Protein AF-A0A7L4PL23-F1 (afdb_monomer)

Secondary structure (DSSP, 8-state):
-----HHHHHHHTHHHHHHHHHHHHHH---S--EEEEET-TTSHHHHHHHHH-TTSEEEEEES-HHHHHHHHHHS-TTT-TTEEEEE--TT-----S-EEEEEEES-GGG-S-HHHHHHHHHHHEEEEEEEEEEEEPTTTTHHHHHHHHHHHHSHHHHTTSTT---------HHHHHHHHHHHT-EEEEEEEEEEEEEEEHHHHHHHHHHHH-HHHHTTS-HHHHHHHHHHHHHHHHTTS---TTSEEEEEEEEEEEEEE-----S-------------------------------------------PPPP--------EEEEEEEEEEE-SEETTEEHHHHHHHHHHHHHTTTTT-TT-SEEEEEEP-S--TT--SEEEEEEESSHHHHHHHHH-HHHHHHHHHHHHHEEEEEEEEEEEES---

Foldseek 3Di:
DFDDQLVLCVVVCVVLLVVLVVCPVVQPAPQAWEEEEEACFLVPSQQVVLVSNVNHAYEYEHQDPNRQVNNCVVPPCVNRVRYYYDYDDLLDQPAAQAGLEYEYTAPCQLPDPVLSNLLSVLRRHHAQRKYKYKHFAPPFLVLLVVLLVVLCPDPVRVVLCVVPDDSTDHHAQVVVCVSNVVSQWAWPDKHKDKDKDKAQALVRQLVVCVSPVSSSLVSDDVVCSSVSSNSSSVSSCVVQPADPRRIRIGITIMTITMITNHDPDPPDDDDDDDDDDDDDDDDDDDDDDDDDDDDDDDDDDDDDDDDDDDDDDDDPDDDQAWKKKKKKFFAWDCDWPNDGPVVLLVVLQVLQVVVCVPQPQWPDWDKAADPDDDPPDTGIMIITIGRDPVSVVVSCPDPSVVVSVVSSVTTTPDMDMDMDTDRPDDD

Mean predicted aligned error: 16.99 Å

pLDDT: mean 84.49, std 22.24, range [22.69, 98.88]

Nearest PDB structures (foldseek):
  7ebx-assembly1_A  TM=8.262E-01  e=3.984E-17  Bombyx mori
  7veo-assembly1_B  TM=7.988E-01  e=3.984E-17  Bombyx mori
  7ec0-assembly1_A  TM=7.811E-01  e=7.081E-17  Bombyx mori
  5f8e-assembly2_C  TM=7.295E-01  e=2.336E-10  Mycobacterium tuberculosis H37Rv
  6p3n-assembly1_A-2  TM=6.363E-01  e=9.331E-12  Glaucium flavum

Structure (mmCIF, N/CA/C/O backbone):
data_AF-A0A7L4PL23-F1
#
_entry.id   AF-A0A7L4PL23-F1
#
loop_
_atom_site.group_PDB
_atom_site.id
_atom_site.type_symbol
_atom_site.label_atom_id
_atom_site.label_alt_id
_atom_site.label_comp_id
_atom_site.label_asym_id
_atom_site.label_entity_id
_atom_site.label_seq_id
_atom_site.pdbx_PDB_ins_code
_atom_site.Cartn_x
_atom_site.Cartn_y
_atom_site.Cartn_z
_atom_site.occupancy
_atom_site.B_iso_or_equiv
_atom_site.auth_seq_id
_atom_site.auth_comp_id
_atom_site.auth_asym_id
_atom_site.auth_atom_id
_atom_site.pdbx_PDB_model_num
ATOM 1 N N . MET A 1 1 ? 9.999 -3.417 2.981 1.00 52.31 1 MET A N 1
ATOM 2 C CA . MET A 1 1 ? 8.837 -2.728 2.379 1.00 52.31 1 MET A CA 1
ATOM 3 C C . MET A 1 1 ? 9.370 -1.731 1.365 1.00 52.31 1 MET A C 1
ATOM 5 O O . MET A 1 1 ? 10.499 -1.296 1.550 1.00 52.31 1 MET A O 1
ATOM 9 N N . TYR A 1 2 ? 8.623 -1.437 0.303 1.00 60.25 2 TYR A N 1
ATOM 10 C CA . TYR A 1 2 ? 9.090 -0.591 -0.803 1.00 60.25 2 TYR A CA 1
ATOM 11 C C . TYR A 1 2 ? 9.031 0.895 -0.438 1.00 60.25 2 TYR A C 1
ATOM 13 O O . TYR A 1 2 ? 8.078 1.332 0.212 1.00 60.25 2 TYR A O 1
ATOM 21 N N . ASP A 1 3 ? 10.062 1.651 -0.815 1.00 64.06 3 ASP A N 1
ATOM 22 C CA . ASP A 1 3 ? 10.282 3.021 -0.337 1.00 64.06 3 ASP A CA 1
ATOM 23 C C . ASP A 1 3 ? 9.644 4.061 -1.271 1.00 64.06 3 ASP A C 1
ATOM 25 O O . ASP A 1 3 ? 10.308 4.723 -2.068 1.00 64.06 3 ASP A O 1
ATOM 29 N N . TRP A 1 4 ? 8.318 4.171 -1.196 1.00 65.12 4 TRP A N 1
ATOM 30 C CA . TRP A 1 4 ? 7.533 5.101 -2.007 1.00 65.12 4 TRP A CA 1
ATOM 31 C C . TRP A 1 4 ? 7.737 6.564 -1.579 1.00 65.12 4 TRP A C 1
ATOM 33 O O . TRP A 1 4 ? 7.436 6.921 -0.440 1.00 65.12 4 TRP A O 1
ATOM 43 N N . ASP A 1 5 ? 8.148 7.435 -2.509 1.00 72.44 5 ASP A N 1
ATOM 44 C CA . ASP A 1 5 ? 8.121 8.894 -2.313 1.00 72.44 5 ASP A CA 1
ATOM 45 C C . ASP A 1 5 ? 6.657 9.392 -2.264 1.00 72.44 5 ASP A C 1
ATOM 47 O O . ASP A 1 5 ? 5.957 9.327 -3.287 1.00 72.44 5 ASP A O 1
ATOM 51 N N . PRO A 1 6 ? 6.179 9.945 -1.128 1.00 67.38 6 PRO A N 1
ATOM 52 C CA . PRO A 1 6 ? 4.812 10.449 -1.005 1.00 67.38 6 PRO A CA 1
ATOM 53 C C . PRO A 1 6 ? 4.477 11.565 -2.004 1.00 67.38 6 PRO A C 1
ATOM 55 O O . PRO A 1 6 ? 3.330 11.693 -2.421 1.00 67.38 6 PRO A O 1
ATOM 58 N N . ARG A 1 7 ? 5.462 12.358 -2.445 1.00 69.00 7 ARG A N 1
ATOM 59 C CA . ARG A 1 7 ? 5.284 13.480 -3.386 1.00 69.00 7 ARG A CA 1
ATOM 60 C C . ARG A 1 7 ? 5.134 13.013 -4.833 1.00 69.00 7 ARG A C 1
ATOM 62 O O . ARG A 1 7 ? 4.537 13.727 -5.641 1.00 69.00 7 ARG A O 1
ATOM 69 N N . VAL A 1 8 ? 5.674 11.837 -5.159 1.00 65.88 8 VAL A N 1
ATOM 70 C CA . VAL A 1 8 ? 5.461 11.161 -6.447 1.00 65.88 8 VAL A CA 1
ATOM 71 C C . VAL A 1 8 ? 4.134 10.410 -6.411 1.00 65.88 8 VAL A C 1
ATOM 73 O O . VAL A 1 8 ? 3.299 10.636 -7.283 1.00 65.88 8 VAL A O 1
ATOM 76 N N . TYR A 1 9 ? 3.894 9.614 -5.362 1.00 69.06 9 TYR A N 1
ATOM 77 C CA . TYR A 1 9 ? 2.629 8.902 -5.152 1.00 69.06 9 TYR A CA 1
ATOM 78 C C . TYR A 1 9 ? 1.427 9.857 -5.172 1.00 69.06 9 TYR A C 1
ATOM 80 O O . TYR A 1 9 ? 0.450 9.617 -5.872 1.00 69.06 9 TYR A O 1
ATOM 88 N N . SER A 1 10 ? 1.538 11.012 -4.512 1.00 63.38 10 SER A N 1
ATOM 89 C CA . SER A 1 10 ? 0.495 12.040 -4.482 1.00 63.38 10 SER A CA 1
ATOM 90 C C . SER A 1 10 ? 0.155 12.636 -5.861 1.00 63.38 10 SER A C 1
ATOM 92 O O . SER A 1 10 ? -0.919 13.214 -6.031 1.00 63.38 10 SER A O 1
ATOM 94 N N . LYS A 1 11 ? 1.013 12.471 -6.875 1.00 62.66 11 LYS A N 1
ATOM 95 C CA . LYS A 1 11 ? 0.723 12.879 -8.260 1.00 62.66 11 LYS A CA 1
ATOM 96 C C . LYS A 1 11 ? 0.127 11.758 -9.116 1.00 62.66 11 LYS A C 1
ATOM 98 O O . LYS A 1 11 ? -0.444 12.063 -10.156 1.00 62.66 11 LYS A O 1
ATOM 103 N N . SER A 1 12 ? 0.243 10.497 -8.697 1.00 65.06 12 SER A N 1
ATOM 104 C CA . SER A 1 12 ? -0.267 9.321 -9.418 1.00 65.06 12 SER A CA 1
ATOM 105 C C . SER A 1 12 ? -1.427 8.596 -8.718 1.00 65.06 12 SER A C 1
ATOM 107 O O . SER A 1 12 ? -2.015 7.701 -9.317 1.00 65.06 12 SER A O 1
ATOM 109 N N . SER A 1 13 ? -1.803 8.983 -7.493 1.00 69.88 13 SER A N 1
ATOM 110 C CA . SER A 1 13 ? -2.835 8.318 -6.677 1.00 69.88 13 SER A CA 1
ATOM 111 C C . SER A 1 13 ? -4.297 8.573 -7.103 1.00 69.88 13 SER A C 1
ATOM 113 O O . SER A 1 13 ? -5.226 8.150 -6.410 1.00 69.88 13 SER A O 1
ATOM 115 N N . SER A 1 14 ? -4.538 9.238 -8.240 1.00 71.88 14 SER A N 1
ATOM 116 C CA . SER A 1 14 ? -5.872 9.699 -8.661 1.00 71.88 14 SER A CA 1
ATOM 117 C C . SER A 1 14 ? -6.859 8.573 -8.990 1.00 71.88 14 SER A C 1
ATOM 119 O O . SER A 1 14 ? -8.033 8.676 -8.634 1.00 71.88 14 SER A O 1
ATOM 121 N N . GLU A 1 15 ? -6.415 7.480 -9.619 1.00 74.69 15 GLU A N 1
ATOM 122 C CA . GLU A 1 15 ? -7.308 6.351 -9.930 1.00 74.69 15 GLU A CA 1
ATOM 123 C C . GLU A 1 15 ? -7.608 5.502 -8.684 1.00 74.69 15 GLU A C 1
ATOM 125 O O . GLU A 1 15 ? -8.730 5.033 -8.509 1.00 74.69 15 GLU A O 1
ATOM 130 N N . GLN A 1 16 ? -6.657 5.382 -7.754 1.00 77.69 16 GLN A N 1
ATOM 131 C CA . GLN A 1 16 ? -6.862 4.766 -6.442 1.00 77.69 16 GLN A CA 1
ATOM 132 C C . GLN A 1 16 ? -7.907 5.558 -5.635 1.00 77.69 16 GLN A C 1
ATOM 134 O O . GLN A 1 16 ? -8.839 4.969 -5.085 1.00 77.69 16 GLN A O 1
ATOM 139 N N . GLN A 1 17 ? -7.787 6.891 -5.626 1.00 80.00 17 GLN A N 1
ATOM 140 C CA . GLN A 1 17 ? -8.733 7.822 -5.003 1.00 80.00 17 GLN A CA 1
ATOM 141 C C . GLN A 1 17 ? -10.128 7.725 -5.645 1.00 80.00 17 GLN A C 1
ATOM 143 O O . GLN A 1 17 ? -11.135 7.638 -4.942 1.00 80.00 17 GLN A O 1
ATOM 148 N N . ARG A 1 18 ? -10.206 7.653 -6.980 1.00 83.19 18 ARG A N 1
ATOM 149 C CA . ARG A 1 18 ? -11.451 7.417 -7.726 1.00 83.19 18 ARG A CA 1
ATOM 150 C C . ARG A 1 18 ? -12.111 6.087 -7.348 1.00 83.19 18 ARG A C 1
ATOM 152 O O . ARG A 1 18 ? -13.296 6.081 -7.022 1.00 83.19 18 ARG A O 1
ATOM 159 N N . TRP A 1 19 ? -11.373 4.975 -7.351 1.00 81.81 19 TRP A N 1
ATOM 160 C CA . TRP A 1 19 ? -11.918 3.659 -6.986 1.00 81.81 19 TRP A CA 1
ATOM 161 C C . TRP A 1 19 ? -12.354 3.586 -5.515 1.00 81.81 19 TRP A C 1
ATOM 163 O O . TRP A 1 19 ? -13.298 2.865 -5.201 1.00 81.81 19 TRP A O 1
ATOM 173 N N . ALA A 1 20 ? -11.725 4.347 -4.613 1.00 82.81 20 ALA A N 1
ATOM 174 C CA . ALA A 1 20 ? -12.211 4.500 -3.241 1.00 82.81 20 ALA A CA 1
ATOM 175 C C . ALA A 1 20 ? -13.558 5.249 -3.198 1.00 82.81 20 ALA A C 1
ATOM 177 O O . ALA A 1 20 ? -14.526 4.740 -2.628 1.00 82.81 20 ALA A O 1
ATOM 178 N N . ARG A 1 21 ? -13.658 6.401 -3.881 1.00 86.56 21 ARG A N 1
ATOM 179 C CA . ARG A 1 21 ? -14.892 7.209 -3.977 1.00 86.56 21 ARG A CA 1
ATOM 180 C C . ARG A 1 21 ? -16.078 6.437 -4.556 1.00 86.56 21 ARG A C 1
ATOM 182 O O . ARG A 1 21 ? -17.185 6.557 -4.037 1.00 86.56 21 ARG A O 1
ATOM 189 N N . GLU A 1 22 ? -15.855 5.611 -5.583 1.00 86.62 22 GLU A N 1
ATOM 190 C CA . GLU A 1 22 ? -16.883 4.726 -6.164 1.00 86.62 22 GLU A CA 1
ATOM 191 C C . GLU A 1 22 ? -17.536 3.811 -5.102 1.00 86.62 22 GLU A C 1
ATOM 193 O O . GLU A 1 22 ? -18.717 3.471 -5.208 1.00 86.62 22 GLU A O 1
ATOM 198 N N . LEU A 1 23 ? -16.800 3.460 -4.040 1.00 88.94 23 LEU A N 1
ATOM 199 C CA . LEU A 1 23 ? -17.239 2.558 -2.976 1.00 88.94 23 LEU A CA 1
ATOM 200 C C . LEU A 1 23 ? -17.676 3.269 -1.681 1.00 88.94 23 LEU A C 1
ATOM 202 O O . LEU A 1 23 ? -18.312 2.628 -0.844 1.00 88.94 23 LEU A O 1
ATOM 206 N N . PHE A 1 24 ? -17.430 4.575 -1.511 1.00 88.94 24 PHE A N 1
ATOM 207 C CA . PHE A 1 24 ? -17.872 5.336 -0.325 1.00 88.94 24 PHE A CA 1
ATOM 208 C C . PHE A 1 24 ? -19.387 5.222 -0.078 1.00 88.94 24 PHE A C 1
ATOM 210 O O . PHE A 1 24 ? -19.828 5.098 1.064 1.00 88.94 24 PHE A O 1
ATOM 217 N N . SER A 1 25 ? -20.189 5.167 -1.146 1.00 86.69 25 SER A N 1
ATOM 218 C CA . SER A 1 25 ? -21.645 4.956 -1.079 1.00 86.69 25 SER A CA 1
ATOM 219 C C . SER A 1 25 ? -22.052 3.669 -0.333 1.00 86.69 25 SER A C 1
ATOM 221 O O . SER A 1 25 ? -23.098 3.628 0.319 1.00 86.69 25 SER A O 1
ATOM 223 N N . ARG A 1 26 ? -21.209 2.625 -0.365 1.00 87.88 26 ARG A N 1
ATOM 224 C CA . ARG A 1 26 ? -21.441 1.334 0.308 1.00 87.88 26 ARG A CA 1
ATOM 225 C C . ARG A 1 26 ? -21.200 1.399 1.817 1.00 87.88 26 ARG A C 1
ATOM 227 O O . ARG A 1 26 ? -21.791 0.608 2.552 1.00 87.88 26 ARG A O 1
ATOM 234 N N . LEU A 1 27 ? -20.401 2.359 2.297 1.00 87.81 27 LEU A N 1
ATOM 235 C CA . LEU A 1 27 ? -20.119 2.535 3.727 1.00 87.81 27 LEU A CA 1
ATOM 236 C C . LEU A 1 27 ? -21.359 2.934 4.533 1.00 87.81 27 LEU A C 1
ATOM 238 O O . LEU A 1 27 ? -21.408 2.636 5.728 1.00 87.81 27 LEU A O 1
ATOM 242 N N . LYS A 1 28 ? -22.354 3.575 3.897 1.00 88.12 28 LYS A N 1
ATOM 243 C CA . LYS A 1 28 ? -23.605 4.031 4.534 1.00 88.12 28 LYS A CA 1
ATOM 244 C C . LYS A 1 28 ? -23.317 4.778 5.841 1.00 88.12 28 LYS A C 1
ATOM 246 O O . LYS A 1 28 ? -23.731 4.344 6.915 1.00 88.12 28 LYS A O 1
ATOM 251 N N . LEU A 1 29 ? -22.501 5.823 5.732 1.00 94.69 29 LEU A N 1
ATOM 252 C CA . LEU A 1 29 ? -22.122 6.692 6.845 1.00 94.69 29 LEU A CA 1
ATOM 253 C C . LEU A 1 29 ? -23.313 7.569 7.253 1.00 94.69 29 LEU A C 1
ATOM 255 O O . LEU A 1 29 ? -24.136 7.931 6.410 1.00 94.69 29 LEU A O 1
ATOM 259 N N . ARG A 1 30 ? -23.403 7.888 8.544 1.00 95.12 30 ARG A N 1
ATOM 260 C CA . ARG A 1 30 ? -24.408 8.789 9.133 1.00 95.12 30 ARG A CA 1
ATOM 261 C C . ARG A 1 30 ? -23.822 10.152 9.499 1.00 95.12 30 ARG A C 1
ATOM 263 O O . ARG A 1 30 ? -24.580 11.106 9.629 1.00 95.12 30 ARG A O 1
ATOM 270 N N . GLY A 1 31 ? -22.501 10.225 9.674 1.00 96.62 31 GLY A N 1
ATOM 271 C CA . GLY A 1 31 ? -21.771 11.436 10.064 1.00 96.62 31 GLY A CA 1
ATOM 272 C C . GLY A 1 31 ? -21.044 11.333 11.411 1.00 96.62 31 GLY A C 1
ATOM 273 O O . GLY A 1 31 ? -20.244 12.207 11.725 1.00 96.62 31 GLY A O 1
ATOM 274 N N . ASP A 1 32 ? -21.295 10.269 12.179 1.00 98.00 32 ASP A N 1
ATOM 275 C CA . ASP A 1 32 ? -20.846 10.051 13.565 1.00 98.00 32 ASP A CA 1
ATOM 276 C C . ASP A 1 32 ? -19.908 8.834 13.729 1.00 98.00 32 ASP A C 1
ATOM 278 O O . ASP A 1 32 ? -19.489 8.502 14.840 1.00 98.00 32 ASP A O 1
ATOM 282 N N . GLU A 1 33 ? -19.585 8.118 12.646 1.00 98.31 33 GLU A N 1
ATOM 283 C CA . GLU A 1 33 ? -18.796 6.890 12.735 1.00 98.31 33 GLU A CA 1
ATOM 284 C C . GLU A 1 33 ? -17.324 7.108 13.120 1.00 98.31 33 GLU A C 1
ATOM 286 O O . GLU A 1 33 ? -16.633 8.005 12.643 1.00 98.31 33 GLU A O 1
ATOM 291 N N . SER A 1 34 ? -16.806 6.181 13.928 1.00 98.56 34 SER A N 1
ATOM 292 C CA . SER A 1 34 ? -15.376 5.922 14.078 1.00 98.56 34 SER A CA 1
ATOM 293 C C . SER A 1 34 ? -14.885 5.027 12.933 1.00 98.56 34 SER A C 1
ATOM 295 O O . SER A 1 34 ? -15.318 3.876 12.827 1.00 98.56 34 SER A O 1
ATOM 297 N N . ILE A 1 35 ? -13.960 5.516 12.111 1.00 98.75 35 ILE A N 1
ATOM 298 C CA . ILE A 1 35 ? -13.396 4.811 10.951 1.00 98.75 35 ILE A CA 1
ATOM 299 C C . ILE A 1 35 ? -11.900 4.527 11.165 1.00 98.75 35 ILE A C 1
ATOM 301 O O . ILE A 1 35 ? -11.167 5.390 11.643 1.00 98.75 35 ILE A O 1
ATOM 305 N N . LEU A 1 36 ? -11.446 3.331 10.785 1.00 98.88 36 LEU A N 1
ATOM 306 C CA . LEU A 1 36 ? -10.030 2.989 10.594 1.00 98.88 36 LEU A CA 1
ATOM 307 C C . LEU A 1 36 ? -9.762 2.786 9.098 1.00 98.88 36 LEU A C 1
ATOM 309 O O . LEU A 1 36 ? -10.475 2.007 8.468 1.00 98.88 36 LEU A O 1
ATOM 313 N N . ASP A 1 37 ? -8.739 3.433 8.549 1.00 98.69 37 ASP A N 1
ATOM 314 C CA . ASP A 1 37 ? -8.299 3.290 7.155 1.00 98.69 37 ASP A CA 1
ATOM 315 C C . ASP A 1 37 ? -6.922 2.610 7.108 1.00 98.69 37 ASP A C 1
ATOM 317 O O . ASP A 1 37 ? -5.936 3.149 7.612 1.00 98.69 37 ASP A O 1
ATOM 321 N N . ILE A 1 38 ? -6.869 1.386 6.574 1.00 98.62 38 ILE A N 1
ATOM 322 C CA . ILE A 1 38 ? -5.680 0.525 6.590 1.00 98.62 38 ILE A CA 1
ATOM 323 C C . ILE A 1 38 ? -4.906 0.671 5.277 1.00 98.62 38 ILE A C 1
ATOM 325 O O . ILE A 1 38 ? -5.357 0.208 4.223 1.00 98.62 38 ILE A O 1
ATOM 329 N N . GLY A 1 39 ? -3.705 1.238 5.381 1.00 97.38 39 GLY A N 1
ATOM 330 C CA . GLY A 1 39 ? -2.844 1.622 4.266 1.00 97.38 39 GLY A CA 1
ATOM 331 C C . GLY A 1 39 ? -3.256 2.963 3.673 1.00 97.38 39 GLY A C 1
ATOM 332 O O . GLY A 1 39 ? -3.537 3.048 2.479 1.00 97.38 39 GLY A O 1
ATOM 333 N N . CYS A 1 40 ? -3.347 3.988 4.525 1.00 96.94 40 CYS A N 1
ATOM 334 C CA . CYS A 1 40 ? -3.844 5.312 4.157 1.00 96.94 40 CYS A CA 1
ATOM 335 C C . CYS A 1 40 ? -2.940 6.081 3.174 1.00 96.94 40 CYS A C 1
ATOM 337 O O . CYS A 1 40 ? -3.398 7.052 2.569 1.00 96.94 40 CYS A O 1
ATOM 339 N N . GLY A 1 41 ? -1.672 5.681 3.002 1.00 94.62 41 GLY A N 1
ATOM 340 C CA . GLY A 1 41 ? -0.731 6.330 2.087 1.00 94.62 41 GLY A CA 1
ATOM 341 C C . GLY A 1 41 ? -0.609 7.841 2.324 1.00 94.62 41 GLY A C 1
ATOM 342 O O . GLY A 1 41 ? -0.348 8.285 3.439 1.00 94.62 41 GLY A O 1
ATOM 343 N N . ASP A 1 42 ? -0.832 8.636 1.272 1.00 92.88 42 ASP A N 1
ATOM 344 C CA . ASP A 1 42 ? -0.793 10.107 1.325 1.00 92.88 42 ASP A CA 1
ATOM 345 C C . ASP A 1 42 ? -1.934 10.759 2.137 1.00 92.88 42 ASP A C 1
ATOM 347 O O . ASP A 1 42 ? -1.936 11.977 2.313 1.00 92.88 42 ASP A O 1
ATOM 351 N N . GLY A 1 43 ? -2.885 9.971 2.649 1.00 95.44 43 GLY A N 1
ATOM 352 C CA . GLY A 1 43 ? -3.949 10.413 3.548 1.00 95.44 43 GLY A CA 1
ATOM 353 C C . GLY A 1 43 ? -5.155 11.068 2.872 1.00 95.44 43 GLY A C 1
ATOM 354 O O . GLY A 1 43 ? -6.121 11.394 3.560 1.00 95.44 43 GLY A O 1
ATOM 355 N N . LYS A 1 44 ? -5.167 11.229 1.541 1.00 94.44 44 LYS A N 1
ATOM 356 C CA . LYS A 1 44 ? -6.257 11.929 0.829 1.00 94.44 44 LYS A CA 1
ATOM 357 C C . LYS A 1 44 ? -7.612 11.248 0.974 1.00 94.44 44 LYS A C 1
ATOM 359 O O . LYS A 1 44 ? -8.612 11.900 1.260 1.00 94.44 44 LYS A O 1
ATOM 364 N N . VAL A 1 45 ? -7.643 9.930 0.769 1.00 95.19 45 VAL A N 1
ATOM 365 C CA . VAL A 1 45 ? -8.862 9.114 0.900 1.00 95.19 45 VAL A CA 1
ATOM 366 C C . VAL A 1 45 ? -9.369 9.172 2.343 1.00 95.19 45 VAL A C 1
ATOM 368 O O . VAL A 1 45 ? -10.564 9.330 2.578 1.00 95.19 45 VAL A O 1
ATOM 371 N N . THR A 1 46 ? -8.452 9.152 3.307 1.00 97.69 46 THR A N 1
ATOM 372 C CA . THR A 1 46 ? -8.718 9.276 4.742 1.00 97.69 46 THR A CA 1
ATOM 373 C C . THR A 1 46 ? -9.293 10.647 5.114 1.00 97.69 46 THR A C 1
ATOM 375 O O . THR A 1 46 ? -10.242 10.727 5.892 1.00 97.69 46 THR A O 1
ATOM 378 N N . ALA A 1 47 ? -8.782 11.728 4.517 1.00 97.12 47 ALA A N 1
ATOM 379 C CA . ALA A 1 47 ? -9.289 13.085 4.709 1.00 97.12 47 ALA A CA 1
ATOM 380 C C . ALA A 1 47 ? -10.674 13.301 4.073 1.00 97.12 47 ALA A C 1
ATOM 382 O O . ALA A 1 47 ? -11.506 14.013 4.637 1.00 97.12 47 ALA A O 1
ATOM 383 N N . GLU A 1 48 ? -10.966 12.647 2.945 1.00 96.12 48 GLU A N 1
ATOM 384 C CA . GLU A 1 48 ? -12.321 12.610 2.380 1.00 96.12 48 GLU A CA 1
ATOM 385 C C . GLU A 1 48 ? -13.292 11.827 3.267 1.00 96.12 48 GLU A C 1
ATOM 387 O O . GLU A 1 48 ? -14.407 12.288 3.503 1.00 96.12 48 GLU A O 1
ATOM 392 N N . LEU A 1 49 ? -12.868 10.686 3.819 1.00 97.19 49 LEU A N 1
ATOM 393 C CA . LEU A 1 49 ? -13.659 9.946 4.804 1.00 97.19 49 LEU A CA 1
ATOM 394 C C . LEU A 1 49 ? -13.938 10.804 6.045 1.00 97.19 49 LEU A C 1
ATOM 396 O O . LEU A 1 49 ? -15.070 10.813 6.519 1.00 97.19 49 LEU A O 1
ATOM 400 N N . ALA A 1 50 ? -12.961 11.581 6.524 1.00 98.00 50 ALA A N 1
ATOM 401 C CA . ALA A 1 50 ? -13.143 12.499 7.650 1.00 98.00 50 ALA A CA 1
ATOM 402 C C . ALA A 1 50 ? -14.149 13.621 7.343 1.00 98.00 50 ALA A C 1
ATOM 404 O O . ALA A 1 50 ? -14.968 13.956 8.198 1.00 98.00 50 ALA A O 1
ATOM 405 N N . ALA A 1 51 ? -14.174 14.138 6.112 1.00 96.69 51 ALA A N 1
ATOM 406 C CA . ALA A 1 51 ? -15.199 15.088 5.671 1.00 96.69 51 ALA A CA 1
ATOM 407 C C . ALA A 1 51 ? -16.617 14.474 5.595 1.00 96.69 51 ALA A C 1
ATOM 409 O O . ALA A 1 51 ? -17.602 15.210 5.631 1.00 96.69 51 ALA A O 1
ATOM 410 N N . LEU A 1 52 ? -16.736 13.141 5.520 1.00 96.94 52 LEU A N 1
ATOM 411 C CA . LEU A 1 52 ? -18.010 12.411 5.569 1.00 96.94 52 LEU A CA 1
ATOM 412 C C . LEU A 1 52 ? -18.453 12.025 6.997 1.00 96.94 52 LEU A C 1
ATOM 414 O O . LEU A 1 52 ? -19.594 11.591 7.163 1.00 96.94 52 LEU A O 1
ATOM 418 N N . VAL A 1 53 ? -17.597 12.183 8.018 1.00 97.88 53 VAL A N 1
ATOM 419 C CA . VAL A 1 53 ? -17.936 11.951 9.441 1.00 97.88 53 VAL A CA 1
ATOM 420 C C . VAL A 1 53 ? -17.567 13.133 10.355 1.00 97.88 53 VAL A C 1
ATOM 422 O O . VAL A 1 53 ? -16.741 12.976 11.256 1.00 97.88 53 VAL A O 1
ATOM 425 N N . PRO A 1 54 ? -18.162 14.329 10.161 1.00 97.25 54 PRO A N 1
ATOM 426 C CA . PRO A 1 54 ? -17.809 15.536 10.919 1.00 97.25 54 PRO A CA 1
ATOM 427 C C . PRO A 1 54 ? -17.990 15.405 12.443 1.00 97.25 54 PRO A C 1
ATOM 429 O O . PRO A 1 54 ? -17.200 15.977 13.186 1.00 97.25 54 PRO A O 1
ATOM 432 N N . GLU A 1 55 ? -18.962 14.610 12.902 1.00 97.75 55 GLU A N 1
ATOM 433 C CA . GLU A 1 55 ? -19.216 14.324 14.327 1.00 97.75 55 GLU A CA 1
ATOM 434 C C . GLU A 1 55 ? -18.547 13.011 14.794 1.00 97.75 55 GLU A C 1
ATOM 436 O O . GLU A 1 55 ? -18.687 12.596 15.946 1.00 97.75 55 GLU A O 1
ATOM 441 N N . GLY A 1 56 ? -17.869 12.311 13.880 1.00 98.06 56 GLY A N 1
ATOM 442 C CA . GLY A 1 56 ? -17.174 11.049 14.111 1.00 98.06 56 GLY A CA 1
ATOM 443 C C . GLY A 1 56 ? -15.663 11.229 14.252 1.00 98.06 56 GLY A C 1
ATOM 444 O O . GLY A 1 56 ? -15.175 12.239 14.756 1.00 98.06 56 GLY A O 1
ATOM 445 N N . ARG A 1 57 ? -14.897 10.223 13.817 1.00 98.44 57 ARG A N 1
ATOM 446 C CA . ARG A 1 57 ? -13.425 10.285 13.766 1.00 98.44 57 ARG A CA 1
ATOM 447 C C . ARG A 1 57 ? -12.858 9.320 12.736 1.00 98.44 57 ARG A C 1
ATOM 449 O O . ARG A 1 57 ? -13.418 8.241 12.543 1.00 98.44 57 ARG A O 1
ATOM 456 N N . VAL A 1 58 ? -11.710 9.645 12.155 1.00 98.75 58 VAL A N 1
ATOM 457 C CA . VAL A 1 58 ? -10.987 8.757 11.236 1.00 98.75 58 VAL A CA 1
ATOM 458 C C . VAL A 1 58 ? -9.534 8.624 11.668 1.00 98.75 58 VAL A C 1
ATOM 460 O O . VAL A 1 58 ? -8.847 9.625 11.839 1.00 98.75 58 VAL A O 1
ATOM 463 N N . LEU A 1 59 ? -9.065 7.385 11.814 1.00 98.81 59 LEU A N 1
ATOM 464 C CA . LEU A 1 59 ? -7.651 7.064 11.985 1.00 98.81 59 LEU A CA 1
ATOM 465 C C . LEU A 1 59 ? -7.124 6.413 10.703 1.00 98.81 59 LEU A C 1
ATOM 467 O O . LEU A 1 59 ? -7.541 5.308 10.358 1.00 98.81 59 LEU A O 1
ATOM 471 N N . GLY A 1 60 ? -6.195 7.073 10.019 1.00 98.69 60 GLY A N 1
ATOM 472 C CA . GLY A 1 60 ? -5.375 6.444 8.988 1.00 98.69 60 GLY A CA 1
ATOM 473 C C . GLY A 1 60 ? -4.193 5.707 9.610 1.00 98.69 60 GLY A C 1
ATOM 474 O O . GLY A 1 60 ? -3.498 6.264 10.463 1.00 98.69 60 GLY A O 1
ATOM 475 N N . ILE A 1 61 ? -3.942 4.472 9.176 1.00 98.56 61 ILE A N 1
ATOM 476 C CA . ILE A 1 61 ? -2.686 3.777 9.464 1.00 98.56 61 ILE A CA 1
ATOM 477 C C . ILE A 1 61 ? -1.959 3.387 8.186 1.00 98.56 61 ILE A C 1
ATOM 479 O O . ILE A 1 61 ? -2.573 2.972 7.206 1.00 98.56 61 ILE A O 1
ATOM 483 N N . ASP A 1 62 ? -0.638 3.474 8.216 1.00 98.12 62 ASP A N 1
ATOM 484 C CA . ASP A 1 62 ? 0.243 3.007 7.154 1.00 98.12 62 ASP A CA 1
ATOM 485 C C . ASP A 1 62 ? 1.562 2.542 7.773 1.00 98.12 62 ASP A C 1
ATOM 487 O O . ASP A 1 62 ? 2.004 3.050 8.804 1.00 98.12 62 ASP A O 1
ATOM 491 N N . SER A 1 63 ? 2.194 1.557 7.152 1.00 95.19 63 SER A N 1
ATOM 492 C CA . SER A 1 63 ? 3.473 0.990 7.580 1.00 95.19 63 SER A CA 1
ATOM 493 C C . SER A 1 63 ? 4.691 1.750 7.032 1.00 95.19 63 SER A C 1
ATOM 495 O O . SER A 1 63 ? 5.825 1.366 7.305 1.00 95.19 63 SER A O 1
ATOM 497 N N . SER A 1 64 ? 4.478 2.822 6.261 1.00 93.31 64 SER A N 1
ATOM 498 C CA . SER A 1 64 ? 5.504 3.792 5.879 1.00 93.31 64 SER A CA 1
ATOM 499 C C . SER A 1 64 ? 5.402 5.064 6.725 1.00 93.31 64 SER A C 1
ATOM 501 O O . SER A 1 64 ? 4.548 5.924 6.499 1.00 93.31 64 SER A O 1
ATOM 503 N N . LEU A 1 65 ? 6.349 5.253 7.650 1.00 92.06 65 LEU A N 1
ATOM 504 C CA . LEU A 1 65 ? 6.473 6.493 8.425 1.00 92.06 65 LEU A CA 1
ATOM 505 C C . LEU A 1 65 ? 6.616 7.747 7.534 1.00 92.06 65 LEU A C 1
ATOM 507 O O . LEU A 1 65 ? 6.169 8.827 7.918 1.00 92.06 65 LEU A O 1
ATOM 511 N N . LYS A 1 66 ? 7.175 7.618 6.319 1.00 90.00 66 LYS A N 1
ATOM 512 C CA . LYS A 1 66 ? 7.242 8.718 5.336 1.00 90.00 66 LYS A CA 1
ATOM 513 C C . LYS A 1 66 ? 5.856 9.127 4.836 1.00 90.00 66 LYS A C 1
ATOM 515 O O . LYS A 1 66 ? 5.582 10.322 4.740 1.00 90.00 66 LYS A O 1
ATOM 520 N N . MET A 1 67 ? 4.990 8.152 4.548 1.00 92.00 67 MET A N 1
ATOM 521 C CA . MET A 1 67 ? 3.595 8.400 4.166 1.00 92.00 67 MET A CA 1
ATOM 522 C C . MET A 1 67 ? 2.832 9.063 5.315 1.00 92.00 67 MET A C 1
ATOM 524 O O . MET A 1 67 ? 2.218 10.103 5.110 1.00 92.00 67 MET A O 1
ATOM 528 N N . ILE A 1 68 ? 2.970 8.547 6.541 1.00 96.38 68 ILE A N 1
ATOM 529 C CA . ILE A 1 68 ? 2.323 9.112 7.737 1.00 96.38 68 ILE A CA 1
ATOM 530 C C . ILE A 1 68 ? 2.765 10.551 8.029 1.00 96.38 68 ILE A C 1
ATOM 532 O O . ILE A 1 68 ? 1.921 11.392 8.338 1.00 96.38 68 ILE A O 1
ATOM 536 N N . SER A 1 69 ? 4.056 10.872 7.910 1.00 94.69 69 SER A N 1
ATOM 537 C CA . SER A 1 69 ? 4.531 12.254 8.062 1.00 94.69 69 SER A CA 1
ATOM 538 C C . SER A 1 69 ? 3.955 13.172 6.981 1.00 94.69 69 SER A C 1
ATOM 540 O O . SER A 1 69 ? 3.405 14.220 7.311 1.00 94.69 69 SER A O 1
ATOM 542 N N . TYR A 1 70 ? 3.972 12.753 5.711 1.00 93.94 70 TYR A N 1
ATOM 543 C CA . TYR A 1 70 ? 3.389 13.533 4.616 1.00 93.94 70 TYR A CA 1
ATOM 544 C C . TYR A 1 70 ? 1.867 13.720 4.767 1.00 93.94 70 TYR A C 1
ATOM 546 O O . TYR A 1 70 ? 1.361 14.821 4.553 1.00 93.94 70 TYR A O 1
ATOM 554 N N . ALA A 1 71 ? 1.134 12.693 5.200 1.00 96.19 71 ALA A N 1
ATOM 555 C CA . ALA A 1 71 ? -0.298 12.785 5.474 1.00 96.19 71 ALA A CA 1
ATOM 556 C C . ALA A 1 71 ? -0.594 13.814 6.582 1.00 96.19 71 ALA A C 1
ATOM 558 O O . ALA A 1 71 ? -1.439 14.688 6.400 1.00 96.19 71 ALA A O 1
ATOM 559 N N . ARG A 1 72 ? 0.167 13.792 7.688 1.00 96.81 72 ARG A N 1
ATOM 560 C CA . ARG A 1 72 ? 0.068 14.781 8.783 1.00 96.81 72 ARG A CA 1
ATOM 561 C C . ARG A 1 72 ? 0.427 16.208 8.345 1.00 96.81 72 ARG A C 1
ATOM 563 O O . ARG A 1 72 ? -0.188 17.153 8.829 1.00 96.81 72 ARG A O 1
ATOM 570 N N . GLU A 1 73 ? 1.402 16.368 7.448 1.00 96.00 73 GLU A N 1
ATOM 571 C CA . GLU A 1 73 ? 1.797 17.669 6.880 1.00 96.00 73 GLU A CA 1
ATOM 572 C C . GLU A 1 73 ? 0.699 18.281 5.993 1.00 96.00 73 GLU A C 1
ATOM 574 O O . GLU A 1 73 ? 0.454 19.484 6.064 1.00 96.00 73 GLU A O 1
ATOM 579 N N . ASN A 1 74 ? 0.040 17.469 5.157 1.00 95.88 74 ASN A N 1
ATOM 580 C CA . ASN A 1 74 ? -0.959 17.945 4.189 1.00 95.88 74 ASN A CA 1
ATOM 581 C C . ASN A 1 74 ? -2.382 18.000 4.769 1.00 95.88 74 ASN A C 1
ATOM 583 O O . ASN A 1 74 ? -3.208 18.774 4.284 1.00 95.88 74 ASN A O 1
ATOM 587 N N . HIS A 1 75 ? -2.662 17.218 5.814 1.00 96.25 75 HIS A N 1
ATOM 588 C CA . HIS A 1 75 ? -3.963 17.133 6.474 1.00 96.25 75 HIS A CA 1
ATOM 589 C C . HIS A 1 75 ? -3.853 17.383 7.995 1.00 96.25 75 HIS A C 1
ATOM 591 O O . HIS A 1 75 ? -4.124 16.485 8.795 1.00 96.25 75 HIS A O 1
ATOM 597 N N . PRO A 1 76 ? -3.448 18.596 8.424 1.00 95.25 76 PRO A N 1
ATOM 598 C CA . PRO A 1 76 ? -3.240 18.908 9.835 1.00 95.25 76 PRO A CA 1
ATOM 599 C C . PRO A 1 76 ? -4.564 19.007 10.626 1.00 95.25 76 PRO A C 1
ATOM 601 O O . PRO A 1 76 ? -5.592 19.405 10.067 1.00 95.25 76 PRO A O 1
ATOM 604 N N . PRO A 1 77 ? -4.549 18.783 11.959 1.00 92.81 77 PRO A N 1
ATOM 605 C CA . PRO A 1 77 ? -5.741 18.898 12.812 1.00 92.81 77 PRO A CA 1
ATOM 606 C C . PRO A 1 77 ? -6.419 20.279 12.812 1.00 92.81 77 PRO A C 1
ATOM 608 O O . PRO A 1 77 ? -7.570 20.407 13.217 1.00 92.81 77 PRO A O 1
ATOM 611 N N . THR A 1 78 ? -5.729 21.327 12.350 1.00 93.25 78 THR A N 1
ATOM 612 C CA . THR A 1 78 ? -6.287 22.678 12.177 1.00 93.25 78 THR A CA 1
ATOM 613 C C . THR A 1 78 ? -7.282 22.791 11.020 1.00 93.25 78 THR A C 1
ATOM 615 O O . THR A 1 78 ? -8.099 23.708 11.036 1.00 93.25 78 THR A O 1
ATOM 618 N N . SER A 1 79 ? -7.237 21.885 10.035 1.00 94.44 79 SER A N 1
ATOM 619 C CA . SER A 1 79 ? -8.232 21.780 8.955 1.00 94.44 79 SER A CA 1
ATOM 620 C C . SER A 1 79 ? -9.023 20.467 8.976 1.00 94.44 79 SER A C 1
ATOM 622 O O . SER A 1 79 ? -10.098 20.409 8.386 1.00 94.44 79 SER A O 1
ATOM 624 N N . HIS A 1 80 ? -8.533 19.438 9.677 1.00 96.62 80 HIS A N 1
ATOM 625 C CA . HIS A 1 80 ? -9.202 18.144 9.846 1.00 96.62 80 HIS A CA 1
ATOM 626 C C . HIS A 1 80 ? -9.204 17.719 11.333 1.00 96.62 80 HIS A C 1
ATOM 628 O O . HIS A 1 80 ? -8.451 16.829 11.724 1.00 96.62 80 HIS A O 1
ATOM 634 N N . PRO A 1 81 ? -10.015 18.354 12.202 1.00 96.88 81 PRO A N 1
ATOM 635 C CA . PRO A 1 81 ? -9.957 18.147 13.658 1.00 96.88 81 PRO A CA 1
ATOM 636 C C . PRO A 1 81 ? -10.423 16.756 14.125 1.00 96.88 81 PRO A C 1
ATOM 638 O O . PRO A 1 81 ? -10.197 16.391 15.274 1.00 96.88 81 PRO A O 1
ATOM 641 N N . ASN A 1 82 ? -11.069 15.988 13.247 1.00 98.25 82 ASN A N 1
ATOM 642 C CA . ASN A 1 82 ? -11.558 14.626 13.466 1.00 98.25 82 ASN A CA 1
ATOM 643 C C . ASN A 1 82 ? -10.679 13.549 12.788 1.00 98.25 82 ASN A C 1
ATOM 645 O O . ASN A 1 82 ? -11.104 12.397 12.671 1.00 98.25 82 ASN A O 1
ATOM 649 N N . LEU A 1 83 ? -9.485 13.916 12.309 1.00 98.62 83 LEU A N 1
ATOM 650 C CA . LEU A 1 83 ? -8.585 13.061 11.535 1.00 98.62 83 LEU A CA 1
ATOM 651 C C . LEU A 1 83 ? -7.242 12.871 12.249 1.00 98.62 83 LEU A C 1
ATOM 653 O O . LEU A 1 83 ? -6.554 13.831 12.591 1.00 98.62 83 LEU A O 1
ATOM 657 N N . GLU A 1 84 ? -6.840 11.614 12.401 1.00 98.38 84 GLU A N 1
ATOM 658 C CA . GLU A 1 84 ? -5.548 11.210 12.947 1.00 98.38 84 GLU A CA 1
ATOM 659 C C . GLU A 1 84 ? -4.813 10.279 11.971 1.00 98.38 84 GLU A C 1
ATOM 661 O O . GLU A 1 84 ? -5.426 9.566 11.176 1.00 98.38 84 GLU A O 1
ATOM 666 N N . PHE A 1 85 ? -3.483 10.250 12.066 1.00 98.56 85 PHE A N 1
ATOM 667 C CA . PHE A 1 85 ? -2.618 9.350 11.298 1.00 98.56 85 PHE A CA 1
ATOM 668 C C . PHE A 1 85 ? -1.572 8.715 12.213 1.00 98.56 85 PHE A C 1
ATOM 670 O O . PHE A 1 85 ? -0.927 9.430 12.989 1.00 98.56 85 PHE A O 1
ATOM 677 N N . GLN A 1 86 ? -1.348 7.406 12.099 1.00 97.31 86 GLN A N 1
ATOM 678 C CA . GLN A 1 86 ? -0.391 6.652 12.916 1.00 97.31 86 GLN A CA 1
ATOM 679 C C . GLN A 1 86 ? 0.378 5.619 12.078 1.00 97.31 86 GLN A C 1
ATOM 681 O O . GLN A 1 86 ? -0.169 5.017 11.163 1.00 97.31 86 GLN A O 1
ATOM 686 N N . GLU A 1 87 ? 1.642 5.365 12.417 1.00 97.38 87 GLU A N 1
ATOM 687 C CA . GLU A 1 87 ? 2.361 4.209 11.876 1.00 97.38 87 GLU A CA 1
ATOM 688 C C . GLU A 1 87 ? 1.727 2.895 12.377 1.00 97.38 87 GLU A C 1
ATOM 690 O O . GLU A 1 87 ? 1.381 2.778 13.560 1.00 97.38 87 GLU A O 1
ATOM 695 N N . GLY A 1 88 ? 1.550 1.912 11.488 1.00 95.94 88 GLY A N 1
ATOM 696 C CA . GLY A 1 88 ? 0.940 0.629 11.844 1.00 95.94 88 GLY A CA 1
ATOM 697 C C . GLY A 1 88 ? 1.062 -0.465 10.779 1.00 95.94 88 GLY A C 1
ATOM 698 O O . GLY A 1 88 ? 0.803 -0.245 9.600 1.00 95.94 88 GLY A O 1
ATOM 699 N N . ASP A 1 89 ? 1.409 -1.676 11.220 1.00 95.88 89 ASP A N 1
ATOM 700 C CA . ASP A 1 89 ? 1.394 -2.902 10.411 1.00 95.88 89 ASP A CA 1
ATOM 701 C C . ASP A 1 89 ? -0.034 -3.476 10.356 1.00 95.88 89 ASP A C 1
ATOM 703 O O . ASP A 1 89 ? -0.621 -3.825 11.386 1.00 95.88 89 ASP A O 1
ATOM 707 N N . ALA A 1 90 ? -0.584 -3.613 9.146 1.00 97.19 90 ALA A N 1
ATOM 708 C CA . ALA A 1 90 ? -1.921 -4.159 8.899 1.00 97.19 90 ALA A CA 1
ATOM 709 C C . ALA A 1 90 ? -2.134 -5.574 9.475 1.00 97.19 90 ALA A C 1
ATOM 711 O O . ALA A 1 90 ? -3.267 -5.953 9.769 1.00 97.19 90 ALA A O 1
ATOM 712 N N . THR A 1 91 ? -1.067 -6.360 9.657 1.00 97.38 91 THR A N 1
ATOM 713 C CA . THR A 1 91 ? -1.118 -7.709 10.248 1.00 97.38 91 THR A CA 1
ATOM 714 C C . THR A 1 91 ? -1.105 -7.706 11.784 1.00 97.38 91 THR A C 1
ATOM 716 O O . THR A 1 91 ? -1.330 -8.750 12.396 1.00 97.38 91 THR A O 1
ATOM 719 N N . ARG A 1 92 ? -0.878 -6.547 12.427 1.00 96.50 92 ARG A N 1
ATOM 720 C CA . ARG A 1 92 ? -0.657 -6.400 13.883 1.00 96.50 92 ARG A CA 1
ATOM 721 C C . ARG A 1 92 ? -1.551 -5.329 14.525 1.00 96.50 92 ARG A C 1
ATOM 723 O O . ARG A 1 92 ? -1.106 -4.567 15.381 1.00 96.50 92 ARG A O 1
ATOM 730 N N . LEU A 1 93 ? -2.819 -5.260 14.120 1.00 96.00 93 LEU A N 1
ATOM 731 C CA . LEU A 1 93 ? -3.777 -4.266 14.624 1.00 96.00 93 LEU A CA 1
ATOM 732 C C . LEU A 1 93 ? -4.037 -4.430 16.135 1.00 96.00 93 LEU A C 1
ATOM 734 O O . LEU A 1 93 ? -4.734 -5.351 16.557 1.00 96.00 93 LEU A O 1
ATOM 738 N N . GLY A 1 94 ? -3.513 -3.506 16.944 1.00 93.81 94 GLY A N 1
ATOM 739 C CA . GLY A 1 94 ? -3.638 -3.492 18.411 1.00 93.81 94 GLY A CA 1
ATOM 740 C C . GLY A 1 94 ? -4.955 -2.923 18.958 1.00 93.81 94 GLY A C 1
ATOM 741 O O . GLY A 1 94 ? -4.996 -2.463 20.097 1.00 93.81 94 GLY A O 1
ATOM 742 N N . PHE A 1 95 ? -6.018 -2.893 18.152 1.00 96.44 95 PHE A N 1
ATOM 743 C CA . PHE A 1 95 ? -7.278 -2.219 18.475 1.00 96.44 95 PHE A CA 1
ATOM 744 C C . PHE A 1 95 ? -8.359 -3.185 18.987 1.00 96.44 95 PHE A C 1
ATOM 746 O O . PHE A 1 95 ? -8.395 -4.359 18.617 1.00 96.44 95 PHE A O 1
ATOM 753 N N . SER A 1 96 ? -9.276 -2.673 19.816 1.00 96.69 96 SER A N 1
ATOM 754 C CA . SER A 1 96 ? -10.369 -3.449 20.415 1.00 96.69 96 SER A CA 1
ATOM 755 C C . SER A 1 96 ? -11.678 -2.653 20.434 1.00 96.69 96 SER A C 1
ATOM 757 O O . SER A 1 96 ? -11.769 -1.625 21.105 1.00 96.69 96 SER A O 1
ATOM 759 N N . ALA A 1 97 ? -12.681 -3.124 19.684 1.00 96.00 97 ALA A N 1
ATOM 760 C CA . ALA A 1 97 ? -14.067 -2.642 19.646 1.00 96.00 97 ALA A CA 1
ATOM 761 C C . ALA A 1 97 ? -14.239 -1.103 19.599 1.00 96.00 97 ALA A C 1
ATOM 763 O O . ALA A 1 97 ? -15.131 -0.534 20.237 1.00 96.00 97 ALA A O 1
ATOM 764 N N . CYS A 1 98 ? -13.397 -0.408 18.831 1.00 96.75 98 CYS A N 1
ATOM 765 C CA . CYS A 1 98 ? -13.311 1.056 18.826 1.00 96.75 98 CYS A CA 1
ATOM 766 C C . CYS A 1 98 ? -13.685 1.725 17.490 1.00 96.75 98 CYS A C 1
ATOM 768 O O . CYS A 1 98 ? -13.748 2.959 17.447 1.00 96.75 98 CYS A O 1
ATOM 770 N N . PHE A 1 99 ? -14.004 0.938 16.453 1.00 98.56 99 PHE A N 1
ATOM 771 C CA . PHE A 1 99 ? -14.411 1.419 15.127 1.00 98.56 99 PHE A CA 1
ATOM 772 C C . PHE A 1 99 ? -15.763 0.853 14.664 1.00 98.56 99 PHE A C 1
ATOM 774 O O . PHE A 1 99 ? -16.063 -0.323 14.867 1.00 98.56 99 PHE A O 1
ATOM 781 N N . ASP A 1 100 ? -16.568 1.681 13.998 1.00 98.44 100 ASP A N 1
ATOM 782 C CA . ASP A 1 100 ? -17.833 1.306 13.347 1.00 98.44 100 ASP A CA 1
ATOM 783 C C . ASP A 1 100 ? -17.628 0.942 11.870 1.00 98.44 100 ASP A C 1
ATOM 785 O O . ASP A 1 100 ? -18.461 0.248 11.274 1.00 98.44 100 ASP A O 1
ATOM 789 N N . ARG A 1 101 ? -16.529 1.417 11.270 1.00 98.44 101 ARG A N 1
ATOM 790 C CA . ARG A 1 101 ? -16.043 1.031 9.942 1.00 98.44 101 ARG A CA 1
ATOM 791 C C . ARG A 1 101 ? -14.547 0.746 9.992 1.00 98.44 101 ARG A C 1
ATOM 793 O O . ARG A 1 101 ? -13.794 1.485 10.615 1.00 98.44 101 ARG A O 1
ATOM 800 N N . VAL A 1 102 ? -14.117 -0.282 9.276 1.00 98.62 102 VAL A N 1
ATOM 801 C CA . VAL A 1 102 ? -12.716 -0.484 8.905 1.00 98.62 102 VAL A CA 1
ATOM 802 C C . VAL A 1 102 ? -12.663 -0.571 7.387 1.00 98.62 102 VAL A C 1
ATOM 804 O O . VAL A 1 102 ? -13.450 -1.300 6.780 1.00 98.62 102 VAL A O 1
ATOM 807 N N . VAL A 1 103 ? -11.769 0.188 6.769 1.00 98.69 103 VAL A N 1
ATOM 808 C CA . VAL A 1 103 ? -11.626 0.261 5.316 1.00 98.69 103 VAL A CA 1
ATOM 809 C C . VAL A 1 103 ? -10.189 -0.021 4.891 1.00 98.69 103 VAL A C 1
ATOM 811 O O . VAL A 1 103 ? -9.262 0.090 5.690 1.00 98.69 103 VAL A O 1
ATOM 814 N N . SER A 1 104 ? -9.997 -0.425 3.638 1.00 98.31 104 SER A N 1
ATOM 815 C CA . SER A 1 104 ? -8.674 -0.472 3.015 1.00 98.31 104 SER A CA 1
ATOM 816 C C . SER A 1 104 ? -8.797 -0.349 1.502 1.00 98.31 104 SER A C 1
ATOM 818 O O . SER A 1 104 ? -9.436 -1.185 0.852 1.00 98.31 104 SER A O 1
ATOM 820 N N . PHE A 1 105 ? -8.171 0.677 0.930 1.00 96.44 105 PHE A N 1
ATOM 821 C CA . PHE A 1 105 ? -8.218 0.957 -0.503 1.00 96.44 105 PHE A CA 1
ATOM 822 C C . PHE A 1 105 ? -6.820 0.862 -1.109 1.00 96.44 105 PHE A C 1
ATOM 824 O O . PHE A 1 105 ? -5.894 1.536 -0.682 1.00 96.44 105 PHE A O 1
ATOM 831 N N . ALA A 1 106 ? -6.657 -0.005 -2.107 1.00 93.19 106 ALA A N 1
ATOM 832 C CA . ALA A 1 106 ? -5.398 -0.254 -2.809 1.00 93.19 106 ALA A CA 1
ATOM 833 C C . ALA A 1 106 ? -4.184 -0.655 -1.928 1.00 93.19 106 ALA A C 1
ATOM 835 O O . ALA A 1 106 ? -3.088 -0.776 -2.461 1.00 93.19 106 ALA A O 1
ATOM 836 N N . CYS A 1 107 ? -4.356 -0.982 -0.642 1.00 94.69 107 CYS A N 1
ATOM 837 C CA . CYS A 1 107 ? -3.258 -1.458 0.208 1.00 94.69 107 CYS A CA 1
ATOM 838 C C . CYS A 1 107 ? -3.073 -2.984 0.173 1.00 94.69 107 CYS A C 1
ATOM 840 O O . CYS A 1 107 ? -2.038 -3.455 -0.285 1.00 94.69 107 CYS A O 1
ATOM 842 N N . LEU A 1 108 ? -4.063 -3.781 0.606 1.00 96.38 108 LEU A N 1
ATOM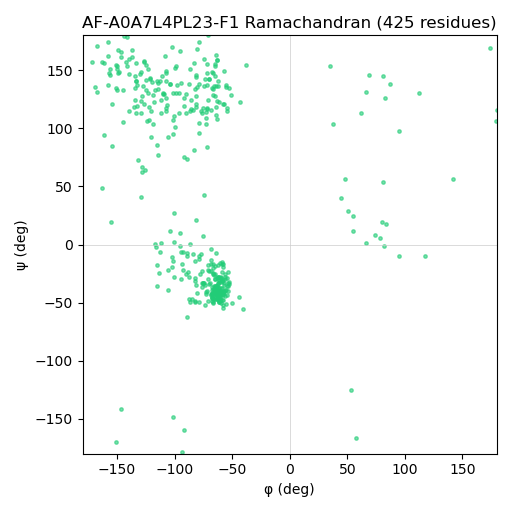 843 C CA . LEU A 1 108 ? -3.792 -5.158 1.072 1.00 96.38 108 LEU A CA 1
ATOM 844 C C . LEU A 1 108 ? -3.113 -6.111 0.073 1.00 96.38 108 LEU A C 1
ATOM 846 O O . LEU A 1 108 ? -2.494 -7.063 0.508 1.00 96.38 108 LEU A O 1
ATOM 850 N N . HIS A 1 109 ? -3.133 -5.848 -1.233 1.00 94.81 109 HIS A N 1
ATOM 851 C CA . HIS A 1 109 ? -2.371 -6.641 -2.207 1.00 94.81 109 HIS A CA 1
ATOM 852 C C . HIS A 1 109 ? -0.834 -6.565 -2.047 1.00 94.81 109 HIS A C 1
ATOM 854 O O . HIS A 1 109 ? -0.130 -7.321 -2.706 1.00 94.81 109 HIS A O 1
ATOM 860 N N . TRP A 1 110 ? -0.316 -5.702 -1.165 1.00 93.44 110 TRP A N 1
ATOM 861 C CA . TRP A 1 110 ? 1.078 -5.687 -0.695 1.00 93.44 110 TRP A CA 1
ATOM 862 C C . TRP A 1 110 ? 1.333 -6.568 0.546 1.00 93.44 110 TRP A C 1
ATOM 864 O O . TRP A 1 110 ? 2.477 -6.721 0.976 1.00 93.44 110 TRP A O 1
ATOM 874 N N . VAL A 1 111 ? 0.283 -7.118 1.161 1.00 95.00 111 VAL A N 1
ATOM 875 C CA . VAL A 1 111 ? 0.332 -7.886 2.413 1.00 95.00 111 VAL A CA 1
ATOM 876 C C . VAL A 1 111 ? 0.193 -9.375 2.101 1.00 95.00 111 VAL A C 1
ATOM 878 O O . VAL A 1 111 ? -0.634 -9.772 1.296 1.00 95.00 111 VAL A O 1
ATOM 881 N N . LYS A 1 112 ? 0.977 -10.231 2.763 1.00 94.31 112 LYS A N 1
ATOM 882 C CA . LYS A 1 112 ? 0.880 -11.691 2.585 1.00 94.31 112 LYS A CA 1
ATOM 883 C C . LYS A 1 112 ? -0.174 -12.334 3.490 1.00 94.31 112 LYS A C 1
ATOM 885 O O . LYS A 1 112 ? -0.999 -13.117 3.033 1.00 94.31 112 LYS A O 1
ATOM 890 N N . ASP A 1 113 ? -0.152 -12.016 4.783 1.00 96.06 113 ASP A N 1
ATOM 891 C CA . ASP A 1 113 ? -1.019 -12.651 5.785 1.00 96.06 113 ASP A CA 1
ATOM 892 C C . ASP A 1 113 ? -2.359 -11.909 5.929 1.00 96.06 113 ASP A C 1
ATOM 894 O O . ASP A 1 113 ? -2.620 -11.202 6.904 1.00 96.06 113 ASP A O 1
ATOM 898 N N . HIS A 1 114 ? -3.227 -12.064 4.927 1.00 96.62 114 HIS A N 1
ATOM 899 C CA . HIS A 1 114 ? -4.599 -11.552 4.983 1.00 96.62 114 HIS A CA 1
ATOM 900 C C . HIS A 1 114 ? -5.412 -12.141 6.160 1.00 96.62 114 HIS A C 1
ATOM 902 O O . HIS A 1 114 ? -6.145 -11.375 6.789 1.00 96.62 114 HIS A O 1
ATOM 908 N N . PRO A 1 115 ? -5.276 -13.430 6.543 1.00 97.38 115 PRO A N 1
ATOM 909 C CA . PRO A 1 115 ? -5.881 -13.956 7.770 1.00 97.38 115 PRO A CA 1
ATOM 910 C C . PRO A 1 115 ? -5.462 -13.228 9.060 1.00 97.38 115 PRO A C 1
ATOM 912 O O . PRO A 1 115 ? -6.272 -13.120 9.981 1.00 97.38 115 PRO A O 1
ATOM 915 N N . ALA A 1 116 ? -4.236 -12.706 9.176 1.00 98.06 116 ALA A N 1
ATOM 916 C CA . ALA A 1 116 ? -3.848 -11.825 10.286 1.00 98.06 116 ALA A CA 1
ATOM 917 C C . ALA A 1 116 ? -4.569 -10.476 10.235 1.00 98.06 116 ALA A C 1
ATOM 919 O O . ALA A 1 116 ? -5.151 -10.072 11.245 1.00 98.06 116 ALA A O 1
ATOM 920 N N . VAL A 1 117 ? -4.620 -9.834 9.059 1.00 98.38 117 VAL A N 1
ATOM 921 C CA . VAL A 1 117 ? -5.376 -8.583 8.869 1.00 98.38 117 VAL A CA 1
ATOM 922 C C . VAL A 1 117 ? -6.835 -8.777 9.289 1.00 98.38 117 VAL A C 1
ATOM 924 O O . VAL A 1 117 ? -7.334 -8.030 10.123 1.00 98.38 117 VAL A O 1
ATOM 927 N N . LEU A 1 118 ? -7.518 -9.814 8.792 1.00 98.50 118 LEU A N 1
ATOM 928 C CA . LEU A 1 118 ? -8.942 -10.047 9.066 1.00 98.50 118 LEU A CA 1
ATOM 929 C C . LEU A 1 118 ? -9.237 -10.341 10.548 1.00 98.50 118 LEU A C 1
ATOM 931 O O . LEU A 1 118 ? -10.223 -9.828 11.082 1.00 98.50 118 LEU A O 1
ATOM 935 N N . ARG A 1 119 ? -8.362 -11.077 11.250 1.00 98.19 119 ARG A N 1
ATOM 936 C CA . ARG A 1 119 ? -8.453 -11.256 12.714 1.00 98.19 119 ARG A CA 1
ATOM 937 C C . ARG A 1 119 ? -8.284 -9.929 13.462 1.00 98.19 119 ARG A C 1
ATOM 939 O O . ARG A 1 119 ? -9.055 -9.639 14.378 1.00 98.19 119 ARG A O 1
ATOM 946 N N . GLY A 1 120 ? -7.318 -9.105 13.049 1.00 98.31 120 GLY A N 1
ATOM 947 C CA . GLY A 1 120 ? -7.119 -7.754 13.577 1.00 98.31 120 GLY A CA 1
ATOM 948 C C . GLY A 1 120 ? -8.339 -6.856 13.352 1.00 98.31 120 GLY A C 1
ATOM 949 O O . GLY A 1 120 ? -8.824 -6.221 14.287 1.00 98.31 120 GLY A O 1
ATOM 950 N N . VAL A 1 121 ? -8.900 -6.862 12.139 1.00 98.50 121 VAL A N 1
ATOM 951 C CA . VAL A 1 121 ? -10.116 -6.122 11.763 1.00 98.50 121 VAL A CA 1
ATOM 952 C C . VAL A 1 121 ? -11.298 -6.529 12.644 1.00 98.50 121 VAL A C 1
ATOM 954 O O . VAL A 1 121 ? -11.978 -5.664 13.194 1.00 98.50 121 VAL A O 1
ATOM 957 N N . LYS A 1 122 ? -11.526 -7.834 12.832 1.00 98.19 122 LYS A N 1
ATOM 958 C CA . LYS A 1 122 ? -12.614 -8.352 13.674 1.00 98.19 122 LYS A CA 1
ATOM 959 C C . LYS A 1 122 ? -12.486 -7.941 15.144 1.00 98.19 122 LYS A C 1
ATOM 961 O O . LYS A 1 122 ? -13.501 -7.741 15.806 1.00 98.19 122 LYS A O 1
ATOM 966 N N . ASN A 1 123 ? -11.267 -7.805 15.664 1.00 97.75 123 ASN A N 1
ATOM 967 C CA . ASN A 1 123 ? -11.051 -7.270 17.010 1.00 97.75 123 ASN A CA 1
ATOM 968 C C . ASN A 1 123 ? -11.221 -5.741 17.054 1.00 97.75 123 ASN A C 1
ATOM 970 O O . ASN A 1 123 ? -11.804 -5.224 18.002 1.00 97.75 123 ASN A O 1
ATOM 974 N N . SER A 1 124 ? -10.793 -5.030 16.008 1.00 98.38 124 SER A N 1
ATOM 975 C CA . SER A 1 124 ? -10.899 -3.566 15.880 1.00 98.38 124 SER A CA 1
ATOM 976 C C . SER A 1 124 ? -12.354 -3.076 15.797 1.00 98.38 124 SER A C 1
ATOM 978 O O . SER A 1 124 ? -12.707 -2.039 16.368 1.00 98.38 124 SER A O 1
ATOM 980 N N . LEU A 1 125 ? -13.207 -3.822 15.086 1.00 98.50 125 LEU A N 1
ATOM 981 C CA . LEU A 1 125 ? -14.614 -3.493 14.860 1.00 98.50 125 LEU A CA 1
ATOM 982 C C . LEU A 1 125 ? -15.475 -3.670 16.115 1.00 98.50 125 LEU A C 1
ATOM 984 O O . LEU A 1 125 ? -15.436 -4.698 16.788 1.00 98.50 125 LEU A O 1
ATOM 988 N N . ARG A 1 126 ? -16.368 -2.710 16.355 1.00 97.94 126 ARG A N 1
ATOM 989 C CA . ARG A 1 126 ? -17.523 -2.863 17.251 1.00 97.94 126 ARG A CA 1
ATOM 990 C C . ARG A 1 126 ? -18.489 -3.935 16.727 1.00 97.94 126 ARG A C 1
ATOM 992 O O . ARG A 1 126 ? -18.507 -4.195 15.521 1.00 97.94 126 ARG A O 1
ATOM 999 N N . PRO A 1 127 ? -19.352 -4.517 17.581 1.00 96.81 127 PRO A N 1
ATOM 1000 C CA . PRO A 1 127 ? -20.486 -5.316 17.120 1.00 96.81 127 PRO A CA 1
ATOM 1001 C C . PRO A 1 127 ? -21.335 -4.527 16.111 1.00 96.81 127 PRO A C 1
ATOM 1003 O O . PRO A 1 127 ? -21.640 -3.358 16.337 1.00 96.81 127 PRO A O 1
ATOM 1006 N N . ARG A 1 128 ? -21.722 -5.167 15.002 1.00 95.50 128 ARG A N 1
ATOM 1007 C CA . ARG A 1 128 ? -22.374 -4.576 13.810 1.00 95.50 128 ARG A CA 1
ATOM 1008 C C . ARG A 1 128 ? -21.513 -3.596 12.999 1.00 95.50 128 ARG A C 1
ATOM 1010 O O . ARG A 1 128 ? -21.992 -3.080 11.988 1.00 95.50 128 ARG A O 1
ATOM 1017 N N . GLY A 1 129 ? -20.262 -3.360 13.395 1.00 97.38 129 GLY A N 1
ATOM 1018 C CA . GLY A 1 129 ? -19.289 -2.611 12.604 1.00 97.38 129 GLY A CA 1
ATOM 1019 C C . GLY A 1 129 ? -18.948 -3.334 11.296 1.00 97.38 129 GLY A C 1
ATOM 1020 O O . GLY A 1 129 ? -19.082 -4.558 11.203 1.00 97.38 129 GLY A O 1
ATOM 1021 N N . ARG A 1 130 ? -18.534 -2.583 10.269 1.00 97.69 130 ARG A N 1
ATOM 1022 C CA . ARG A 1 130 ? -18.381 -3.098 8.895 1.00 97.69 130 ARG A CA 1
ATOM 1023 C C . ARG A 1 130 ? -16.977 -2.955 8.328 1.00 97.69 130 ARG A C 1
ATOM 1025 O O . ARG A 1 130 ? -16.326 -1.936 8.528 1.00 97.69 130 ARG A O 1
ATOM 1032 N N . LEU A 1 131 ? -16.564 -3.964 7.571 1.00 98.31 131 LEU A N 1
ATOM 1033 C CA . LEU A 1 131 ? -15.352 -3.989 6.761 1.00 98.31 131 LEU A CA 1
ATOM 1034 C C . LEU A 1 131 ? -15.686 -3.647 5.303 1.00 98.31 131 LEU A C 1
ATOM 1036 O O . LEU A 1 131 ? -16.647 -4.198 4.764 1.00 98.31 131 LEU A O 1
ATOM 1040 N N . LEU A 1 132 ? -14.865 -2.810 4.664 1.00 98.19 132 LEU A N 1
ATOM 1041 C CA . LEU A 1 132 ? -14.843 -2.602 3.212 1.00 98.19 132 LEU A CA 1
ATOM 1042 C C . LEU A 1 132 ? -13.397 -2.628 2.689 1.00 98.19 132 LEU A C 1
ATOM 1044 O O . LEU A 1 132 ? -12.618 -1.725 2.978 1.00 98.19 132 LEU A O 1
ATOM 1048 N N . ILE A 1 133 ? -13.037 -3.634 1.894 1.00 97.56 133 ILE A N 1
ATOM 1049 C CA . ILE A 1 133 ? -11.729 -3.718 1.220 1.00 97.56 133 ILE A CA 1
ATOM 1050 C C . ILE A 1 133 ? -11.930 -3.574 -0.286 1.00 97.56 133 ILE A C 1
ATOM 1052 O O . ILE A 1 133 ? -12.839 -4.182 -0.851 1.00 97.56 133 ILE A O 1
ATOM 1056 N N . GLN A 1 134 ? -11.023 -2.850 -0.941 1.00 96.25 134 GLN A N 1
ATOM 1057 C CA . GLN A 1 134 ? -10.785 -2.963 -2.378 1.00 96.25 134 GLN A CA 1
ATOM 1058 C C . GLN A 1 134 ? -9.279 -2.995 -2.659 1.00 96.25 134 GLN A C 1
ATOM 1060 O O . GLN A 1 134 ? -8.562 -2.042 -2.360 1.00 96.25 134 GLN A O 1
ATOM 1065 N N . CYS A 1 135 ? -8.783 -4.081 -3.247 1.00 95.69 135 CYS A N 1
ATOM 1066 C CA . CYS A 1 135 ? -7.363 -4.270 -3.571 1.00 95.69 135 CYS A CA 1
ATOM 1067 C C . CYS A 1 135 ? -7.178 -4.967 -4.931 1.00 95.69 135 CYS A C 1
ATOM 1069 O O . CYS A 1 135 ? -8.154 -5.296 -5.602 1.00 95.69 135 CYS A O 1
ATOM 1071 N N . GLY A 1 136 ? -5.931 -5.173 -5.372 1.00 95.00 136 GLY A N 1
ATOM 1072 C CA . GLY A 1 136 ? -5.665 -6.043 -6.520 1.00 95.00 136 GLY A CA 1
ATOM 1073 C C . GLY A 1 136 ? -6.093 -7.479 -6.206 1.00 95.00 136 GLY A C 1
ATOM 1074 O O . GLY A 1 136 ? -5.649 -8.052 -5.215 1.00 95.00 136 GLY A O 1
ATOM 1075 N N . GLY A 1 137 ? -6.966 -8.042 -7.035 1.00 96.00 137 GLY A N 1
ATOM 1076 C CA . GLY A 1 137 ? -7.422 -9.426 -6.950 1.00 96.00 137 GLY A CA 1
ATOM 1077 C C . GLY A 1 137 ? -6.744 -10.326 -7.983 1.00 96.00 137 GLY A C 1
ATOM 1078 O O . GLY A 1 137 ? -6.062 -9.848 -8.891 1.00 96.00 137 GLY A O 1
ATOM 1079 N N . ARG A 1 138 ? -6.924 -11.645 -7.860 1.00 95.31 138 ARG A N 1
ATOM 1080 C CA . ARG A 1 138 ? -6.326 -12.632 -8.774 1.00 95.31 138 ARG A CA 1
ATOM 1081 C C . ARG A 1 138 ? -6.603 -12.281 -10.238 1.00 95.31 138 ARG A C 1
ATOM 1083 O O . ARG A 1 138 ? -7.749 -12.082 -10.627 1.00 95.31 138 ARG A O 1
ATOM 1090 N N . GLY A 1 139 ? -5.538 -12.254 -11.040 1.00 93.88 139 GLY A N 1
ATOM 1091 C CA . GLY A 1 139 ? -5.576 -11.895 -12.461 1.00 93.88 139 GLY A CA 1
ATOM 1092 C C . GLY A 1 139 ? -5.252 -10.426 -12.762 1.00 93.88 139 GLY A C 1
ATOM 1093 O O . GLY A 1 139 ? -5.046 -10.090 -13.925 1.00 93.88 139 GLY A O 1
ATOM 1094 N N . ASN A 1 140 ? -5.165 -9.549 -11.753 1.00 94.69 140 ASN A N 1
ATOM 1095 C CA . ASN A 1 140 ? -4.868 -8.123 -11.928 1.00 94.69 140 ASN A CA 1
ATOM 1096 C C . ASN A 1 140 ? -3.566 -7.891 -12.724 1.00 94.69 140 ASN A C 1
ATOM 1098 O O . ASN A 1 140 ? -2.491 -8.257 -12.256 1.00 94.69 140 ASN A O 1
ATOM 1102 N N . ALA A 1 141 ? -3.668 -7.257 -13.901 1.00 93.38 141 ALA A N 1
ATOM 1103 C CA . ALA A 1 141 ? -2.566 -7.018 -14.840 1.00 93.38 141 ALA A CA 1
ATOM 1104 C C . ALA A 1 141 ? -1.794 -8.284 -15.280 1.00 93.38 141 ALA A C 1
ATOM 1106 O O . ALA A 1 141 ? -0.633 -8.184 -15.676 1.00 93.38 141 ALA A O 1
ATOM 1107 N N . ALA A 1 142 ? -2.403 -9.478 -15.231 1.00 94.50 142 ALA A N 1
ATOM 1108 C CA . ALA A 1 142 ? -1.703 -10.757 -15.430 1.00 94.50 142 ALA A CA 1
ATOM 1109 C C . ALA A 1 142 ? -0.882 -10.847 -16.733 1.00 94.50 142 ALA A C 1
ATOM 1111 O O . ALA A 1 142 ? 0.209 -11.414 -16.720 1.00 94.50 142 ALA A O 1
ATOM 1112 N N . GLN A 1 143 ? -1.371 -10.239 -17.819 1.00 94.62 143 GLN A N 1
ATOM 1113 C CA . GLN A 1 143 ? -0.680 -10.137 -19.112 1.00 94.62 143 GLN A CA 1
ATOM 1114 C C . GLN A 1 143 ? 0.605 -9.284 -19.038 1.00 94.62 143 GLN A C 1
ATOM 1116 O O . GLN A 1 143 ? 1.607 -9.606 -19.670 1.00 94.62 143 GLN A O 1
ATOM 1121 N N . VAL A 1 144 ? 0.618 -8.217 -18.230 1.00 94.06 144 VAL A N 1
ATOM 1122 C CA . VAL A 1 144 ? 1.824 -7.402 -17.997 1.00 94.06 144 VAL A CA 1
ATOM 1123 C C . VAL A 1 144 ? 2.816 -8.182 -17.129 1.00 94.06 144 VAL A C 1
ATOM 1125 O O . VAL A 1 144 ? 4.004 -8.208 -17.433 1.00 94.06 144 VAL A O 1
ATOM 1128 N N . PHE A 1 145 ? 2.333 -8.915 -16.115 1.00 93.12 145 PHE A N 1
ATOM 1129 C CA . PHE A 1 145 ? 3.168 -9.850 -15.344 1.00 93.12 145 PHE A CA 1
ATOM 1130 C C . PHE A 1 145 ? 3.731 -10.987 -16.209 1.00 93.12 145 PHE A C 1
ATOM 1132 O O . PHE A 1 145 ? 4.779 -11.536 -15.887 1.00 93.12 145 PHE A O 1
ATOM 1139 N N . GLU A 1 146 ? 3.051 -11.374 -17.288 1.00 94.31 146 GLU A N 1
ATOM 1140 C CA . GLU A 1 146 ? 3.521 -12.367 -18.259 1.00 94.31 146 GLU A CA 1
ATOM 1141 C C . GLU A 1 146 ? 4.635 -11.810 -19.146 1.00 94.31 146 GLU A C 1
ATOM 1143 O O . GLU A 1 146 ? 5.729 -12.375 -19.160 1.00 94.31 146 GLU A O 1
ATOM 1148 N N . ALA A 1 147 ? 4.415 -10.647 -19.766 1.00 95.25 147 ALA A N 1
ATOM 1149 C CA . ALA A 1 147 ? 5.449 -9.932 -20.511 1.00 95.25 147 ALA A CA 1
ATOM 1150 C C . ALA A 1 147 ? 6.687 -9.630 -19.639 1.00 95.25 147 ALA A C 1
ATOM 1152 O O . ALA A 1 147 ? 7.820 -9.805 -20.091 1.00 95.25 147 ALA A O 1
ATOM 1153 N N . ALA A 1 148 ? 6.491 -9.262 -18.366 1.00 94.06 148 ALA A N 1
ATOM 1154 C CA . ALA A 1 148 ? 7.572 -9.047 -17.407 1.00 94.06 148 ALA A CA 1
ATOM 1155 C C . ALA A 1 148 ? 8.329 -10.344 -17.083 1.00 94.06 148 ALA A C 1
ATOM 1157 O O . ALA A 1 148 ? 9.556 -10.350 -17.132 1.00 94.06 148 ALA A O 1
ATOM 1158 N N . ARG A 1 149 ? 7.633 -11.457 -16.804 1.00 93.88 149 ARG A N 1
ATOM 1159 C CA . ARG A 1 149 ? 8.272 -12.761 -16.538 1.00 93.88 149 ARG A CA 1
ATOM 1160 C C . ARG A 1 149 ? 9.114 -13.248 -17.719 1.00 93.88 149 ARG A C 1
ATOM 1162 O O . ARG A 1 149 ? 10.216 -13.742 -17.499 1.00 93.88 149 ARG A O 1
ATOM 1169 N N . GLU A 1 150 ? 8.637 -13.076 -18.950 1.00 94.31 150 GLU A N 1
ATOM 1170 C CA . GLU A 1 150 ? 9.418 -13.387 -20.154 1.00 94.31 150 GLU A CA 1
ATOM 1171 C C . GLU A 1 150 ? 10.647 -12.493 -20.312 1.00 94.31 150 GLU A C 1
ATOM 1173 O O . GLU A 1 150 ? 11.740 -12.990 -20.576 1.00 94.31 150 GLU A O 1
ATOM 1178 N N . LEU A 1 151 ? 10.485 -11.177 -20.140 1.00 95.44 151 LEU A N 1
ATOM 1179 C CA . LEU A 1 151 ? 11.585 -10.224 -20.255 1.00 95.44 151 LEU A CA 1
ATOM 1180 C C . LEU A 1 151 ? 12.679 -10.527 -19.221 1.00 95.44 151 LEU A C 1
ATOM 1182 O O . LEU A 1 151 ? 13.861 -10.570 -19.554 1.00 95.44 151 LEU A O 1
ATOM 1186 N N . ILE A 1 152 ? 12.277 -10.823 -17.984 1.00 95.12 152 ILE A N 1
ATOM 1187 C CA . ILE A 1 152 ? 13.159 -11.216 -16.879 1.00 95.12 152 ILE A CA 1
ATOM 1188 C C . ILE A 1 152 ? 13.888 -12.537 -17.160 1.00 95.12 152 ILE A C 1
ATOM 1190 O O . ILE A 1 152 ? 15.005 -12.716 -16.677 1.00 95.12 152 ILE A O 1
ATOM 1194 N N . ALA A 1 153 ? 13.312 -13.451 -17.946 1.00 95.00 153 ALA A N 1
ATOM 1195 C CA . ALA A 1 153 ? 13.952 -14.721 -18.286 1.00 95.00 153 ALA A CA 1
ATOM 1196 C C . ALA A 1 153 ? 15.145 -14.578 -19.255 1.00 95.00 153 ALA A C 1
ATOM 1198 O O . ALA A 1 153 ? 15.971 -15.486 -19.326 1.00 95.00 153 ALA A O 1
ATOM 1199 N N . LEU A 1 154 ? 15.278 -13.454 -19.974 1.00 95.81 154 LEU A N 1
ATOM 1200 C CA . LEU A 1 154 ? 16.400 -13.215 -20.890 1.00 95.81 154 LEU A CA 1
ATOM 1201 C C . LEU A 1 154 ? 17.718 -12.993 -20.123 1.00 95.81 154 LEU A C 1
ATOM 1203 O O . LEU A 1 154 ? 17.741 -12.285 -19.117 1.00 95.81 154 LEU A O 1
ATOM 1207 N N . ASP A 1 155 ? 18.843 -13.502 -20.642 1.00 94.12 155 ASP A N 1
ATOM 1208 C CA . ASP A 1 155 ? 20.174 -13.443 -19.997 1.00 94.12 155 ASP A CA 1
ATOM 1209 C C . ASP A 1 155 ? 20.626 -12.037 -19.568 1.00 94.12 155 ASP A C 1
ATOM 1211 O O . ASP A 1 155 ? 21.322 -11.865 -18.562 1.00 94.12 155 ASP A O 1
ATOM 1215 N N . ARG A 1 156 ? 20.209 -11.009 -20.318 1.00 95.25 156 ARG A N 1
ATOM 1216 C CA . ARG A 1 156 ? 20.484 -9.602 -19.999 1.00 95.25 156 ARG A CA 1
ATOM 1217 C C . ARG A 1 156 ? 19.883 -9.183 -18.655 1.00 95.25 156 ARG A C 1
ATOM 1219 O O . ARG A 1 156 ? 20.497 -8.401 -17.927 1.00 95.25 156 ARG A O 1
ATOM 1226 N N . TRP A 1 157 ? 18.697 -9.699 -18.346 1.00 96.25 157 TRP A N 1
ATOM 1227 C CA . TRP A 1 157 ? 17.839 -9.254 -17.254 1.00 96.25 157 TRP A CA 1
ATOM 1228 C C . TRP A 1 157 ? 17.845 -10.233 -16.071 1.00 96.25 157 TRP A C 1
ATOM 1230 O O . TRP A 1 157 ? 17.931 -9.797 -14.922 1.00 96.25 157 TRP A O 1
ATOM 1240 N N . SER A 1 158 ? 17.866 -11.544 -16.330 1.00 95.19 158 SER A N 1
ATOM 1241 C CA . SER A 1 158 ? 17.741 -12.617 -15.326 1.00 95.19 158 SER A CA 1
ATOM 1242 C C . SER A 1 158 ? 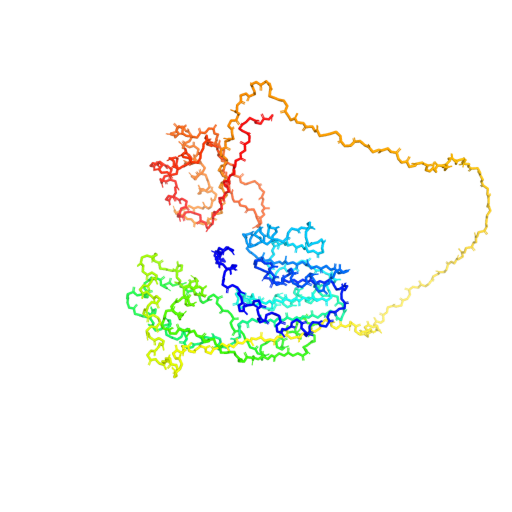18.734 -12.512 -14.163 1.00 95.19 158 SER A C 1
ATOM 1244 O O . SER A 1 158 ? 18.400 -12.809 -13.014 1.00 95.19 158 SER A O 1
ATOM 1246 N N . ARG A 1 159 ? 19.945 -12.008 -14.429 1.00 94.94 159 ARG A N 1
ATOM 1247 C CA . ARG A 1 159 ? 20.992 -11.761 -13.425 1.00 94.94 159 ARG A CA 1
ATOM 1248 C C . ARG A 1 159 ? 20.578 -10.797 -12.304 1.00 94.94 159 ARG A C 1
ATOM 1250 O O . ARG A 1 159 ? 21.022 -10.986 -11.175 1.00 94.94 159 ARG A O 1
ATOM 1257 N N . TYR A 1 160 ? 19.713 -9.820 -12.583 1.00 94.81 160 TYR A N 1
ATOM 1258 C CA . TYR A 1 160 ? 19.246 -8.817 -11.613 1.00 94.81 160 TYR A CA 1
ATOM 1259 C C . TYR A 1 160 ? 18.097 -9.330 -10.728 1.00 94.81 160 TYR A C 1
ATOM 1261 O O . TYR A 1 160 ? 17.973 -8.952 -9.559 1.00 94.81 160 TYR A O 1
ATOM 1269 N N . PHE A 1 161 ? 17.290 -10.255 -11.252 1.00 93.44 161 PHE A N 1
ATOM 1270 C CA . PHE A 1 161 ? 16.122 -10.827 -10.572 1.00 93.44 161 PHE A CA 1
ATOM 1271 C C . PHE A 1 161 ? 16.417 -12.155 -9.848 1.00 93.44 161 PHE A C 1
ATOM 1273 O O . PHE A 1 161 ? 15.507 -12.803 -9.334 1.00 93.44 161 PHE A O 1
ATOM 1280 N N . ARG A 1 162 ? 17.692 -12.556 -9.731 1.00 89.94 162 ARG A N 1
ATOM 1281 C CA . ARG A 1 162 ? 18.099 -13.701 -8.897 1.00 89.94 162 ARG A CA 1
ATOM 1282 C C . ARG A 1 162 ? 17.643 -13.499 -7.448 1.00 89.94 162 ARG A C 1
ATOM 1284 O O . ARG A 1 162 ? 18.025 -12.523 -6.808 1.00 89.94 162 ARG A O 1
ATOM 1291 N N . GLY A 1 163 ? 16.834 -14.432 -6.944 1.00 87.12 163 GLY A N 1
ATOM 1292 C CA . GLY A 1 163 ? 16.259 -14.368 -5.595 1.00 87.12 163 GLY A CA 1
ATOM 1293 C C . GLY A 1 163 ? 15.129 -13.345 -5.417 1.00 87.12 163 GLY A C 1
ATOM 1294 O O . GLY A 1 163 ? 14.697 -13.133 -4.287 1.00 87.12 163 GLY A O 1
ATOM 1295 N N . PHE A 1 164 ? 14.643 -12.715 -6.493 1.00 88.44 164 PHE A N 1
ATOM 1296 C CA . PHE A 1 164 ? 13.458 -11.859 -6.437 1.00 88.44 164 PHE A CA 1
ATOM 1297 C C . PHE A 1 164 ? 12.222 -12.685 -6.056 1.00 88.44 164 PHE A C 1
ATOM 1299 O O . PHE A 1 164 ? 12.022 -13.789 -6.564 1.00 88.44 164 PHE A O 1
ATOM 1306 N N . GLN A 1 165 ? 11.398 -12.142 -5.164 1.00 84.56 165 GLN A N 1
ATOM 1307 C CA . GLN A 1 165 ? 10.094 -12.693 -4.805 1.00 84.56 165 GLN A CA 1
ATOM 1308 C C . GLN A 1 165 ? 9.016 -11.699 -5.228 1.00 84.56 165 GLN A C 1
ATOM 1310 O O . GLN A 1 165 ? 9.202 -10.493 -5.073 1.00 84.56 165 GLN A O 1
ATOM 1315 N N . GLU A 1 166 ? 7.901 -12.212 -5.745 1.00 83.62 166 GLU A N 1
ATOM 1316 C CA . GLU A 1 166 ? 6.736 -11.411 -6.122 1.00 83.62 166 GLU A CA 1
ATOM 1317 C C . GLU A 1 166 ? 6.225 -10.620 -4.897 1.00 83.62 166 GLU A C 1
ATOM 1319 O O . GLU A 1 166 ? 5.888 -11.234 -3.878 1.00 83.62 166 GLU A O 1
ATOM 1324 N N . PRO A 1 167 ? 6.173 -9.276 -4.946 1.00 86.00 167 PRO A N 1
ATOM 1325 C CA . PRO A 1 167 ? 5.683 -8.465 -3.832 1.00 86.00 167 PRO A CA 1
ATOM 1326 C C . PRO A 1 167 ? 4.154 -8.427 -3.731 1.00 86.00 167 PRO A C 1
ATOM 1328 O O . PRO A 1 167 ? 3.629 -7.948 -2.726 1.00 86.00 167 PRO A O 1
ATOM 1331 N N . TYR A 1 168 ? 3.450 -8.886 -4.770 1.00 91.06 168 TYR A N 1
ATOM 1332 C CA . TYR A 1 168 ? 2.004 -8.767 -4.899 1.00 91.06 168 TYR A CA 1
ATOM 1333 C C . TYR A 1 168 ? 1.268 -10.066 -4.547 1.00 91.06 168 TYR A C 1
ATOM 1335 O O . TYR A 1 168 ? 1.540 -11.138 -5.088 1.00 91.06 168 TYR A O 1
ATOM 1343 N N . TYR A 1 169 ? 0.260 -9.947 -3.687 1.00 93.75 169 TYR A N 1
ATOM 1344 C CA . TYR A 1 169 ? -0.538 -11.050 -3.155 1.00 93.75 169 TYR A CA 1
ATOM 1345 C C . TYR A 1 169 ? -1.991 -10.942 -3.638 1.00 93.75 169 TYR A C 1
ATOM 1347 O O . TYR A 1 169 ? -2.905 -10.501 -2.940 1.00 93.75 169 TYR A O 1
ATOM 1355 N N . PHE A 1 170 ? -2.198 -11.322 -4.899 1.00 94.75 170 PHE A N 1
ATOM 1356 C CA . PHE A 1 170 ? -3.480 -11.208 -5.597 1.00 94.75 170 PHE A CA 1
ATOM 1357 C C . PHE A 1 170 ? -4.427 -12.386 -5.297 1.00 94.75 170 PHE A C 1
ATOM 1359 O O . PHE A 1 170 ? -4.545 -13.333 -6.079 1.00 94.75 170 PHE A O 1
ATOM 1366 N N . TYR A 1 171 ? -5.123 -12.324 -4.160 1.00 95.38 171 TYR A N 1
ATOM 1367 C CA . TYR A 1 171 ? -6.126 -13.318 -3.747 1.00 95.38 171 TYR A CA 1
ATOM 1368 C C . TYR A 1 171 ? -7.492 -13.152 -4.443 1.00 95.38 171 TYR A C 1
ATOM 1370 O O . TYR A 1 171 ? -7.722 -12.208 -5.202 1.00 95.38 171 TYR A O 1
ATOM 1378 N N . GLY A 1 172 ? -8.415 -14.090 -4.205 1.00 94.62 172 GLY A N 1
ATOM 1379 C CA . GLY A 1 172 ? -9.763 -14.095 -4.781 1.00 94.62 172 GLY A CA 1
ATOM 1380 C C . GLY A 1 172 ? -10.846 -14.631 -3.828 1.00 94.62 172 GLY A C 1
ATOM 1381 O O . GLY A 1 172 ? -10.540 -14.979 -2.682 1.00 94.62 172 GLY A O 1
ATOM 1382 N N . PRO A 1 173 ? -12.118 -14.666 -4.274 1.00 94.31 173 PRO A N 1
ATOM 1383 C CA . PRO A 1 173 ? -13.270 -14.810 -3.383 1.00 94.31 173 PRO A CA 1
ATOM 1384 C C . PRO A 1 173 ? -13.360 -16.144 -2.636 1.00 94.31 173 PRO A C 1
ATOM 1386 O O . PRO A 1 173 ? -13.750 -16.167 -1.472 1.00 94.31 173 PRO A O 1
ATOM 1389 N N . GLU A 1 174 ? -12.961 -17.244 -3.272 1.00 86.81 174 GLU A N 1
ATOM 1390 C CA . GLU A 1 174 ? -12.988 -18.603 -2.709 1.00 86.81 174 GLU A CA 1
ATOM 1391 C C . GLU A 1 174 ? -12.024 -18.819 -1.529 1.00 86.81 174 GLU A C 1
ATOM 1393 O O . GLU A 1 174 ? -12.274 -19.682 -0.686 1.00 86.81 174 GLU A O 1
ATOM 1398 N N . GLY A 1 175 ? -10.941 -18.036 -1.449 1.00 85.25 175 GLY A N 1
ATOM 1399 C CA . GLY A 1 175 ? -10.110 -17.947 -0.247 1.00 85.25 175 GLY A CA 1
ATOM 1400 C C . GLY A 1 175 ? -10.711 -16.984 0.778 1.00 85.25 175 GLY A C 1
ATOM 1401 O O . GLY A 1 175 ? -10.878 -17.328 1.947 1.00 85.25 175 GLY A O 1
ATOM 1402 N N . TYR A 1 176 ? -11.094 -15.788 0.326 1.00 93.19 176 TYR A N 1
ATOM 1403 C CA . TYR A 1 176 ? -11.515 -14.704 1.213 1.00 93.19 176 TYR A CA 1
ATOM 1404 C C . TYR A 1 176 ? -12.807 -14.975 1.988 1.00 93.19 176 TYR A C 1
ATOM 1406 O O . TYR A 1 176 ? -12.879 -14.619 3.161 1.00 93.19 176 TYR A O 1
ATOM 1414 N N . GLY A 1 177 ? -13.812 -15.608 1.371 1.00 91.19 177 GLY A N 1
ATOM 1415 C CA . GLY A 1 177 ? -15.067 -15.949 2.051 1.00 91.19 177 GLY A CA 1
ATOM 1416 C C . GLY A 1 177 ? -14.823 -16.787 3.308 1.00 91.19 177 GLY A C 1
ATOM 1417 O O . GLY A 1 177 ? -15.326 -16.461 4.379 1.00 91.19 177 GLY A O 1
ATOM 1418 N N . ARG A 1 178 ? -13.941 -17.787 3.195 1.00 94.12 178 ARG A N 1
ATOM 1419 C CA . ARG A 1 178 ? -13.543 -18.654 4.307 1.00 94.12 178 ARG A CA 1
ATOM 1420 C C . ARG A 1 178 ? -12.743 -17.905 5.371 1.00 94.12 178 ARG A C 1
ATOM 1422 O O . ARG A 1 178 ? -13.036 -18.044 6.550 1.00 94.12 178 ARG A O 1
ATOM 1429 N N . TRP A 1 179 ? -11.768 -17.082 4.979 1.00 97.69 179 TRP A N 1
ATOM 1430 C CA . TRP A 1 179 ? -10.950 -16.328 5.939 1.00 97.69 179 TRP A CA 1
ATOM 1431 C C . TRP A 1 179 ? -11.743 -15.282 6.732 1.00 97.69 179 TRP A C 1
ATOM 1433 O O . TRP A 1 179 ? -11.360 -14.948 7.851 1.00 97.69 179 TRP A O 1
ATOM 1443 N N . LEU A 1 180 ? -12.847 -14.768 6.181 1.00 97.75 180 LEU A N 1
ATOM 1444 C CA . LEU A 1 180 ? -13.788 -13.930 6.926 1.00 97.75 180 LEU A CA 1
ATOM 1445 C C . LEU A 1 180 ? -14.486 -14.747 8.019 1.00 97.75 180 LEU A C 1
ATOM 1447 O O . LEU A 1 180 ? -14.449 -14.349 9.181 1.00 97.75 180 LEU A O 1
ATOM 1451 N N . GLU A 1 181 ? -15.044 -15.906 7.667 1.00 95.62 181 GLU A N 1
ATOM 1452 C CA . GLU A 1 181 ? -15.727 -16.806 8.605 1.00 95.62 181 GLU A CA 1
ATOM 1453 C C . GLU A 1 181 ? -14.773 -17.335 9.693 1.00 95.62 181 GLU A C 1
ATOM 1455 O O . GLU A 1 181 ? -15.096 -17.263 10.878 1.00 95.62 181 GLU A O 1
ATOM 1460 N N . GLU A 1 182 ? -13.560 -17.758 9.321 1.00 97.00 182 GLU A N 1
ATOM 1461 C CA . GLU A 1 182 ? -12.481 -18.167 10.238 1.00 97.00 182 GLU A CA 1
ATOM 1462 C C . GLU A 1 182 ? -12.034 -17.027 11.175 1.00 97.00 182 GLU A C 1
ATOM 1464 O O . GLU A 1 182 ? -11.672 -17.272 12.326 1.00 97.00 182 GLU A O 1
ATOM 1469 N N . ALA A 1 183 ? -12.087 -15.770 10.717 1.00 97.19 183 ALA A N 1
ATOM 1470 C CA . ALA A 1 183 ? -11.834 -14.598 11.555 1.00 97.19 183 ALA A CA 1
ATOM 1471 C C . ALA A 1 183 ? -13.031 -14.209 12.446 1.00 97.19 183 ALA A C 1
ATOM 1473 O O . ALA A 1 183 ? -12.869 -13.360 13.321 1.00 97.19 183 ALA A O 1
ATOM 1474 N N . GLY A 1 184 ? -14.215 -14.802 12.251 1.00 97.19 184 GLY A N 1
ATOM 1475 C CA . GLY A 1 184 ? -15.456 -14.448 12.949 1.00 97.19 184 GLY A CA 1
ATOM 1476 C C . GLY A 1 184 ? -16.216 -13.260 12.344 1.00 97.19 184 GLY A C 1
ATOM 1477 O O . GLY A 1 184 ? -17.060 -12.670 13.017 1.00 97.19 184 GLY A O 1
ATOM 1478 N N . LEU A 1 185 ? -15.923 -12.887 11.095 1.00 98.00 185 LEU A N 1
ATOM 1479 C CA . LEU A 1 185 ? -16.660 -11.888 10.318 1.00 98.00 185 LEU A CA 1
ATOM 1480 C C . LEU A 1 185 ? -17.721 -12.567 9.451 1.00 98.00 185 LEU A C 1
ATOM 1482 O O . LEU A 1 185 ? -17.463 -13.581 8.808 1.00 98.00 185 LEU A O 1
ATOM 1486 N N . ARG A 1 186 ? -18.906 -11.962 9.364 1.00 97.62 186 ARG A N 1
ATOM 1487 C CA . ARG A 1 186 ? -19.965 -12.425 8.467 1.00 97.62 186 ARG A CA 1
ATOM 1488 C C . ARG A 1 186 ? -19.773 -11.788 7.085 1.00 97.62 186 ARG A C 1
ATOM 1490 O O . ARG A 1 186 ? -19.897 -10.561 6.993 1.00 97.62 186 ARG A O 1
ATOM 1497 N N . PRO A 1 187 ? -19.487 -12.555 6.014 1.00 97.06 187 PRO A N 1
ATOM 1498 C CA . PRO A 1 187 ? -19.398 -11.995 4.671 1.00 97.06 187 PRO A CA 1
ATOM 1499 C C . PRO A 1 187 ? -20.747 -11.405 4.238 1.00 97.06 187 PRO A C 1
ATOM 1501 O O . PRO A 1 187 ? -21.816 -11.950 4.524 1.00 97.06 187 PRO A O 1
ATOM 1504 N N . LEU A 1 188 ? -20.687 -10.267 3.548 1.00 95.88 188 LEU A N 1
ATOM 1505 C CA . LEU A 1 188 ? -21.830 -9.606 2.911 1.00 95.88 188 LEU A CA 1
ATOM 1506 C C . LEU A 1 188 ? -21.677 -9.590 1.387 1.00 95.88 188 LEU A C 1
ATOM 1508 O O . LEU A 1 188 ? -22.669 -9.719 0.675 1.00 95.88 188 LEU A O 1
ATOM 1512 N N . ARG A 1 189 ? -20.438 -9.444 0.900 1.00 95.81 189 ARG A N 1
ATOM 1513 C CA . ARG A 1 189 ? -20.064 -9.492 -0.517 1.00 95.81 189 ARG A CA 1
ATOM 1514 C C . ARG A 1 189 ? -18.582 -9.837 -0.649 1.00 95.81 189 ARG A C 1
ATOM 1516 O O . ARG A 1 189 ? -17.770 -9.283 0.085 1.00 95.81 189 ARG A O 1
ATOM 1523 N N . VAL A 1 190 ? -18.227 -10.720 -1.580 1.00 97.06 190 VAL A N 1
ATOM 1524 C CA . VAL A 1 190 ? -16.830 -11.054 -1.907 1.00 97.06 190 VAL A CA 1
ATOM 1525 C C . VAL A 1 190 ? -16.747 -11.310 -3.413 1.00 97.06 190 VAL A C 1
ATOM 1527 O O . VAL A 1 190 ? -17.233 -12.330 -3.892 1.00 97.06 190 VAL A O 1
ATOM 1530 N N . GLU A 1 191 ? -16.184 -10.376 -4.178 1.00 96.62 191 GLU A N 1
ATOM 1531 C CA . GLU A 1 191 ? -16.265 -10.379 -5.647 1.00 96.62 191 GLU A CA 1
ATOM 1532 C C . GLU A 1 191 ? -14.955 -9.933 -6.310 1.00 96.62 191 GLU A C 1
ATOM 1534 O O . GLU A 1 191 ? -14.193 -9.149 -5.746 1.00 96.62 191 GLU A O 1
ATOM 1539 N N . LEU A 1 192 ? -14.716 -10.394 -7.543 1.00 96.25 192 LEU A N 1
ATOM 1540 C CA . LEU A 1 192 ? -13.708 -9.819 -8.438 1.00 96.25 192 LEU A CA 1
ATOM 1541 C C . LEU A 1 192 ? -14.404 -8.913 -9.453 1.00 96.25 192 LEU A C 1
ATOM 1543 O O . LEU A 1 192 ? -15.110 -9.391 -10.339 1.00 96.25 192 LEU A O 1
ATOM 1547 N N . VAL A 1 193 ? -14.181 -7.608 -9.334 1.00 94.56 193 VAL A N 1
ATOM 1548 C CA . VAL A 1 193 ? -14.675 -6.600 -10.272 1.00 94.56 193 VAL A CA 1
ATOM 1549 C C . VAL A 1 193 ? -13.619 -6.362 -11.346 1.00 94.56 193 VAL A C 1
ATOM 1551 O O . VAL A 1 193 ? -12.499 -5.937 -11.053 1.00 94.56 193 VAL A O 1
ATOM 1554 N N . GLY A 1 194 ? -13.976 -6.634 -12.601 1.00 94.19 194 GLY A N 1
ATOM 1555 C CA . GLY A 1 194 ? -13.158 -6.256 -13.750 1.00 94.19 194 GLY A CA 1
ATOM 1556 C C . GLY A 1 194 ? -13.101 -4.734 -13.899 1.00 94.19 194 GLY A C 1
ATOM 1557 O O . GLY A 1 194 ? -14.123 -4.051 -13.821 1.00 94.19 194 GLY A O 1
ATOM 1558 N N . LYS A 1 195 ? -11.901 -4.204 -14.119 1.00 89.88 195 LYS A N 1
ATOM 1559 C CA . LYS A 1 195 ? -11.637 -2.808 -14.479 1.00 89.88 195 LYS A CA 1
ATOM 1560 C C . LYS A 1 195 ? -10.721 -2.800 -15.700 1.00 89.88 195 LYS A C 1
ATOM 1562 O O . LYS A 1 195 ? -9.858 -3.661 -15.836 1.00 89.88 195 LYS A O 1
ATOM 1567 N N . ASP A 1 196 ? -10.888 -1.814 -16.564 1.00 90.44 196 ASP A N 1
ATOM 1568 C CA . ASP A 1 196 ? -10.014 -1.589 -17.713 1.00 90.44 196 ASP A CA 1
ATOM 1569 C C . ASP A 1 196 ? -9.142 -0.358 -17.444 1.00 90.44 196 ASP A C 1
ATOM 1571 O O . ASP A 1 196 ? -9.656 0.700 -17.074 1.00 90.44 196 ASP A O 1
ATOM 1575 N N . MET A 1 197 ? -7.824 -0.518 -17.561 1.00 89.38 197 MET A N 1
ATOM 1576 C CA . MET A 1 197 ? -6.842 0.552 -17.403 1.00 89.38 197 MET A CA 1
ATOM 1577 C C . MET A 1 197 ? -6.313 0.933 -18.785 1.00 89.38 197 MET A C 1
ATOM 1579 O O . MET A 1 197 ? -5.366 0.328 -19.282 1.00 89.38 197 MET A O 1
ATOM 1583 N N . ALA A 1 198 ? -6.949 1.927 -19.401 1.00 91.81 198 ALA A N 1
ATOM 1584 C CA . ALA A 1 198 ? -6.590 2.434 -20.720 1.00 91.81 198 ALA A CA 1
ATOM 1585 C C . ALA A 1 198 ? -5.560 3.574 -20.616 1.00 91.81 198 ALA A C 1
ATOM 1587 O O . ALA A 1 198 ? -5.770 4.534 -19.874 1.00 91.81 198 ALA A O 1
ATOM 1588 N N . GLN A 1 199 ? -4.463 3.486 -21.371 1.00 93.06 199 GLN A N 1
ATOM 1589 C CA . GLN A 1 199 ? -3.384 4.480 -21.402 1.00 93.06 199 GLN A CA 1
ATOM 1590 C C . GLN A 1 199 ? -3.205 5.072 -22.812 1.00 93.06 199 GLN A C 1
ATOM 1592 O O . GLN A 1 199 ? -3.282 4.326 -23.787 1.00 93.06 199 GLN A O 1
ATOM 1597 N N . PRO A 1 200 ? -2.952 6.388 -22.962 1.00 93.31 200 PRO A N 1
ATOM 1598 C CA . PRO A 1 200 ? -2.800 7.021 -24.272 1.00 93.31 200 PRO A CA 1
ATOM 1599 C C . PRO A 1 200 ? -1.464 6.640 -24.928 1.00 93.31 200 PRO A C 1
ATOM 1601 O O . PRO A 1 200 ? -0.401 7.161 -24.579 1.00 93.31 200 PRO A O 1
ATOM 1604 N N . GLY A 1 201 ? -1.533 5.732 -25.902 1.00 94.50 201 GLY A N 1
ATOM 1605 C CA . GLY A 1 201 ? -0.403 5.252 -26.690 1.00 94.50 201 GLY A CA 1
ATOM 1606 C C . GLY A 1 201 ? 0.738 4.631 -25.876 1.00 94.50 201 GLY A C 1
ATOM 1607 O O . GLY A 1 201 ? 0.630 4.337 -24.682 1.00 94.50 201 GLY A O 1
ATOM 1608 N N . ARG A 1 202 ? 1.882 4.457 -26.551 1.00 95.12 202 ARG A N 1
ATOM 1609 C CA . ARG A 1 202 ? 3.106 3.907 -25.950 1.00 95.12 202 ARG A CA 1
ATOM 1610 C C . ARG A 1 202 ? 3.621 4.763 -24.792 1.00 95.12 202 ARG A C 1
ATOM 1612 O O . ARG A 1 202 ? 4.055 4.217 -23.785 1.00 95.12 202 ARG A O 1
ATOM 1619 N N . GLU A 1 203 ? 3.572 6.090 -24.916 1.00 93.44 203 GLU A N 1
ATOM 1620 C CA . GLU A 1 203 ? 4.107 7.000 -23.894 1.00 93.44 203 GLU A CA 1
ATOM 1621 C C . GLU A 1 203 ? 3.298 6.937 -22.590 1.00 93.44 203 GLU A C 1
ATOM 1623 O O . GLU A 1 203 ? 3.881 6.779 -21.516 1.00 93.44 203 GLU A O 1
ATOM 1628 N N . GLY A 1 204 ? 1.962 6.974 -22.670 1.00 90.81 204 GLY A N 1
ATOM 1629 C CA . GLY A 1 204 ? 1.094 6.785 -21.508 1.00 90.81 204 GLY A CA 1
ATOM 1630 C C . GLY A 1 204 ? 1.348 5.442 -20.824 1.00 90.81 204 GLY A C 1
ATOM 1631 O O . GLY A 1 204 ? 1.495 5.384 -19.604 1.00 90.81 204 GLY A O 1
ATOM 1632 N N . PHE A 1 205 ? 1.496 4.370 -21.608 1.00 93.69 205 PHE A N 1
ATOM 1633 C CA . PHE A 1 205 ? 1.754 3.036 -21.071 1.00 93.69 205 PHE A CA 1
ATOM 1634 C C . PHE A 1 205 ? 3.140 2.907 -20.409 1.00 93.69 205 PHE A C 1
ATOM 1636 O O . PHE A 1 205 ? 3.240 2.406 -19.289 1.00 93.69 205 PHE A O 1
ATOM 1643 N N . VAL A 1 206 ? 4.198 3.455 -21.019 1.00 93.44 206 VAL A N 1
ATOM 1644 C CA . VAL A 1 206 ? 5.547 3.573 -20.425 1.00 93.44 206 VAL A CA 1
ATOM 1645 C C . VAL A 1 206 ? 5.517 4.362 -19.108 1.00 93.44 206 VAL A C 1
ATOM 1647 O O . VAL A 1 206 ? 6.133 3.955 -18.118 1.00 93.44 206 VAL A O 1
ATOM 1650 N N . ASN A 1 207 ? 4.768 5.466 -19.057 1.00 89.00 207 ASN A N 1
ATOM 1651 C CA . ASN A 1 207 ? 4.606 6.280 -17.850 1.00 89.00 207 ASN A CA 1
ATOM 1652 C C . ASN A 1 207 ? 3.822 5.535 -16.745 1.00 89.00 207 ASN A C 1
ATOM 1654 O O . ASN A 1 207 ? 4.167 5.635 -15.560 1.00 89.00 207 ASN A O 1
ATOM 1658 N N . TRP A 1 208 ? 2.821 4.732 -17.117 1.00 89.25 208 TRP A N 1
ATOM 1659 C CA . TRP A 1 208 ? 2.072 3.870 -16.198 1.00 89.25 208 TRP A CA 1
ATOM 1660 C C . TRP A 1 208 ? 2.923 2.719 -15.637 1.00 89.25 208 TRP A C 1
ATOM 1662 O O . TRP A 1 208 ? 2.907 2.487 -14.423 1.00 89.25 208 TRP A O 1
ATOM 1672 N N . ILE A 1 209 ? 3.737 2.055 -16.471 1.00 90.31 209 ILE A N 1
ATOM 1673 C CA . ILE A 1 209 ? 4.704 1.047 -16.007 1.00 90.31 209 ILE A CA 1
ATOM 1674 C C . ILE A 1 209 ? 5.658 1.685 -14.987 1.00 90.31 209 ILE A C 1
ATOM 1676 O O . ILE A 1 209 ? 5.776 1.189 -13.865 1.00 90.31 209 ILE A O 1
ATOM 1680 N N . ARG A 1 210 ? 6.286 2.819 -15.336 1.00 86.94 210 ARG A N 1
ATOM 1681 C CA . ARG A 1 210 ? 7.281 3.497 -14.483 1.00 86.94 210 ARG A CA 1
ATOM 1682 C C . ARG A 1 210 ? 6.743 3.859 -13.092 1.00 86.94 210 ARG A C 1
ATOM 1684 O O . ARG A 1 210 ? 7.492 3.811 -12.123 1.00 86.94 210 ARG A O 1
ATOM 1691 N N . SER A 1 211 ? 5.465 4.222 -12.993 1.00 79.50 211 SER A N 1
ATOM 1692 C CA . SER A 1 211 ? 4.824 4.613 -11.728 1.00 79.50 211 SER A CA 1
ATOM 1693 C C . SER A 1 211 ? 4.244 3.443 -10.925 1.00 79.50 211 SER A C 1
ATOM 1695 O O . SER A 1 211 ? 4.189 3.531 -9.701 1.00 79.50 211 SER A O 1
ATOM 1697 N N . THR A 1 212 ? 3.835 2.350 -11.575 1.00 77.00 212 THR A N 1
ATOM 1698 C CA . THR A 1 212 ? 3.162 1.221 -10.902 1.00 77.00 212 THR A CA 1
ATOM 1699 C C . THR A 1 212 ? 4.132 0.102 -10.490 1.00 77.00 212 THR A C 1
ATOM 1701 O O . THR A 1 212 ? 3.907 -0.558 -9.478 1.00 77.00 212 THR A O 1
ATOM 1704 N N . TRP A 1 213 ? 5.237 -0.093 -11.223 1.00 77.62 213 TRP A N 1
ATOM 1705 C CA . TRP A 1 213 ? 6.117 -1.273 -11.117 1.00 77.62 213 TRP A CA 1
ATOM 1706 C C . TRP A 1 213 ? 7.406 -1.042 -10.304 1.00 77.62 213 TRP A C 1
ATOM 1708 O O . TRP A 1 213 ? 8.407 -1.730 -10.512 1.00 77.62 213 TRP A O 1
ATOM 1718 N N . HIS A 1 214 ? 7.392 -0.104 -9.349 1.00 74.19 214 HIS A N 1
ATOM 1719 C CA . HIS A 1 214 ? 8.558 0.273 -8.527 1.00 74.19 214 HIS A CA 1
ATOM 1720 C C . HIS A 1 214 ? 9.392 -0.917 -7.982 1.00 74.19 214 HIS A C 1
ATOM 1722 O O . HIS A 1 214 ? 10.610 -0.900 -8.168 1.00 74.19 214 HIS A O 1
ATOM 1728 N N . PRO A 1 215 ? 8.795 -2.003 -7.432 1.00 82.88 215 PRO A N 1
ATOM 1729 C CA . PRO A 1 215 ? 9.551 -3.153 -6.914 1.00 82.88 215 PRO A CA 1
ATOM 1730 C C . PRO A 1 215 ? 10.438 -3.873 -7.935 1.00 82.88 215 PRO A C 1
ATOM 1732 O O . PRO A 1 215 ? 11.433 -4.493 -7.563 1.00 82.88 215 PRO A O 1
ATOM 1735 N N . TYR A 1 216 ? 10.061 -3.830 -9.216 1.00 87.75 216 TYR A N 1
ATOM 1736 C CA . TYR A 1 216 ? 10.825 -4.434 -10.306 1.00 87.75 216 TYR A CA 1
ATOM 1737 C C . TYR A 1 216 ? 11.972 -3.526 -10.750 1.00 87.75 216 TYR A C 1
ATOM 1739 O O . TYR A 1 216 ? 13.046 -4.011 -11.095 1.00 87.75 216 TYR A O 1
ATOM 1747 N N . LEU A 1 217 ? 11.758 -2.210 -10.709 1.00 88.44 217 LEU A N 1
ATOM 1748 C CA . LEU A 1 217 ? 12.750 -1.211 -11.102 1.00 88.44 217 LEU A CA 1
ATOM 1749 C C . LEU A 1 217 ? 13.843 -1.053 -10.035 1.00 88.44 217 LEU A C 1
ATOM 1751 O O . LEU A 1 217 ? 15.008 -0.916 -10.388 1.00 88.44 217 LEU A O 1
ATOM 1755 N N . GLU A 1 218 ? 13.516 -1.217 -8.747 1.00 88.12 218 GLU A N 1
ATOM 1756 C CA . GLU A 1 218 ? 14.495 -1.311 -7.644 1.00 88.12 218 GLU A CA 1
ATOM 1757 C C . GLU A 1 218 ? 15.522 -2.453 -7.805 1.00 88.12 218 GLU A C 1
ATOM 1759 O O . GLU A 1 218 ? 16.557 -2.462 -7.136 1.00 88.12 218 GLU A O 1
ATOM 1764 N N . ARG A 1 219 ? 15.265 -3.439 -8.676 1.00 90.69 219 ARG A N 1
ATOM 1765 C CA . ARG A 1 219 ? 16.213 -4.528 -8.975 1.00 90.69 219 ARG A CA 1
ATOM 1766 C C . ARG A 1 219 ? 17.280 -4.151 -9.996 1.00 90.69 219 ARG A C 1
ATOM 1768 O O . ARG A 1 219 ? 18.250 -4.895 -10.143 1.00 90.69 219 ARG A O 1
ATOM 1775 N N . LEU A 1 220 ? 17.097 -3.044 -10.707 1.00 92.31 220 LEU A N 1
ATOM 1776 C CA . LEU A 1 220 ? 17.925 -2.641 -11.833 1.00 92.31 220 LEU A CA 1
ATOM 1777 C C . LEU A 1 220 ? 18.818 -1.446 -11.462 1.00 92.31 220 LEU A C 1
ATOM 1779 O O . LEU A 1 220 ? 18.407 -0.576 -10.695 1.00 92.31 220 LEU A O 1
ATOM 1783 N N . PRO A 1 221 ? 20.032 -1.356 -12.032 1.00 94.25 221 PRO A N 1
ATOM 1784 C CA . PRO A 1 221 ? 20.776 -0.104 -12.073 1.00 94.25 221 PRO A CA 1
ATOM 1785 C C . PRO A 1 221 ? 19.924 1.001 -12.733 1.00 94.25 221 PRO A C 1
ATOM 1787 O O . PRO A 1 221 ? 19.284 0.712 -13.751 1.00 94.25 221 PRO A O 1
ATOM 1790 N N . PRO A 1 222 ? 19.898 2.244 -12.210 1.00 92.00 222 PRO A N 1
ATOM 1791 C CA . PRO A 1 222 ? 19.034 3.315 -12.720 1.00 92.00 222 PRO A CA 1
ATOM 1792 C C . PRO A 1 222 ? 19.160 3.572 -14.228 1.00 92.00 222 PRO A C 1
ATOM 1794 O O . PRO A 1 222 ? 18.169 3.867 -14.894 1.00 92.00 222 PRO A O 1
ATOM 1797 N N . GLU A 1 223 ? 20.363 3.408 -14.779 1.00 94.62 223 GLU A N 1
ATOM 1798 C CA . GLU A 1 223 ? 20.673 3.549 -16.202 1.00 94.62 223 GLU A CA 1
ATOM 1799 C C . GLU A 1 223 ? 20.060 2.452 -17.094 1.00 94.62 223 GLU A C 1
ATOM 1801 O O . GLU A 1 223 ? 19.955 2.638 -18.304 1.00 94.62 223 GLU A O 1
ATOM 1806 N N . LEU A 1 224 ? 19.621 1.328 -16.515 1.00 95.31 224 LEU A N 1
ATOM 1807 C CA . LEU A 1 224 ? 18.945 0.237 -17.226 1.00 95.31 224 LEU A CA 1
ATOM 1808 C C . LEU A 1 224 ? 17.420 0.240 -17.047 1.00 95.31 224 LEU A C 1
ATOM 1810 O O . LEU A 1 224 ? 16.725 -0.439 -17.806 1.00 95.31 224 LEU A O 1
ATOM 1814 N N . CYS A 1 225 ? 16.884 0.996 -16.083 1.00 93.69 225 CYS A N 1
ATOM 1815 C CA . CYS A 1 225 ? 15.448 1.022 -15.791 1.00 93.69 225 CYS A CA 1
ATOM 1816 C C . CYS A 1 225 ? 14.604 1.446 -16.998 1.00 93.69 225 CYS A C 1
ATOM 1818 O O . CYS A 1 225 ? 13.574 0.831 -17.259 1.00 93.69 225 CYS A O 1
ATOM 1820 N N . GLN A 1 226 ? 15.028 2.470 -17.748 1.00 94.75 226 GLN A N 1
ATOM 1821 C CA . GLN A 1 226 ? 14.257 2.964 -18.893 1.00 94.75 226 GLN A CA 1
ATOM 1822 C C . GLN A 1 226 ? 14.191 1.931 -20.030 1.00 94.75 226 GLN A C 1
ATOM 1824 O O . GLN A 1 226 ? 13.105 1.638 -20.511 1.00 94.75 226 GLN A O 1
ATOM 1829 N N . ASP A 1 227 ? 15.318 1.308 -20.381 1.00 96.62 227 ASP A N 1
ATOM 1830 C CA . ASP A 1 227 ? 15.399 0.266 -21.417 1.00 96.62 227 ASP A CA 1
ATOM 1831 C C . ASP A 1 227 ? 14.587 -0.993 -21.033 1.00 96.62 227 ASP A C 1
ATOM 1833 O O . ASP A 1 227 ? 13.908 -1.584 -21.867 1.00 96.62 227 ASP A O 1
ATOM 1837 N N . PHE A 1 228 ? 14.549 -1.361 -19.745 1.00 96.38 228 PHE A N 1
ATOM 1838 C CA . PHE A 1 228 ? 13.647 -2.416 -19.264 1.00 96.38 228 PHE A CA 1
ATOM 1839 C C . PHE A 1 228 ? 12.163 -2.034 -19.403 1.00 96.38 228 PHE A C 1
ATOM 1841 O O . PHE A 1 228 ? 11.360 -2.860 -19.835 1.00 96.38 228 PHE A O 1
ATOM 1848 N N . ILE A 1 229 ? 11.790 -0.792 -19.067 1.00 96.12 229 ILE A N 1
ATOM 1849 C C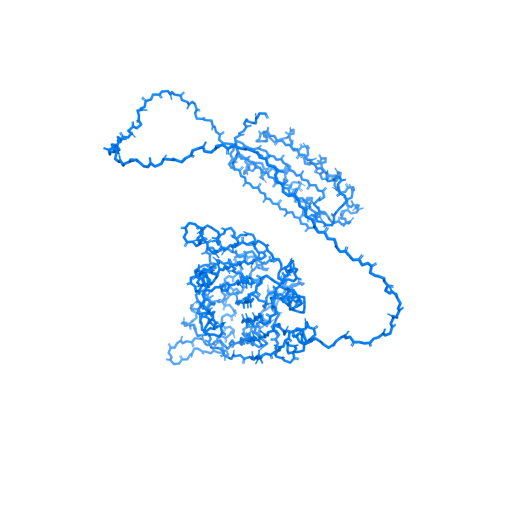A . ILE A 1 229 ? 10.414 -0.292 -19.235 1.00 96.12 229 ILE A CA 1
ATOM 1850 C C . ILE A 1 229 ? 10.019 -0.278 -20.716 1.00 96.12 229 ILE A C 1
ATOM 1852 O O . ILE A 1 229 ? 8.916 -0.706 -21.047 1.00 96.12 229 ILE A O 1
ATOM 1856 N N . ASP A 1 230 ? 10.909 0.179 -21.598 1.00 96.75 230 ASP A N 1
ATOM 1857 C CA . ASP A 1 230 ? 10.682 0.206 -23.042 1.00 96.75 230 ASP A CA 1
ATOM 1858 C C . ASP A 1 230 ? 10.478 -1.211 -23.600 1.00 96.75 230 ASP A C 1
ATOM 1860 O O . ASP A 1 230 ? 9.456 -1.475 -24.231 1.00 96.75 230 ASP A O 1
ATOM 1864 N N . GLN A 1 231 ? 11.365 -2.159 -23.276 1.00 96.94 231 GLN A N 1
ATOM 1865 C CA . GLN A 1 231 ? 11.228 -3.554 -23.719 1.00 96.94 231 GLN A CA 1
ATOM 1866 C C . GLN A 1 231 ? 9.991 -4.259 -23.141 1.00 96.94 231 GLN A C 1
ATOM 1868 O O . GLN A 1 231 ? 9.438 -5.148 -23.792 1.00 96.94 231 GLN A O 1
ATOM 1873 N N . LEU A 1 232 ? 9.539 -3.879 -21.940 1.00 96.75 232 LEU A N 1
ATOM 1874 C CA . LEU A 1 232 ? 8.293 -4.379 -21.355 1.00 96.75 232 LEU A CA 1
ATOM 1875 C C . LEU A 1 232 ? 7.066 -3.791 -22.064 1.00 96.75 232 LEU A C 1
ATOM 1877 O O . LEU A 1 232 ? 6.127 -4.530 -22.360 1.00 96.75 232 LEU A O 1
ATOM 1881 N N . ALA A 1 233 ? 7.087 -2.491 -22.368 1.00 96.75 233 ALA A N 1
ATOM 1882 C CA . ALA A 1 233 ? 6.027 -1.819 -23.110 1.00 96.75 233 ALA A CA 1
ATOM 1883 C C . ALA A 1 233 ? 5.869 -2.411 -24.517 1.00 96.75 233 ALA A C 1
ATOM 1885 O O . ALA A 1 233 ? 4.765 -2.799 -24.890 1.00 96.75 233 ALA A O 1
ATOM 1886 N N . ASP A 1 234 ? 6.969 -2.559 -25.259 1.00 96.31 234 ASP A N 1
ATOM 1887 C CA . ASP A 1 234 ? 6.948 -3.085 -26.627 1.00 96.31 234 ASP A CA 1
ATOM 1888 C C . ASP A 1 234 ? 6.487 -4.553 -26.669 1.00 96.31 234 ASP A C 1
ATOM 1890 O O . ASP A 1 234 ? 5.594 -4.892 -27.444 1.00 96.31 234 ASP A O 1
ATOM 1894 N N . ARG A 1 235 ? 6.999 -5.412 -25.771 1.00 96.06 235 ARG A N 1
ATOM 1895 C CA . ARG A 1 235 ? 6.570 -6.823 -25.648 1.00 96.06 235 ARG A CA 1
ATOM 1896 C C . ARG A 1 235 ? 5.095 -6.971 -25.269 1.00 96.06 235 ARG A C 1
ATOM 1898 O O . ARG A 1 235 ? 4.448 -7.930 -25.686 1.00 96.06 235 ARG A O 1
ATOM 1905 N N . TYR A 1 236 ? 4.563 -6.056 -24.461 1.00 97.00 236 TYR A N 1
ATOM 1906 C CA . TYR A 1 236 ? 3.140 -6.039 -24.136 1.00 97.00 236 TYR A CA 1
ATOM 1907 C C . TYR A 1 236 ? 2.306 -5.600 -25.346 1.00 97.00 236 TYR A C 1
ATOM 1909 O O . TYR A 1 236 ? 1.353 -6.281 -25.720 1.00 97.00 236 TYR A O 1
ATOM 1917 N N . MET A 1 237 ? 2.692 -4.496 -25.989 1.00 96.75 237 MET A N 1
ATOM 1918 C CA . MET A 1 237 ? 1.958 -3.893 -27.105 1.00 96.75 237 MET A CA 1
ATOM 1919 C C . MET A 1 237 ? 2.011 -4.720 -28.399 1.00 96.75 237 MET A C 1
ATOM 1921 O O . MET A 1 237 ? 1.095 -4.619 -29.208 1.00 96.75 237 MET A O 1
ATOM 1925 N N . GLU A 1 238 ? 3.008 -5.591 -28.575 1.00 96.56 238 GLU A N 1
ATOM 1926 C CA . GLU A 1 238 ? 3.038 -6.606 -29.643 1.00 96.56 238 GLU A CA 1
ATOM 1927 C C . GLU A 1 238 ? 1.842 -7.580 -29.559 1.00 96.56 238 GLU A C 1
ATOM 1929 O O . GLU A 1 238 ? 1.336 -8.043 -30.580 1.00 96.56 238 GLU A O 1
ATOM 1934 N N . ARG A 1 239 ? 1.356 -7.868 -28.342 1.00 96.25 239 ARG A N 1
ATOM 1935 C CA . ARG A 1 239 ? 0.218 -8.773 -28.071 1.00 96.25 239 ARG A CA 1
ATOM 1936 C C . ARG A 1 239 ? -1.088 -8.033 -27.803 1.00 96.25 239 ARG A C 1
ATOM 1938 O O . ARG A 1 239 ? -2.170 -8.570 -28.038 1.00 96.25 239 ARG A O 1
ATOM 1945 N N . HIS A 1 240 ? -0.974 -6.817 -27.286 1.00 95.81 240 HIS A N 1
ATOM 1946 C CA . HIS A 1 240 ? -2.068 -5.951 -26.869 1.00 95.81 240 HIS A CA 1
ATOM 1947 C C . HIS A 1 240 ? -1.884 -4.571 -27.520 1.00 95.81 240 HIS A C 1
ATOM 1949 O O . HIS A 1 240 ? -1.563 -3.597 -26.830 1.00 95.81 240 HIS A O 1
ATOM 1955 N N . PRO A 1 241 ? -2.012 -4.488 -28.860 1.00 96.50 241 PRO A N 1
ATOM 1956 C CA . PRO A 1 241 ? -1.833 -3.239 -29.586 1.00 96.50 241 PRO A CA 1
ATOM 1957 C C . PRO A 1 241 ? -2.892 -2.203 -29.175 1.00 96.50 241 PRO A C 1
ATOM 1959 O O . PRO A 1 241 ? -3.952 -2.578 -28.663 1.00 96.50 241 PRO A O 1
ATOM 1962 N N . PRO A 1 242 ? -2.633 -0.901 -29.405 1.00 97.06 242 PRO A N 1
ATOM 1963 C CA . PRO A 1 242 ? -3.617 0.142 -29.147 1.00 97.06 242 PRO A CA 1
ATOM 1964 C C . PRO A 1 242 ? -4.929 -0.080 -29.911 1.00 97.06 242 PRO A C 1
ATOM 1966 O O . PRO A 1 242 ? -4.922 -0.601 -31.028 1.00 97.06 242 PRO A O 1
ATOM 1969 N N . ASP A 1 243 ? -6.042 0.367 -29.333 1.00 96.56 243 ASP A N 1
ATOM 1970 C CA . ASP A 1 243 ? -7.340 0.383 -30.012 1.00 96.56 243 ASP A CA 1
ATOM 1971 C C . ASP A 1 243 ? -7.413 1.445 -31.134 1.00 96.56 243 ASP A C 1
ATOM 1973 O O . ASP A 1 243 ? -6.478 2.215 -31.366 1.00 96.56 243 ASP A O 1
ATOM 1977 N N . GLU A 1 244 ? -8.561 1.536 -31.815 1.00 96.25 244 GLU A N 1
ATOM 1978 C CA . GLU A 1 244 ? -8.812 2.516 -32.890 1.00 96.25 244 GLU A CA 1
ATOM 1979 C C . GLU A 1 244 ? -8.678 3.990 -32.446 1.00 96.25 244 GLU A C 1
ATOM 1981 O O . GLU A 1 244 ? -8.576 4.885 -33.286 1.00 96.25 244 GLU A O 1
ATOM 1986 N N . ARG A 1 245 ? -8.665 4.262 -31.133 1.00 95.88 245 ARG A N 1
ATOM 1987 C CA . ARG A 1 245 ? -8.480 5.592 -30.526 1.00 95.88 245 ARG A CA 1
ATOM 1988 C C . ARG A 1 245 ? -7.048 5.801 -30.013 1.00 95.88 245 ARG A C 1
ATOM 1990 O O . ARG A 1 245 ? -6.757 6.850 -29.440 1.00 95.88 245 ARG A O 1
ATOM 1997 N N . GLY A 1 246 ? -6.157 4.827 -30.208 1.00 96.06 246 GLY A N 1
ATOM 1998 C CA . GLY A 1 246 ? -4.771 4.853 -29.747 1.00 96.06 246 GLY A CA 1
ATOM 1999 C C . GLY A 1 246 ? -4.586 4.494 -28.268 1.00 96.06 246 GLY A C 1
ATOM 2000 O O . GLY A 1 246 ? -3.547 4.829 -27.699 1.00 96.06 246 GLY A O 1
ATOM 2001 N N . LEU A 1 247 ? -5.555 3.836 -27.627 1.00 96.56 247 LEU A N 1
ATOM 2002 C CA . LEU A 1 247 ? -5.486 3.461 -26.213 1.00 96.56 247 LEU A CA 1
ATOM 2003 C C . LEU A 1 247 ? -4.896 2.057 -26.023 1.00 96.56 247 LEU A C 1
ATOM 2005 O O . LEU A 1 247 ? -5.400 1.083 -26.574 1.00 96.56 247 LEU A O 1
ATOM 2009 N N . VAL A 1 248 ? -3.854 1.941 -25.198 1.00 96.81 248 VAL A N 1
ATOM 2010 C CA . VAL A 1 248 ? -3.314 0.655 -24.728 1.00 96.81 248 VAL A CA 1
ATOM 2011 C C . VAL A 1 248 ? -4.132 0.209 -23.520 1.00 96.81 248 VAL A C 1
ATOM 2013 O O . VAL A 1 248 ? -4.132 0.882 -22.490 1.00 96.81 248 VAL A O 1
ATOM 2016 N N . HIS A 1 249 ? -4.837 -0.912 -23.646 1.00 95.62 249 HIS A N 1
ATOM 2017 C CA . HIS A 1 249 ? -5.747 -1.434 -22.624 1.00 95.62 249 HIS A CA 1
ATOM 2018 C C . HIS A 1 249 ? -5.067 -2.485 -21.743 1.00 95.62 249 HIS A C 1
ATOM 2020 O O . HIS A 1 249 ? -4.489 -3.436 -22.258 1.00 95.62 249 HIS A O 1
ATOM 2026 N N . THR A 1 250 ? -5.165 -2.351 -20.417 1.00 94.75 250 THR A N 1
ATOM 2027 C CA . THR A 1 250 ? -4.692 -3.352 -19.445 1.00 94.75 250 THR A CA 1
ATOM 2028 C C . THR A 1 250 ? -5.840 -3.854 -18.561 1.00 94.75 250 THR A C 1
ATOM 2030 O O . THR A 1 250 ? -6.361 -3.091 -17.742 1.00 94.75 250 THR A O 1
ATOM 2033 N N . PRO A 1 251 ? -6.212 -5.147 -18.652 1.00 93.81 251 PRO A N 1
ATOM 2034 C CA . PRO A 1 251 ? -7.190 -5.768 -17.765 1.00 93.81 251 PRO A CA 1
ATOM 2035 C C . PRO A 1 251 ? -6.723 -5.803 -16.302 1.00 93.81 251 PRO A C 1
ATOM 2037 O O . PRO A 1 251 ? -5.737 -6.452 -15.936 1.00 93.81 251 PRO A O 1
ATOM 2040 N N . MET A 1 252 ? -7.480 -5.132 -15.442 1.00 92.25 252 MET A N 1
ATOM 2041 C CA . MET A 1 252 ? -7.291 -5.082 -13.996 1.00 92.25 252 MET A CA 1
ATOM 2042 C C . MET A 1 252 ? -8.430 -5.838 -13.308 1.00 92.25 252 MET A C 1
ATOM 2044 O O . MET A 1 252 ? -9.579 -5.800 -13.742 1.00 92.25 252 MET A O 1
ATOM 2048 N N . PHE A 1 253 ? -8.132 -6.501 -12.194 1.00 95.00 253 PHE A N 1
ATOM 2049 C CA . PHE A 1 253 ? -9.128 -7.228 -11.406 1.00 95.00 253 PHE A CA 1
ATOM 2050 C C . PHE A 1 253 ? -9.050 -6.737 -9.973 1.00 95.00 253 PHE A C 1
ATOM 2052 O O . PHE A 1 253 ? -7.991 -6.783 -9.348 1.00 95.00 253 PHE A O 1
ATOM 2059 N N . ARG A 1 254 ? -10.157 -6.214 -9.457 1.00 94.75 254 ARG A N 1
ATOM 2060 C CA . ARG A 1 254 ? -10.224 -5.629 -8.120 1.00 94.75 254 ARG A CA 1
ATOM 2061 C C . ARG A 1 254 ? -11.001 -6.576 -7.223 1.00 94.75 254 ARG A C 1
ATOM 2063 O O . ARG A 1 254 ? -12.162 -6.863 -7.497 1.00 94.75 254 ARG A O 1
ATOM 2070 N N . LEU A 1 255 ? -10.350 -7.096 -6.189 1.00 96.69 255 LEU A N 1
ATOM 2071 C CA . LEU A 1 255 ? -11.035 -7.861 -5.155 1.00 96.69 255 LEU A CA 1
ATOM 2072 C C . LEU A 1 255 ? -11.759 -6.864 -4.253 1.00 96.69 255 LEU A C 1
ATOM 2074 O O . LEU A 1 255 ? -11.111 -6.057 -3.587 1.00 96.69 255 LEU A O 1
ATOM 2078 N N . GLU A 1 256 ? -13.086 -6.920 -4.258 1.00 97.12 256 GLU A N 1
ATOM 2079 C CA . GLU A 1 256 ? -13.957 -6.110 -3.411 1.00 97.12 256 GLU A CA 1
ATOM 2080 C C . GLU A 1 256 ? -14.611 -6.992 -2.347 1.00 97.12 256 GLU A C 1
ATOM 2082 O O . GLU A 1 256 ? -15.181 -8.043 -2.652 1.00 97.12 256 GLU A O 1
ATOM 2087 N N . VAL A 1 257 ? -14.527 -6.560 -1.088 1.00 97.69 257 VAL A N 1
ATOM 2088 C CA . VAL A 1 257 ? -14.992 -7.331 0.069 1.00 97.69 257 VAL A CA 1
ATOM 2089 C C . VAL A 1 257 ? -15.784 -6.438 1.009 1.00 97.69 257 VAL A C 1
ATOM 2091 O O . VAL A 1 257 ? -15.260 -5.445 1.509 1.00 97.69 257 VAL A O 1
ATOM 2094 N N . GLU A 1 258 ? -17.020 -6.832 1.301 1.00 97.69 258 GLU A N 1
ATOM 2095 C CA . GLU A 1 258 ? -17.838 -6.278 2.379 1.00 97.69 258 GLU A CA 1
ATOM 2096 C C . GLU A 1 258 ? -18.126 -7.375 3.405 1.00 97.69 258 GLU A C 1
ATOM 2098 O O . GLU A 1 258 ? -18.551 -8.479 3.052 1.00 97.69 258 GLU A O 1
ATOM 2103 N N . ALA A 1 259 ? -17.945 -7.065 4.686 1.00 97.69 259 ALA A N 1
ATOM 2104 C CA . ALA A 1 259 ? -18.291 -7.955 5.791 1.00 97.69 259 ALA A CA 1
ATOM 2105 C C . ALA A 1 259 ? -18.762 -7.155 7.013 1.00 97.69 259 ALA A C 1
ATOM 2107 O O . ALA A 1 259 ? -18.556 -5.942 7.093 1.00 97.69 259 ALA A O 1
ATOM 2108 N N . GLU A 1 260 ? -19.374 -7.821 7.988 1.00 97.25 260 GLU A N 1
ATOM 2109 C CA . GLU A 1 260 ? -19.701 -7.223 9.286 1.00 97.25 260 GLU A CA 1
ATOM 2110 C C . GLU A 1 260 ? -19.216 -8.083 10.455 1.00 97.25 260 GLU A C 1
ATOM 2112 O O . GLU A 1 260 ? -19.189 -9.310 10.375 1.00 97.25 260 GLU A O 1
ATOM 2117 N N . ASN A 1 261 ? -18.855 -7.429 11.559 1.00 97.56 261 ASN A N 1
ATOM 2118 C CA . ASN A 1 261 ? -18.662 -8.092 12.843 1.00 97.56 261 ASN A CA 1
ATOM 2119 C C . ASN A 1 261 ? -20.055 -8.386 13.436 1.00 97.56 261 ASN A C 1
ATOM 2121 O O . ASN A 1 261 ? -20.787 -7.433 13.727 1.00 97.56 261 ASN A O 1
ATOM 2125 N N . PRO A 1 262 ? -20.489 -9.651 13.577 1.00 94.00 262 PRO A N 1
ATOM 2126 C CA . PRO A 1 262 ? -21.818 -9.958 14.094 1.00 94.00 262 PRO A CA 1
ATOM 2127 C C . PRO A 1 262 ? -21.974 -9.512 15.556 1.00 94.00 262 PRO A C 1
ATOM 2129 O O . PRO A 1 262 ? -21.014 -9.423 16.320 1.00 94.00 262 PRO A O 1
ATOM 2132 N N . THR A 1 263 ? -23.210 -9.268 15.993 1.00 82.88 263 THR A N 1
ATOM 2133 C CA . THR A 1 263 ? -23.504 -9.300 17.432 1.00 82.88 263 THR A CA 1
ATOM 2134 C C . THR A 1 263 ? -23.333 -10.727 17.931 1.00 82.88 263 THR A C 1
ATOM 2136 O O . THR A 1 263 ? -23.952 -11.629 17.367 1.00 82.88 263 THR A O 1
ATOM 2139 N N . LEU A 1 264 ? -22.564 -10.927 19.004 1.00 68.44 264 LEU A N 1
ATOM 2140 C CA . LEU A 1 264 ? -22.546 -12.200 19.725 1.00 68.44 264 LEU A CA 1
ATOM 2141 C C . LEU A 1 264 ? -23.980 -12.561 20.135 1.00 68.44 264 LEU A C 1
ATOM 2143 O O . LEU A 1 264 ? -24.604 -11.847 20.923 1.00 68.44 264 LEU A O 1
ATOM 2147 N N . SER A 1 265 ? -24.509 -13.653 19.583 1.00 52.72 265 SER A N 1
ATOM 2148 C CA . SER A 1 265 ? -25.779 -14.230 20.010 1.00 52.72 265 SER A CA 1
ATOM 2149 C C . SER A 1 265 ? -25.637 -14.734 21.445 1.00 52.72 265 SER A C 1
ATOM 2151 O O . SER A 1 265 ? -24.709 -15.473 21.770 1.00 52.72 265 SER A O 1
ATOM 2153 N N . GLY A 1 266 ? -26.551 -14.315 22.321 1.00 46.84 266 GLY A N 1
ATOM 2154 C CA . GLY A 1 266 ? -26.510 -14.590 23.760 1.00 46.84 266 GLY A CA 1
ATOM 2155 C C . GLY A 1 266 ? -26.873 -16.025 24.156 1.00 46.84 266 GLY A C 1
ATOM 2156 O O . GLY A 1 266 ? -27.605 -16.210 25.123 1.00 46.84 266 GLY A O 1
ATOM 2157 N N . GLU A 1 267 ? -26.382 -17.035 23.437 1.00 42.44 267 GLU A N 1
ATOM 2158 C CA . GLU A 1 267 ? -26.645 -18.452 23.706 1.00 42.44 267 GLU A CA 1
ATOM 2159 C C . GLU A 1 267 ? -25.351 -19.177 24.093 1.00 42.44 267 GLU A C 1
ATOM 2161 O O . GLU A 1 267 ? -24.639 -19.747 23.273 1.00 42.44 267 GLU A O 1
ATOM 2166 N N . GLY A 1 268 ? -25.038 -19.112 25.391 1.00 34.41 268 GLY A N 1
ATOM 2167 C CA . GLY A 1 268 ? -23.821 -19.685 25.979 1.00 34.41 268 GLY A CA 1
ATOM 2168 C C . GLY A 1 268 ? -23.943 -20.026 27.468 1.00 34.41 268 GLY A C 1
ATOM 2169 O O . GLY A 1 268 ? -22.933 -20.148 28.155 1.00 34.41 268 GLY A O 1
ATOM 2170 N N . GLN A 1 269 ? -25.166 -20.161 27.998 1.00 40.50 269 GLN A N 1
ATOM 2171 C CA . GLN A 1 269 ? -25.409 -20.568 29.387 1.00 40.50 269 GLN A CA 1
ATOM 2172 C C . GLN A 1 269 ? -26.268 -21.834 29.482 1.00 40.50 269 GLN A C 1
ATOM 2174 O O . GLN A 1 269 ? -27.489 -21.761 29.347 1.00 40.50 269 GLN A O 1
ATOM 2179 N N . ARG A 1 270 ? -25.628 -22.957 29.844 1.00 36.81 270 ARG A N 1
ATOM 2180 C CA . ARG A 1 270 ? -26.053 -23.911 30.899 1.00 36.81 270 ARG A CA 1
ATOM 2181 C C . ARG A 1 270 ? -25.044 -25.062 30.986 1.00 36.81 270 ARG A C 1
ATOM 2183 O O . ARG A 1 270 ? -24.907 -25.835 30.050 1.00 36.81 270 ARG A O 1
ATOM 2190 N N . GLY A 1 271 ? -24.357 -25.175 32.125 1.00 29.39 271 GLY A N 1
ATOM 2191 C CA . GLY A 1 271 ? -23.258 -26.132 32.322 1.00 29.39 271 GLY A CA 1
ATOM 2192 C C . GLY A 1 271 ? -22.899 -26.368 33.794 1.00 29.39 271 GLY A C 1
ATOM 2193 O O . GLY A 1 271 ? -21.741 -26.250 34.157 1.00 29.39 271 GLY A O 1
ATOM 2194 N N . ALA A 1 272 ? -23.915 -26.629 34.626 1.00 31.72 272 ALA A N 1
ATOM 2195 C CA . ALA A 1 272 ? -23.852 -27.163 36.000 1.00 31.72 272 ALA A CA 1
ATOM 2196 C C . ALA A 1 272 ? -22.702 -26.708 36.943 1.00 31.72 272 ALA A C 1
ATOM 2198 O O . ALA A 1 272 ? -21.615 -27.273 36.953 1.00 31.72 272 ALA A O 1
ATOM 2199 N N . GLY A 1 273 ? -23.020 -25.807 37.882 1.00 29.50 273 GLY A N 1
ATOM 2200 C CA . GLY A 1 273 ? -22.189 -25.509 39.058 1.00 29.50 273 GLY A CA 1
ATOM 2201 C C . GLY A 1 273 ? -23.007 -24.802 40.142 1.00 29.50 273 GLY A C 1
ATOM 2202 O O . GLY A 1 273 ? -23.218 -23.597 40.064 1.00 29.50 273 GLY A O 1
ATOM 2203 N N . GLN A 1 274 ? -23.549 -25.552 41.108 1.00 32.66 274 GLN A N 1
ATOM 2204 C CA . GLN A 1 274 ? -24.421 -25.013 42.165 1.00 32.66 274 GLN A CA 1
ATOM 2205 C C . GLN A 1 274 ? -23.666 -24.678 43.465 1.00 32.66 274 GLN A C 1
ATOM 2207 O O . GLN A 1 274 ? -22.585 -25.200 43.722 1.00 32.66 274 GLN A O 1
ATOM 2212 N N . SER A 1 275 ? -24.358 -23.928 44.336 1.00 29.56 275 SER A N 1
ATOM 2213 C CA . SER A 1 275 ? -24.024 -23.539 45.722 1.00 29.56 275 SER A CA 1
ATOM 2214 C C . SER A 1 275 ? -23.176 -22.261 45.883 1.00 29.56 275 SER A C 1
ATOM 2216 O O . SER A 1 275 ? -22.244 -22.036 45.125 1.00 29.56 275 SER A O 1
ATOM 2218 N N . ARG A 1 276 ? -23.471 -21.370 46.846 1.00 30.56 276 ARG A N 1
ATOM 2219 C CA . ARG A 1 276 ? -24.643 -21.273 47.754 1.00 30.56 276 ARG A CA 1
ATOM 2220 C C . ARG A 1 276 ? -24.895 -19.801 48.131 1.00 30.56 276 ARG A C 1
ATOM 2222 O O . ARG A 1 276 ? -23.983 -18.986 48.101 1.00 30.56 276 ARG A O 1
ATOM 2229 N N . SER A 1 277 ? -26.136 -19.472 48.480 1.00 28.48 277 SER A N 1
ATOM 2230 C CA . SER A 1 277 ? -26.591 -18.119 48.836 1.00 28.48 277 SER A CA 1
ATOM 2231 C C . SER A 1 277 ? -26.389 -17.768 50.313 1.00 28.48 277 SER A C 1
ATOM 2233 O O . SER A 1 277 ? -26.615 -18.635 51.152 1.00 28.48 277 SER A O 1
ATOM 2235 N N . PHE A 1 278 ? -26.192 -16.482 50.624 1.00 30.19 278 PHE A N 1
ATOM 2236 C CA . PHE A 1 278 ? -26.765 -15.824 51.811 1.00 30.19 278 PHE A CA 1
ATOM 2237 C C . PHE A 1 278 ? -27.016 -14.327 51.535 1.00 30.19 278 PHE A C 1
ATOM 2239 O O . PHE A 1 278 ? -26.341 -13.731 50.698 1.00 30.19 278 PHE A O 1
ATOM 2246 N N . GLY A 1 279 ? -28.019 -13.743 52.201 1.00 27.14 279 GLY A N 1
ATOM 2247 C CA . GLY A 1 279 ? -28.259 -12.290 52.240 1.00 27.14 279 GLY A CA 1
ATOM 2248 C C . GLY A 1 279 ? -27.556 -11.631 53.442 1.00 27.14 279 GLY A C 1
ATOM 2249 O O . GLY A 1 279 ? -26.649 -12.226 54.010 1.00 27.14 279 GLY A O 1
ATOM 2250 N N . SER A 1 280 ? -27.936 -10.443 53.923 1.00 28.67 280 SER A N 1
ATOM 2251 C CA . SER A 1 280 ? -29.046 -9.547 53.543 1.00 28.67 280 SER A CA 1
ATOM 2252 C C . SER A 1 280 ? -28.927 -8.199 54.278 1.00 28.67 280 SER A C 1
ATOM 2254 O O . SER A 1 280 ? -28.441 -8.185 55.404 1.00 28.67 280 SER A O 1
ATOM 2256 N N . GLY A 1 281 ? -29.529 -7.130 53.740 1.00 27.47 281 GLY A N 1
ATOM 2257 C CA . GLY A 1 281 ? -30.033 -6.007 54.551 1.00 27.47 281 GLY A CA 1
ATOM 2258 C C . GLY A 1 281 ? -29.322 -4.654 54.405 1.00 27.47 281 GLY A C 1
ATOM 2259 O O . GLY A 1 281 ? -28.110 -4.543 54.543 1.00 27.47 281 GLY A O 1
ATOM 2260 N N . ALA A 1 282 ? -30.130 -3.610 54.205 1.00 29.22 282 ALA A N 1
ATOM 2261 C CA . ALA A 1 282 ? -29.830 -2.219 54.564 1.00 29.22 282 ALA A CA 1
ATOM 2262 C C . ALA A 1 282 ? -30.721 -1.833 55.768 1.00 29.22 282 ALA A C 1
ATOM 2264 O O . ALA A 1 282 ? -31.720 -2.523 56.006 1.00 29.22 282 ALA A O 1
ATOM 2265 N N . PRO A 1 283 ? -30.406 -0.761 56.524 1.00 35.34 283 PRO A N 1
ATOM 2266 C CA . PRO A 1 283 ? -31.076 0.511 56.208 1.00 35.34 283 PRO A CA 1
ATOM 2267 C C . PRO A 1 283 ? -30.267 1.805 56.496 1.00 35.34 283 PRO A C 1
ATOM 2269 O O . PRO A 1 283 ? -29.261 1.815 57.198 1.00 35.34 283 PRO A O 1
ATOM 2272 N N . THR A 1 284 ? -30.771 2.922 55.965 1.00 32.19 284 THR A N 1
ATOM 2273 C CA . THR A 1 284 ? -30.496 4.336 56.335 1.00 32.19 284 THR A CA 1
ATOM 2274 C C . THR A 1 284 ? -31.327 4.744 57.584 1.00 32.19 284 THR A C 1
ATOM 2276 O O . THR A 1 284 ? -32.222 3.962 57.915 1.00 32.19 284 THR A O 1
ATOM 2279 N N . PRO A 1 285 ? -31.121 5.893 58.307 1.00 36.81 285 PRO A N 1
ATOM 2280 C CA . PRO A 1 285 ? -30.833 7.264 57.800 1.00 36.81 285 PRO A CA 1
ATOM 2281 C C . PRO A 1 285 ? -29.982 8.210 58.711 1.00 36.81 285 PRO A C 1
ATOM 2283 O O . PRO A 1 285 ? -29.491 7.788 59.750 1.00 36.81 285 PRO A O 1
ATOM 2286 N N . GLY A 1 286 ? -29.876 9.522 58.380 1.00 25.86 286 GLY A N 1
ATOM 2287 C CA . GLY A 1 286 ? -29.745 10.561 59.440 1.00 25.86 286 GLY A CA 1
ATOM 2288 C C . GLY A 1 286 ? -28.835 11.811 59.302 1.00 25.86 286 GLY A C 1
ATOM 2289 O O . GLY A 1 286 ? -28.049 12.035 60.203 1.00 25.86 286 GLY A O 1
ATOM 2290 N N . ALA A 1 287 ? -28.996 12.653 58.266 1.00 26.59 287 ALA A N 1
ATOM 2291 C CA . ALA A 1 287 ? -28.866 14.143 58.224 1.00 26.59 287 ALA A CA 1
ATOM 2292 C C . ALA A 1 287 ? -27.836 14.997 59.057 1.00 26.59 287 ALA A C 1
ATOM 2294 O O . ALA A 1 287 ? -27.585 14.770 60.233 1.00 26.59 287 ALA A O 1
ATOM 2295 N N . ARG A 1 288 ? -27.509 16.187 58.488 1.00 29.48 288 ARG A N 1
ATOM 2296 C CA . ARG A 1 288 ? -26.754 17.369 59.031 1.00 29.48 288 ARG A CA 1
ATOM 2297 C C . ARG A 1 288 ? -25.211 17.237 59.007 1.00 29.48 288 ARG A C 1
ATOM 2299 O O . ARG A 1 288 ? -24.697 16.152 59.215 1.00 29.48 288 ARG A O 1
ATOM 2306 N N . GLY A 1 289 ? -24.417 18.297 58.781 1.00 23.59 289 GLY A N 1
ATOM 2307 C CA . GLY A 1 289 ? -24.713 19.696 58.404 1.00 23.59 289 GLY A CA 1
ATOM 2308 C C . GLY A 1 289 ? -23.443 20.587 58.397 1.00 23.59 289 GLY A C 1
ATOM 2309 O O . GLY A 1 289 ? -22.427 20.161 58.934 1.00 23.59 289 GLY A O 1
ATOM 2310 N N . HIS A 1 290 ? -23.531 21.826 57.866 1.00 29.55 290 HIS A N 1
ATOM 2311 C CA . HIS A 1 290 ? -22.431 22.824 57.699 1.00 29.55 290 HIS A CA 1
ATOM 2312 C C . HIS A 1 290 ? -21.361 22.424 56.637 1.00 29.55 290 HIS A C 1
ATOM 2314 O O . HIS A 1 290 ? -21.086 21.245 56.489 1.00 29.55 290 HIS A O 1
ATOM 2320 N N . HIS A 1 291 ? -20.692 23.282 55.840 1.00 28.22 291 HIS A N 1
ATOM 2321 C CA . HIS A 1 291 ? -20.778 24.714 55.447 1.00 28.22 291 HIS A CA 1
ATOM 2322 C C . HIS A 1 291 ? -19.822 24.935 54.210 1.00 28.22 291 HIS A C 1
ATOM 2324 O O . HIS A 1 291 ? -19.090 24.010 53.885 1.00 28.22 291 HIS A O 1
ATOM 2330 N N . ILE A 1 292 ? -19.727 26.041 53.434 1.00 27.31 292 ILE A N 1
ATOM 2331 C CA . ILE A 1 292 ? -20.224 27.434 53.558 1.00 27.31 292 ILE A CA 1
ATOM 2332 C C . ILE A 1 292 ? -20.600 28.112 52.185 1.00 27.31 292 ILE A C 1
ATOM 2334 O O . ILE A 1 292 ? -21.239 27.492 51.345 1.00 27.31 292 ILE A O 1
ATOM 2338 N N . ARG A 1 293 ? -20.304 29.414 52.014 1.00 26.34 293 ARG A N 1
ATOM 2339 C CA . ARG A 1 293 ? -20.573 30.397 50.919 1.00 26.34 293 ARG A CA 1
ATOM 2340 C C . ARG A 1 293 ? -19.845 30.118 49.573 1.00 26.34 293 ARG A C 1
ATOM 2342 O O . ARG A 1 293 ? -18.783 29.517 49.601 1.00 26.34 293 ARG A O 1
ATOM 2349 N N . ARG A 1 294 ? -20.400 30.443 48.380 1.00 25.92 294 ARG A N 1
ATOM 2350 C CA . ARG A 1 294 ? -20.629 31.776 47.710 1.00 25.92 294 ARG A CA 1
ATOM 2351 C C . ARG A 1 294 ? -19.288 32.469 47.346 1.00 25.92 294 ARG A C 1
ATOM 2353 O O . ARG A 1 294 ? -18.440 32.555 48.220 1.00 25.92 294 ARG A O 1
ATOM 2360 N N . LEU A 1 295 ? -19.037 32.993 46.133 1.00 23.73 295 LEU A N 1
ATOM 2361 C CA . LEU A 1 295 ? -19.877 33.880 45.295 1.00 23.73 295 LEU A CA 1
ATOM 2362 C C . LEU A 1 295 ? -19.951 33.555 43.780 1.00 23.73 295 LEU A C 1
ATOM 2364 O O . LEU A 1 295 ? -19.136 32.823 43.236 1.00 23.73 295 LEU A O 1
ATOM 2368 N N . LEU A 1 296 ? -20.923 34.208 43.126 1.00 22.69 296 LEU A N 1
ATOM 2369 C CA . LEU A 1 296 ? -21.125 34.383 41.679 1.00 22.69 296 LEU A CA 1
ATOM 2370 C C . LEU A 1 296 ? -21.437 35.879 41.435 1.00 22.69 296 LEU A C 1
ATOM 2372 O O . LEU A 1 296 ? -22.159 36.438 42.258 1.00 22.69 296 LEU A O 1
ATOM 2376 N N . LEU A 1 297 ? -20.913 36.488 40.360 1.00 23.17 297 LEU A N 1
ATOM 2377 C CA . LEU A 1 297 ? -21.260 37.788 39.718 1.00 23.17 297 LEU A CA 1
ATOM 2378 C C . LEU A 1 297 ? -20.261 37.931 38.535 1.00 23.17 297 LEU A C 1
ATOM 2380 O O . LEU A 1 297 ? -19.063 37.904 38.786 1.00 23.17 297 LEU A O 1
ATOM 2384 N N . ILE A 1 298 ? -20.621 37.770 37.255 1.00 24.55 298 ILE A N 1
ATOM 2385 C CA . ILE A 1 298 ? -21.469 38.578 36.344 1.00 24.55 298 ILE A CA 1
ATOM 2386 C C . ILE A 1 298 ? -20.718 39.762 35.685 1.00 24.55 298 ILE A C 1
ATOM 2388 O O . ILE A 1 298 ? -20.103 40.589 36.344 1.00 24.55 298 ILE A O 1
ATOM 2392 N N . SER A 1 299 ? -20.816 39.758 34.352 1.00 24.02 299 SER A N 1
ATOM 2393 C CA . SER A 1 299 ? -20.264 40.584 33.261 1.00 24.02 299 SER A CA 1
ATOM 2394 C C . SER A 1 299 ? -20.101 42.107 33.403 1.00 24.02 299 SER A C 1
ATOM 2396 O O . SER A 1 299 ? -20.973 42.784 33.946 1.00 24.02 299 SER A O 1
ATOM 2398 N N . SER A 1 300 ? -19.152 42.641 32.621 1.00 24.98 300 SER A N 1
ATOM 2399 C CA . SER A 1 300 ? -19.362 43.819 31.754 1.00 24.98 300 SER A CA 1
ATOM 2400 C C . SER A 1 300 ? -18.601 43.659 30.422 1.00 24.98 300 SER A C 1
ATOM 2402 O O . SER A 1 300 ? -17.650 42.881 30.353 1.00 24.98 300 SER A O 1
ATOM 2404 N N . GLU A 1 301 ? -19.030 44.359 29.367 1.00 27.34 301 GLU A N 1
ATOM 2405 C CA . GLU A 1 301 ? -18.395 44.361 28.034 1.00 27.34 301 GLU A CA 1
ATOM 2406 C C . GLU A 1 301 ? -17.379 45.513 27.848 1.00 27.34 301 GLU A C 1
ATOM 2408 O O . GLU A 1 301 ? -17.176 46.320 28.749 1.00 27.34 301 GLU A O 1
ATOM 2413 N N . GLU A 1 302 ? -16.797 45.567 26.641 1.00 28.42 302 GLU A N 1
ATOM 2414 C CA . GLU A 1 302 ? -16.031 46.659 26.011 1.00 28.42 302 GLU A CA 1
ATOM 2415 C C . GLU A 1 302 ? -14.726 47.147 26.675 1.00 28.42 302 GLU A C 1
ATOM 2417 O O . GLU A 1 302 ? -14.727 47.889 27.648 1.00 28.42 302 GLU A O 1
ATOM 2422 N N . ASP A 1 303 ? -13.601 46.909 25.984 1.00 27.84 303 ASP A N 1
ATOM 2423 C CA . ASP A 1 303 ? -12.915 48.020 25.299 1.00 27.84 303 ASP A CA 1
ATOM 2424 C C . ASP A 1 303 ? -12.170 47.522 24.035 1.00 27.84 303 ASP A C 1
ATOM 2426 O O . ASP A 1 303 ? -11.793 46.351 23.930 1.00 27.84 303 ASP A O 1
ATOM 2430 N N . LYS A 1 304 ? -11.972 48.396 23.040 1.00 30.67 304 LYS A N 1
ATOM 2431 C CA . LYS A 1 304 ? -11.397 48.095 21.716 1.00 30.67 304 LYS A CA 1
ATOM 2432 C C . LYS A 1 304 ? -10.112 48.893 21.485 1.00 30.67 304 LYS A C 1
ATOM 2434 O O . LYS A 1 304 ? -10.177 50.059 21.109 1.00 30.67 304 LYS A O 1
ATOM 2439 N N . ASN A 1 305 ? -8.931 48.271 21.592 1.00 26.95 305 ASN A N 1
ATOM 2440 C CA . ASN A 1 305 ? -7.684 48.915 21.138 1.00 26.95 305 ASN A CA 1
ATOM 2441 C C . ASN A 1 305 ? -6.561 47.934 20.734 1.00 26.95 305 ASN A C 1
ATOM 2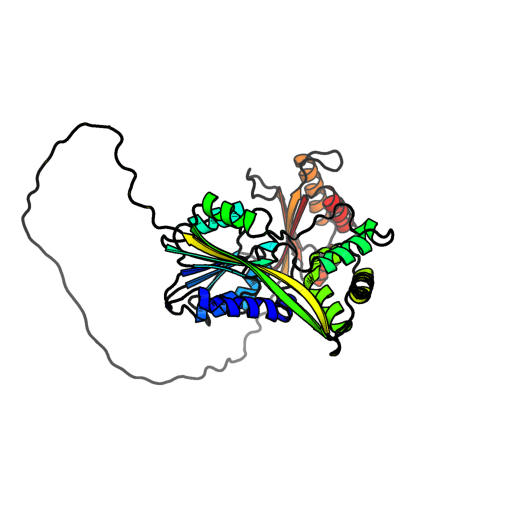443 O O . ASN A 1 305 ? -5.644 47.641 21.500 1.00 26.95 305 ASN A O 1
ATOM 2447 N N . ILE A 1 306 ? -6.583 47.466 19.479 1.00 28.48 306 ILE A N 1
ATOM 2448 C CA . ILE A 1 306 ? -5.463 46.711 18.888 1.00 28.48 306 ILE A CA 1
ATOM 2449 C C . ILE A 1 306 ? -4.365 47.695 18.458 1.00 28.48 306 ILE A C 1
ATOM 2451 O O . ILE A 1 306 ? -4.390 48.244 17.353 1.00 28.48 306 ILE A O 1
ATOM 2455 N N . ARG A 1 307 ? -3.359 47.907 19.315 1.00 28.11 307 ARG A N 1
ATOM 2456 C CA . ARG A 1 307 ? -2.128 48.611 18.922 1.00 28.11 307 ARG A CA 1
ATOM 2457 C C . ARG A 1 307 ? -1.249 47.695 18.067 1.00 28.11 307 ARG A C 1
ATOM 2459 O O . ARG A 1 307 ? -0.765 46.672 18.540 1.00 28.11 307 ARG A O 1
ATOM 2466 N N . ARG A 1 308 ? -1.002 48.093 16.814 1.00 28.64 308 ARG A N 1
ATOM 2467 C CA . ARG A 1 308 ? -0.018 47.447 15.927 1.00 28.64 308 ARG A CA 1
ATOM 2468 C C . ARG A 1 308 ? 1.379 47.553 16.547 1.00 28.64 308 ARG A C 1
ATOM 2470 O O . ARG A 1 308 ? 1.849 48.663 16.784 1.0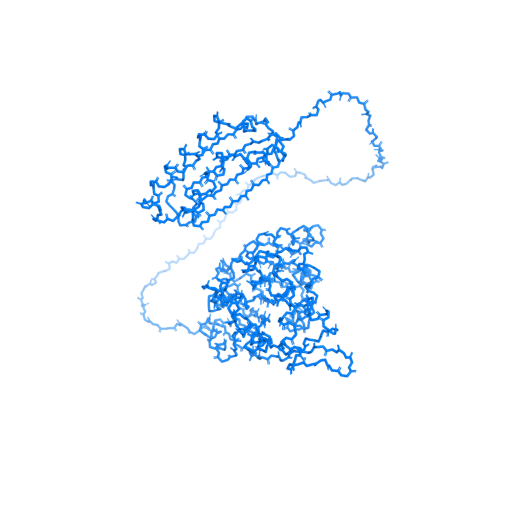0 28.64 308 ARG A O 1
ATOM 2477 N N . TYR A 1 309 ? 2.044 46.422 16.773 1.00 24.73 309 TYR A N 1
ATOM 2478 C CA . TYR A 1 309 ? 3.404 46.387 17.313 1.00 24.73 309 TYR A CA 1
ATOM 2479 C C . TYR A 1 309 ? 4.424 46.179 16.184 1.00 24.73 309 TYR A C 1
ATOM 2481 O O . TYR A 1 309 ? 4.604 45.066 15.694 1.00 24.73 309 TYR A O 1
ATOM 2489 N N . SER A 1 310 ? 5.082 47.257 15.755 1.00 26.64 310 SER A N 1
ATOM 2490 C CA . SER A 1 310 ? 6.199 47.181 14.805 1.00 26.64 310 SER A CA 1
ATOM 2491 C C . SER A 1 310 ? 7.494 46.823 15.548 1.00 26.64 310 SER A C 1
ATOM 2493 O O . SER A 1 310 ? 7.836 47.526 16.500 1.00 26.64 310 SER A O 1
ATOM 2495 N N . PRO A 1 311 ? 8.252 45.791 15.134 1.00 32.66 311 PRO A N 1
ATOM 2496 C CA . PRO A 1 311 ? 9.503 45.435 15.798 1.00 32.66 311 PRO A CA 1
ATOM 2497 C C . PRO A 1 311 ? 10.598 46.475 15.508 1.00 32.66 311 PRO A C 1
ATOM 2499 O O . PRO A 1 311 ? 11.024 46.649 14.365 1.00 32.66 311 PRO A O 1
ATOM 2502 N N . GLN A 1 312 ? 11.077 47.163 16.547 1.00 29.69 312 GLN A N 1
ATOM 2503 C CA . GLN A 1 312 ? 12.266 48.015 16.450 1.00 29.69 312 GLN A CA 1
ATOM 2504 C C . GLN A 1 312 ? 13.544 47.163 16.375 1.00 29.69 312 GLN A C 1
ATOM 2506 O O . GLN A 1 312 ? 13.667 46.145 17.053 1.00 29.69 312 GLN A O 1
ATOM 2511 N N . LYS A 1 313 ? 14.520 47.607 15.574 1.00 40.28 313 LYS A N 1
ATOM 2512 C CA . LYS A 1 313 ? 15.856 46.998 15.501 1.00 40.28 313 LYS A CA 1
ATOM 2513 C C . LYS A 1 313 ? 16.781 47.572 16.579 1.00 40.28 313 LYS A C 1
ATOM 2515 O O . LYS A 1 313 ? 17.161 48.736 16.478 1.00 40.28 313 LYS A O 1
ATOM 2520 N N . SER A 1 314 ? 17.239 46.745 17.514 1.00 31.02 314 SER A N 1
ATOM 2521 C CA . SER A 1 314 ? 18.504 46.941 18.243 1.00 31.02 314 SER A CA 1
ATOM 2522 C C . SER A 1 314 ? 18.952 45.634 18.918 1.00 31.02 314 SER A C 1
ATOM 2524 O O . SER A 1 314 ? 18.138 44.746 19.159 1.00 31.02 314 SER A O 1
ATOM 2526 N N . GLY A 1 315 ? 20.254 45.506 19.203 1.00 29.30 315 GLY A N 1
ATOM 2527 C CA . GLY A 1 315 ? 20.839 44.340 19.882 1.00 29.30 315 GLY A CA 1
ATOM 2528 C C . GLY A 1 315 ? 21.398 43.276 18.931 1.00 29.30 315 GLY A C 1
ATOM 2529 O O . GLY A 1 315 ? 20.679 42.408 18.443 1.00 29.30 315 GLY A O 1
ATOM 2530 N N . SER A 1 316 ? 22.714 43.305 18.707 1.00 38.28 316 SER A N 1
ATOM 2531 C CA . SER A 1 316 ? 23.446 42.313 17.910 1.00 38.28 316 SER A CA 1
ATOM 2532 C C . SER A 1 316 ? 23.561 40.974 18.649 1.00 38.28 316 SER A C 1
ATOM 2534 O O . SER A 1 316 ? 24.565 40.688 19.306 1.00 38.28 316 SER A O 1
ATOM 2536 N N . ARG A 1 317 ? 22.527 40.134 18.550 1.00 38.22 317 ARG A N 1
ATOM 2537 C CA . ARG A 1 317 ? 22.592 38.739 18.992 1.00 38.22 317 ARG A CA 1
ATOM 2538 C C . ARG A 1 317 ? 23.330 37.935 17.923 1.00 38.22 317 ARG A C 1
ATOM 2540 O O . ARG A 1 317 ? 22.769 37.670 16.869 1.00 38.22 317 ARG A O 1
ATOM 2547 N N . GLN A 1 318 ? 24.584 37.590 18.208 1.00 40.19 318 GLN A N 1
ATOM 2548 C CA . GLN A 1 318 ? 25.431 36.721 17.385 1.00 40.19 318 GLN A CA 1
ATOM 2549 C C . GLN A 1 318 ? 24.631 35.505 16.893 1.00 40.19 318 GLN A C 1
ATOM 2551 O O . GLN A 1 318 ? 24.064 34.784 17.720 1.00 40.19 318 GLN A O 1
ATOM 2556 N N . GLU A 1 319 ? 24.558 35.306 15.574 1.00 43.66 319 GLU A N 1
ATOM 2557 C CA . GLU A 1 319 ? 23.863 34.165 14.974 1.00 43.66 319 GLU A CA 1
ATOM 2558 C C . GLU A 1 319 ? 24.587 32.883 15.394 1.00 43.66 319 GLU A C 1
ATOM 2560 O O . GLU A 1 319 ? 25.751 32.661 15.061 1.00 43.66 319 GLU A O 1
ATOM 2565 N N . ARG A 1 320 ? 23.920 32.074 16.220 1.00 58.31 320 ARG A N 1
ATOM 2566 C CA . ARG A 1 320 ? 24.469 30.816 16.727 1.00 58.31 320 ARG A CA 1
ATOM 2567 C C . ARG A 1 320 ? 24.071 29.731 15.746 1.00 58.31 320 ARG A C 1
ATOM 2569 O O . ARG A 1 320 ? 22.879 29.464 15.608 1.00 58.31 320 ARG A O 1
ATOM 2576 N N . GLY A 1 321 ? 25.057 29.162 15.059 1.00 70.25 321 GLY A N 1
ATOM 2577 C CA . GLY A 1 321 ? 24.825 28.100 14.089 1.00 70.25 321 GLY A CA 1
ATOM 2578 C C . GLY A 1 321 ? 24.076 26.926 14.715 1.00 70.25 321 GLY A C 1
ATOM 2579 O O . GLY A 1 321 ? 24.402 26.482 15.820 1.00 70.25 321 GLY A O 1
ATOM 2580 N N . LEU A 1 322 ? 23.076 26.428 13.992 1.00 83.94 322 LEU A N 1
ATOM 2581 C CA . LEU A 1 322 ? 22.621 25.057 14.170 1.00 83.94 322 LEU A CA 1
ATOM 2582 C C . LEU A 1 322 ? 23.767 24.125 13.757 1.00 83.94 322 LEU A C 1
ATOM 2584 O O . LEU A 1 322 ? 24.517 24.444 12.839 1.00 83.94 322 LEU A O 1
ATOM 2588 N N . MET A 1 323 ? 23.899 23.000 14.450 1.00 93.12 323 MET A N 1
ATOM 2589 C CA . MET A 1 323 ? 24.804 21.914 14.082 1.00 93.12 323 MET A CA 1
ATOM 2590 C C . MET A 1 323 ? 23.981 20.742 13.564 1.00 93.12 323 MET A C 1
ATOM 2592 O O . MET A 1 323 ? 22.872 20.506 14.044 1.00 93.12 323 MET A O 1
ATOM 2596 N N . LEU A 1 324 ? 24.538 19.966 12.641 1.00 93.94 324 LEU A N 1
ATOM 2597 C CA . LEU A 1 324 ? 23.874 18.781 12.116 1.00 93.94 324 LEU A CA 1
ATOM 2598 C C . LEU A 1 324 ? 24.150 17.578 13.025 1.00 93.94 324 LEU A C 1
ATOM 2600 O O . LEU A 1 324 ? 25.306 17.217 13.263 1.00 93.94 324 LEU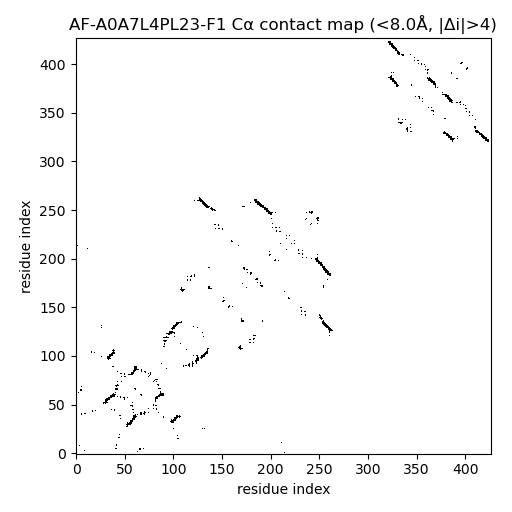 A O 1
ATOM 2604 N N . LYS A 1 325 ? 23.095 16.928 13.519 1.00 96.75 325 LYS A N 1
ATOM 2605 C CA . LYS A 1 325 ? 23.172 15.611 14.156 1.00 96.75 325 LYS A CA 1
ATOM 2606 C C . LYS A 1 325 ? 23.041 14.524 13.094 1.00 96.75 325 LYS A C 1
ATOM 2608 O O . LYS A 1 325 ? 22.191 14.633 12.217 1.00 96.75 325 LYS A O 1
ATOM 2613 N N . HIS A 1 326 ? 23.847 13.474 13.213 1.00 96.81 326 HIS A N 1
ATOM 2614 C CA . HIS A 1 326 ? 23.787 12.267 12.388 1.00 96.81 326 HIS A CA 1
ATOM 2615 C C . HIS A 1 326 ? 23.768 11.051 13.319 1.00 96.81 326 HIS A C 1
ATOM 2617 O O . HIS A 1 326 ? 24.736 10.798 14.048 1.00 96.81 326 HIS A O 1
ATOM 2623 N N . ILE A 1 327 ? 22.647 10.332 13.338 1.00 97.62 327 ILE A N 1
ATOM 2624 C CA . ILE A 1 327 ? 22.434 9.139 14.166 1.00 97.62 327 ILE A CA 1
ATOM 2625 C C . ILE A 1 327 ? 22.269 7.927 13.251 1.00 97.62 327 ILE A C 1
ATOM 2627 O O . ILE A 1 327 ? 21.501 7.978 12.291 1.00 97.62 327 ILE A O 1
ATOM 2631 N N . VAL A 1 328 ? 22.957 6.826 13.562 1.00 97.44 328 VAL A N 1
ATOM 2632 C CA . VAL A 1 328 ? 22.836 5.549 12.844 1.00 97.44 328 VAL A CA 1
ATOM 2633 C C . VAL A 1 328 ? 22.595 4.421 13.840 1.00 97.44 328 VAL A C 1
ATOM 2635 O O . VAL A 1 328 ? 23.406 4.213 14.736 1.00 97.44 328 VAL A O 1
ATOM 2638 N N . ILE A 1 329 ? 21.514 3.660 13.679 1.00 97.19 329 ILE A N 1
ATOM 2639 C CA . ILE A 1 329 ? 21.237 2.459 14.487 1.00 97.19 329 ILE A CA 1
ATOM 2640 C C . ILE A 1 329 ? 21.442 1.198 13.648 1.00 97.19 329 ILE A C 1
ATOM 2642 O O . ILE A 1 329 ? 21.095 1.175 12.466 1.00 97.19 329 ILE A O 1
ATOM 2646 N N . PHE A 1 330 ? 22.014 0.153 14.248 1.00 97.25 330 PHE A N 1
ATOM 2647 C CA . PHE A 1 330 ? 22.475 -1.051 13.550 1.00 97.25 330 PHE A CA 1
ATOM 2648 C C . PHE A 1 330 ? 21.850 -2.317 14.148 1.00 97.25 330 PHE A C 1
ATOM 2650 O O . PHE A 1 330 ? 21.865 -2.510 15.365 1.00 97.25 330 PHE A O 1
ATOM 2657 N N . LYS A 1 331 ? 21.338 -3.204 13.288 1.00 96.50 331 LYS A N 1
ATOM 2658 C CA . LYS A 1 331 ? 20.998 -4.589 13.635 1.00 96.50 331 LYS A CA 1
ATOM 2659 C C . LYS A 1 331 ? 21.970 -5.503 12.901 1.00 96.50 331 LYS A C 1
ATOM 2661 O O . LYS A 1 331 ? 22.135 -5.384 11.684 1.00 96.50 331 LYS A O 1
ATOM 2666 N N . LEU A 1 332 ? 22.667 -6.362 13.632 1.00 97.19 332 LEU A N 1
ATOM 2667 C CA . LEU A 1 332 ? 23.697 -7.241 13.095 1.00 97.19 332 LEU A CA 1
ATOM 2668 C C . LEU A 1 332 ? 23.146 -8.646 12.850 1.00 97.19 332 LEU A C 1
ATOM 2670 O O . LEU A 1 332 ? 22.210 -9.098 13.507 1.00 97.19 332 LEU A O 1
ATOM 2674 N N . LYS A 1 333 ? 23.759 -9.356 11.905 1.00 95.31 333 LYS A N 1
ATOM 2675 C CA . LYS A 1 333 ? 23.511 -10.784 11.680 1.00 95.31 333 LYS A CA 1
ATOM 2676 C C . LYS A 1 333 ? 24.031 -11.586 12.876 1.00 95.31 333 LYS A C 1
ATOM 2678 O O . LYS A 1 333 ? 25.044 -11.216 13.472 1.00 95.31 333 LYS A O 1
ATOM 2683 N N . ASP A 1 334 ? 23.390 -12.708 13.199 1.00 95.00 334 ASP A N 1
ATOM 2684 C CA . ASP A 1 334 ? 23.829 -13.586 14.300 1.00 95.00 334 ASP A CA 1
ATOM 2685 C C . ASP A 1 334 ? 25.241 -14.156 14.086 1.00 95.00 334 AS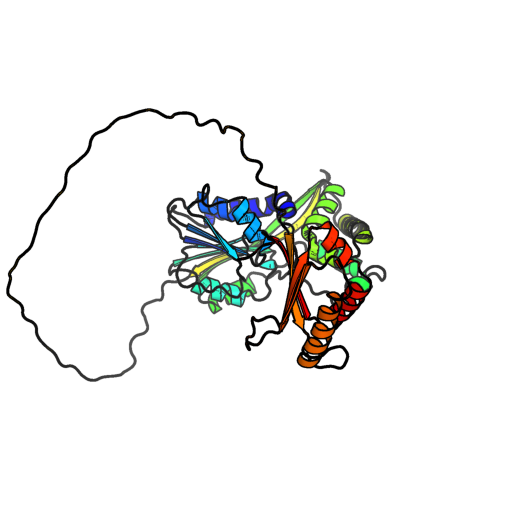P A C 1
ATOM 2687 O O . ASP A 1 334 ? 25.998 -14.345 15.043 1.00 95.00 334 ASP A O 1
ATOM 2691 N N . PHE A 1 335 ? 25.624 -14.352 12.820 1.00 95.94 335 PHE A N 1
ATOM 2692 C CA . PHE A 1 335 ? 26.965 -14.740 12.399 1.00 95.94 335 PHE A CA 1
ATOM 2693 C C . PHE A 1 335 ? 27.328 -14.077 11.059 1.00 95.94 335 PHE A C 1
ATOM 2695 O O . PHE A 1 335 ? 26.527 -14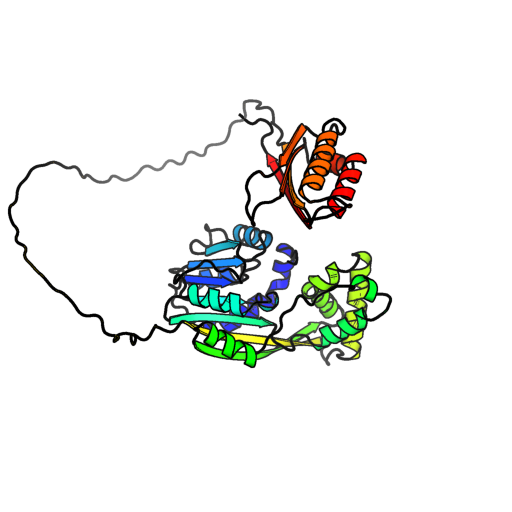.088 10.123 1.00 95.94 335 PHE A O 1
ATOM 2702 N N . ALA A 1 336 ? 28.527 -13.495 10.960 1.00 95.06 336 ALA A N 1
ATOM 2703 C CA . ALA A 1 336 ? 29.069 -12.867 9.747 1.00 95.06 336 ALA A CA 1
ATOM 2704 C C . ALA A 1 336 ? 30.600 -12.717 9.848 1.00 95.06 336 ALA A C 1
ATOM 2706 O O . ALA A 1 336 ? 31.132 -12.683 10.954 1.00 95.06 336 ALA A O 1
ATOM 2707 N N . GLU A 1 337 ? 31.315 -12.633 8.718 1.00 95.69 337 GLU A N 1
ATOM 2708 C CA . GLU A 1 337 ? 32.791 -12.501 8.664 1.00 95.69 337 GLU A CA 1
ATOM 2709 C C . GLU A 1 337 ? 33.565 -13.536 9.521 1.00 95.69 337 GLU A C 1
ATOM 2711 O O . GLU A 1 337 ? 34.657 -13.271 10.017 1.00 95.69 337 GLU A O 1
ATOM 2716 N N . GLY A 1 338 ? 32.994 -14.732 9.718 1.00 94.12 338 GLY A N 1
ATOM 2717 C CA . GLY A 1 338 ? 33.574 -15.790 10.558 1.00 94.12 338 GLY A CA 1
ATOM 2718 C C . GLY A 1 338 ? 33.392 -15.599 12.073 1.00 94.12 338 GLY A C 1
ATOM 2719 O O . GLY A 1 338 ? 33.924 -16.393 12.846 1.00 94.12 338 GLY A O 1
ATOM 2720 N N . ALA A 1 339 ? 32.639 -14.584 12.504 1.00 96.06 339 ALA A N 1
ATOM 2721 C CA . ALA A 1 339 ? 32.438 -14.214 13.902 1.00 96.06 339 ALA A CA 1
ATOM 2722 C C . ALA A 1 339 ? 30.948 -14.122 14.289 1.00 96.06 339 ALA A C 1
ATOM 2724 O O . ALA A 1 339 ? 30.067 -13.911 13.453 1.00 96.06 339 ALA A O 1
ATOM 2725 N N . SER A 1 340 ? 30.660 -14.261 15.587 1.00 97.56 340 SER A N 1
ATOM 2726 C CA . SER A 1 340 ? 29.313 -14.080 16.146 1.00 97.56 340 SER A CA 1
ATOM 2727 C C . SER A 1 340 ? 28.908 -12.604 16.218 1.00 97.56 340 SER A C 1
ATOM 2729 O O . SER A 1 340 ? 29.766 -11.720 16.274 1.00 97.56 340 SER A O 1
ATOM 2731 N N . LYS A 1 341 ? 27.597 -12.334 16.302 1.00 95.88 341 LYS A N 1
ATOM 2732 C CA . LYS A 1 341 ? 27.008 -11.003 16.555 1.00 95.88 341 LYS A CA 1
ATOM 2733 C C . LYS A 1 341 ? 27.772 -10.207 17.612 1.00 95.88 341 LYS A C 1
ATOM 2735 O O . LYS A 1 341 ? 28.262 -9.126 17.309 1.00 95.88 341 LYS A O 1
ATOM 2740 N N . ALA A 1 342 ? 27.953 -10.767 18.809 1.00 95.25 342 ALA A N 1
ATOM 2741 C CA . ALA A 1 342 ? 28.644 -10.096 19.913 1.00 95.25 342 ALA A CA 1
ATOM 2742 C C . ALA A 1 342 ? 30.081 -9.667 19.556 1.00 95.25 342 ALA A C 1
ATOM 2744 O O . ALA A 1 342 ? 30.486 -8.547 19.866 1.00 95.25 342 ALA A O 1
ATOM 2745 N N . LYS A 1 343 ? 30.841 -10.512 18.844 1.00 97.00 343 LYS A N 1
ATOM 2746 C CA . LYS A 1 343 ? 32.208 -10.167 18.426 1.00 97.00 343 LYS A CA 1
ATOM 2747 C C . LYS A 1 343 ? 32.228 -9.171 17.261 1.00 97.00 343 LYS A C 1
ATOM 2749 O O . LYS A 1 343 ? 33.102 -8.312 17.214 1.00 97.00 343 LYS A O 1
ATOM 2754 N N . ASN A 1 344 ? 31.246 -9.227 16.362 1.00 97.81 344 ASN A N 1
ATOM 2755 C CA . ASN A 1 344 ? 31.086 -8.242 15.291 1.00 97.81 344 ASN A CA 1
ATOM 2756 C C . ASN A 1 344 ? 30.657 -6.858 15.812 1.00 97.81 344 ASN A C 1
ATOM 2758 O O . ASN A 1 344 ? 31.121 -5.858 15.271 1.00 97.81 344 ASN A O 1
ATOM 2762 N N . ILE A 1 345 ? 29.860 -6.783 16.887 1.00 97.44 345 ILE A N 1
ATOM 2763 C CA . ILE A 1 345 ? 29.559 -5.527 17.602 1.00 97.44 345 ILE A CA 1
ATOM 2764 C C . ILE A 1 345 ? 30.853 -4.911 18.153 1.00 97.44 345 ILE A C 1
ATOM 2766 O O . ILE A 1 345 ? 31.114 -3.735 17.916 1.00 97.44 345 ILE A O 1
ATOM 2770 N N . GLU A 1 346 ? 31.693 -5.702 18.829 1.00 97.50 346 GLU A N 1
ATOM 2771 C CA . GLU A 1 346 ? 32.990 -5.250 19.358 1.00 97.50 346 GLU A CA 1
ATOM 2772 C C . GLU A 1 346 ? 33.909 -4.714 18.241 1.00 97.50 346 GLU A C 1
ATOM 2774 O O . GLU A 1 346 ? 34.447 -3.612 18.343 1.00 97.50 346 GLU A O 1
ATOM 2779 N N . ILE A 1 347 ? 34.039 -5.455 17.132 1.00 97.31 347 ILE A N 1
ATOM 2780 C CA . ILE A 1 347 ? 34.853 -5.049 15.974 1.00 97.31 347 ILE A CA 1
ATOM 2781 C C . ILE A 1 347 ? 34.302 -3.767 15.328 1.00 97.31 347 ILE A C 1
ATOM 2783 O O . ILE A 1 347 ? 35.084 -2.882 14.972 1.00 97.31 347 ILE A O 1
ATOM 2787 N N . LEU A 1 348 ? 32.978 -3.646 15.174 1.00 97.50 348 LEU A N 1
ATOM 2788 C CA . LEU A 1 348 ? 32.348 -2.466 14.581 1.00 97.50 348 LEU A CA 1
ATOM 2789 C C . LEU A 1 348 ? 32.489 -1.236 15.482 1.00 97.50 348 LEU A C 1
ATOM 2791 O O . LEU A 1 348 ? 32.841 -0.170 14.983 1.00 97.50 348 LEU A O 1
ATOM 2795 N N . LYS A 1 349 ? 32.281 -1.387 16.796 1.00 97.44 349 LYS A N 1
ATOM 2796 C CA . LYS A 1 349 ? 32.466 -0.318 17.784 1.00 97.44 349 LYS A CA 1
ATOM 2797 C C . LYS A 1 349 ? 33.894 0.225 17.749 1.00 97.44 349 LYS A C 1
ATOM 2799 O O . LYS A 1 349 ? 34.074 1.409 17.476 1.00 97.44 349 LYS A O 1
ATOM 2804 N N . ASN A 1 350 ? 34.891 -0.650 17.883 1.00 96.69 350 ASN A N 1
ATOM 2805 C CA . ASN A 1 350 ? 36.303 -0.259 17.869 1.00 96.69 350 ASN A CA 1
ATOM 2806 C C . ASN A 1 350 ? 36.701 0.459 16.562 1.00 96.69 350 ASN A C 1
ATOM 2808 O O . ASN A 1 350 ? 37.486 1.404 16.587 1.00 96.69 350 ASN A O 1
ATOM 2812 N N . ARG A 1 351 ? 36.155 0.035 15.410 1.00 95.94 351 ARG A N 1
ATOM 2813 C CA . ARG A 1 351 ? 36.410 0.697 14.119 1.00 95.94 351 ARG A CA 1
ATOM 2814 C C . ARG A 1 351 ? 35.677 2.023 13.942 1.00 95.94 351 ARG A C 1
ATOM 2816 O O . ARG A 1 351 ? 36.207 2.889 13.256 1.00 95.94 351 ARG A O 1
ATOM 2823 N N . LEU A 1 352 ? 34.474 2.167 14.496 1.00 95.81 352 LEU A N 1
ATOM 2824 C CA . LEU A 1 352 ? 33.740 3.428 14.476 1.00 95.81 352 LEU A CA 1
ATOM 2825 C C . LEU A 1 352 ? 34.450 4.467 15.344 1.00 95.81 352 LEU A C 1
ATOM 2827 O O . LEU A 1 352 ? 34.694 5.570 14.874 1.00 95.81 352 LEU A O 1
ATOM 2831 N N . GLU A 1 353 ? 34.822 4.118 16.576 1.00 94.81 353 GLU A N 1
ATOM 2832 C CA . GLU A 1 353 ? 35.444 5.063 17.515 1.00 94.81 353 GLU A CA 1
ATOM 2833 C C . GLU A 1 353 ? 36.805 5.566 17.010 1.00 94.81 353 GLU A C 1
ATOM 2835 O O . GLU A 1 353 ? 37.076 6.759 17.093 1.00 94.81 353 GLU A O 1
ATOM 2840 N N . ALA A 1 354 ? 37.588 4.719 16.332 1.00 94.19 354 ALA A N 1
ATOM 2841 C CA . ALA A 1 354 ? 38.823 5.131 15.657 1.00 94.19 354 ALA A CA 1
ATOM 2842 C C . ALA A 1 354 ? 38.633 6.187 14.538 1.00 94.19 354 ALA A C 1
ATOM 2844 O O . ALA A 1 354 ? 39.606 6.818 14.120 1.00 94.19 354 ALA A O 1
ATOM 2845 N N . LEU A 1 355 ? 37.407 6.417 14.040 1.00 92.81 355 LEU A N 1
ATOM 2846 C CA . LEU A 1 355 ? 37.141 7.511 13.096 1.00 92.81 355 LEU A CA 1
ATOM 2847 C C . LEU A 1 355 ? 37.228 8.888 13.766 1.00 92.81 355 LEU A C 1
ATOM 2849 O O . LEU A 1 355 ? 37.607 9.846 13.095 1.00 92.81 355 LEU A O 1
ATOM 2853 N N . GLN A 1 356 ? 36.914 8.991 15.064 1.00 89.50 356 GLN A N 1
ATOM 2854 C CA . GLN A 1 356 ? 36.925 10.254 15.809 1.00 89.50 356 GLN A CA 1
ATOM 2855 C C . GLN A 1 356 ? 38.323 10.886 15.844 1.00 89.50 356 GLN A C 1
ATOM 2857 O O . GLN A 1 356 ? 38.453 12.089 15.639 1.00 89.50 356 GLN A O 1
ATOM 2862 N N . ASP A 1 357 ? 39.363 10.070 16.024 1.00 85.88 357 ASP A N 1
ATOM 2863 C CA . ASP A 1 357 ? 40.763 10.519 16.036 1.00 85.88 357 ASP A CA 1
ATOM 2864 C C . ASP A 1 357 ? 41.322 10.800 14.625 1.00 85.88 357 ASP A C 1
ATOM 2866 O O . ASP A 1 357 ? 42.434 11.310 14.486 1.00 85.88 357 ASP A O 1
ATOM 2870 N N . THR A 1 358 ? 40.569 10.456 13.572 1.00 88.88 358 THR A N 1
ATOM 2871 C CA . THR A 1 358 ? 41.039 10.461 12.174 1.00 88.88 358 THR A CA 1
ATOM 2872 C C . THR A 1 358 ? 40.347 11.515 11.295 1.00 88.88 358 THR A C 1
ATOM 2874 O O . THR A 1 358 ? 40.917 11.919 10.284 1.00 88.88 358 THR A O 1
ATOM 2877 N N . ILE A 1 359 ? 39.127 11.963 11.631 1.00 91.44 359 ILE A N 1
ATOM 2878 C CA . ILE A 1 359 ? 38.287 12.796 10.746 1.00 91.44 359 ILE A CA 1
ATOM 2879 C C . ILE A 1 359 ? 37.887 14.116 11.428 1.00 91.44 359 ILE A C 1
ATOM 2881 O O . ILE A 1 359 ? 37.002 14.148 12.282 1.00 91.44 359 ILE A O 1
ATOM 2885 N N . GLU A 1 360 ? 38.496 15.227 11.000 1.00 92.31 360 GLU A N 1
ATOM 2886 C CA . GLU A 1 360 ? 38.355 16.561 11.619 1.00 92.31 360 GLU A CA 1
ATOM 2887 C C . GLU A 1 360 ? 36.943 17.178 11.552 1.00 92.31 360 GLU A C 1
ATOM 2889 O O . GLU A 1 360 ? 36.616 18.098 12.310 1.00 92.31 360 GLU A O 1
ATOM 2894 N N . GLU A 1 361 ? 36.074 16.694 10.663 1.00 92.06 361 GLU A N 1
ATOM 2895 C CA . GLU A 1 361 ? 34.677 17.129 10.595 1.00 92.06 361 GLU A CA 1
ATOM 2896 C C . GLU A 1 361 ? 33.835 16.691 11.798 1.00 92.06 361 GLU A C 1
ATOM 2898 O O . GLU A 1 361 ? 32.821 17.330 12.088 1.00 92.06 361 GLU A O 1
ATOM 2903 N N . ILE A 1 362 ? 34.244 15.632 12.500 1.00 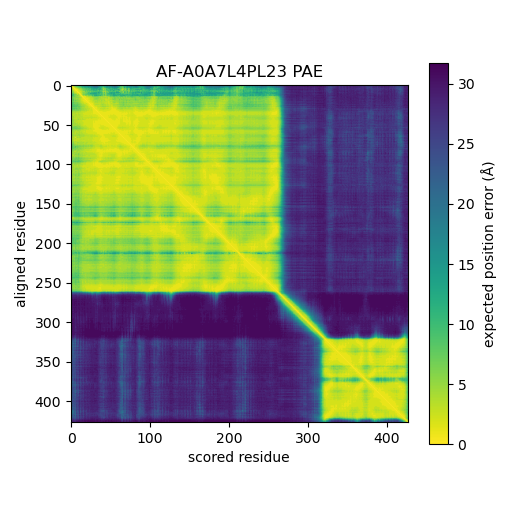92.38 362 ILE A N 1
ATOM 2904 C CA . ILE A 1 362 ? 33.527 15.078 13.649 1.00 92.38 362 ILE A CA 1
ATOM 2905 C C . ILE A 1 362 ? 33.665 16.024 14.850 1.00 92.38 362 ILE A C 1
ATOM 2907 O O . ILE A 1 362 ? 34.760 16.241 15.362 1.00 92.38 362 ILE A O 1
ATOM 2911 N N . LYS A 1 363 ? 32.545 16.574 15.337 1.00 92.88 363 LYS A N 1
ATOM 2912 C CA . LYS A 1 363 ? 32.519 17.479 16.512 1.00 92.88 363 LYS A CA 1
ATOM 2913 C C . LYS A 1 363 ? 32.041 16.813 17.798 1.00 92.88 363 LYS A C 1
ATOM 2915 O O . LYS A 1 363 ? 32.279 17.315 18.891 1.00 92.88 363 LYS A O 1
ATOM 2920 N N . TYR A 1 364 ? 31.355 15.687 17.658 1.00 92.62 364 TYR A N 1
ATOM 2921 C CA . TYR A 1 364 ? 30.988 14.766 18.728 1.00 92.62 364 TYR A CA 1
ATOM 2922 C C . TYR A 1 364 ? 30.778 13.393 18.091 1.00 92.62 364 TYR A C 1
ATOM 2924 O O . TYR A 1 364 ? 30.281 13.307 16.962 1.00 92.62 364 TYR A O 1
ATOM 2932 N N . PHE A 1 365 ? 31.129 12.338 18.816 1.00 94.12 365 PHE A N 1
ATOM 2933 C CA . PHE A 1 365 ? 30.995 10.954 18.385 1.00 94.12 365 PHE A CA 1
ATOM 2934 C C . PHE A 1 365 ? 30.782 10.080 19.622 1.00 94.12 365 PHE A C 1
ATOM 2936 O O . PHE A 1 365 ? 31.466 10.252 20.627 1.00 94.12 365 PHE A O 1
ATOM 2943 N N . GLU A 1 366 ? 29.823 9.165 19.561 1.00 96.25 366 GLU A N 1
ATOM 2944 C CA . GLU A 1 366 ? 29.525 8.225 20.638 1.00 96.25 366 GLU A CA 1
ATOM 2945 C C . GLU A 1 366 ? 28.981 6.931 20.032 1.00 96.25 366 GLU A C 1
ATOM 2947 O O . GLU A 1 366 ? 28.099 6.972 19.169 1.00 96.25 366 GLU A O 1
ATOM 2952 N N . VAL A 1 367 ? 29.500 5.782 20.475 1.00 96.88 367 VAL A N 1
ATOM 2953 C CA . VAL A 1 367 ? 29.064 4.462 19.999 1.00 96.88 367 VAL A CA 1
ATOM 2954 C C . VAL A 1 367 ? 28.530 3.636 21.166 1.00 96.88 367 VAL A C 1
ATOM 2956 O O . VAL A 1 367 ? 29.277 2.937 21.861 1.00 96.88 367 VAL A O 1
ATOM 2959 N N . GLY A 1 368 ? 27.218 3.727 21.375 1.00 96.62 368 GLY A N 1
ATOM 2960 C CA . GLY A 1 368 ? 26.485 2.963 22.379 1.00 96.62 368 GLY A CA 1
ATOM 2961 C C . GLY A 1 368 ? 26.171 1.549 21.894 1.00 96.62 368 GLY A C 1
ATOM 2962 O O . GLY A 1 368 ? 25.723 1.353 20.766 1.00 96.62 368 GLY A O 1
ATOM 2963 N N . VAL A 1 369 ? 26.372 0.552 22.753 1.00 96.56 369 VAL A N 1
ATOM 2964 C CA . VAL A 1 369 ? 25.917 -0.831 22.527 1.00 96.56 369 VAL A CA 1
ATOM 2965 C C . VAL A 1 369 ? 24.684 -1.066 23.387 1.00 96.56 369 VAL A C 1
ATOM 2967 O O . VAL A 1 369 ? 24.643 -0.625 24.536 1.00 96.56 369 VAL A O 1
ATOM 2970 N N . ASN A 1 370 ? 23.673 -1.734 22.836 1.00 94.44 370 ASN A N 1
ATOM 2971 C CA . ASN A 1 370 ? 22.455 -2.029 23.577 1.00 94.44 370 ASN A CA 1
ATOM 2972 C C . ASN A 1 370 ? 22.730 -3.027 24.719 1.00 94.44 370 ASN A C 1
ATOM 2974 O O . ASN A 1 370 ? 23.399 -4.041 24.530 1.00 94.44 370 ASN A O 1
ATOM 2978 N N . SER A 1 371 ? 22.187 -2.732 25.899 1.00 89.62 371 SER A N 1
ATOM 2979 C CA . SER A 1 371 ? 22.296 -3.538 27.121 1.00 89.62 371 SER A CA 1
ATOM 2980 C C . SER A 1 371 ? 20.971 -4.181 27.556 1.00 89.62 371 SER A C 1
ATOM 2982 O O . SER A 1 371 ? 20.933 -4.858 28.583 1.00 89.62 371 SER A O 1
ATOM 2984 N N . ILE A 1 372 ? 19.887 -3.975 26.797 1.00 83.56 372 ILE A N 1
ATOM 2985 C CA . ILE A 1 372 ? 18.540 -4.478 27.092 1.00 83.56 372 ILE A CA 1
ATOM 2986 C C . ILE A 1 372 ? 18.206 -5.624 26.134 1.00 83.56 372 ILE A C 1
ATOM 2988 O O . ILE A 1 372 ? 18.153 -5.429 24.920 1.00 83.56 372 ILE A O 1
ATOM 2992 N N . ASP A 1 373 ? 17.935 -6.807 26.681 1.00 79.00 373 ASP A N 1
ATOM 2993 C CA . ASP A 1 373 ? 17.455 -7.950 25.902 1.00 79.00 373 ASP A CA 1
ATOM 2994 C C . ASP A 1 373 ? 15.992 -7.723 25.474 1.00 79.00 373 ASP A C 1
ATOM 2996 O O . ASP A 1 373 ? 15.101 -7.579 26.316 1.00 79.00 373 ASP A O 1
ATOM 3000 N N . SER A 1 374 ? 15.754 -7.578 24.167 1.00 80.62 374 SER A N 1
ATOM 3001 C CA . SER A 1 374 ? 14.432 -7.291 23.601 1.00 80.62 374 SER A CA 1
ATOM 3002 C C . SER A 1 374 ? 14.400 -7.476 22.081 1.00 80.62 374 SER A C 1
ATOM 3004 O O . SER A 1 374 ? 15.215 -6.893 21.361 1.00 80.62 374 SER A O 1
ATOM 3006 N N . ASP A 1 375 ? 13.394 -8.195 21.575 1.00 75.75 375 ASP A N 1
ATOM 3007 C CA . ASP A 1 375 ? 13.205 -8.472 20.140 1.00 75.75 375 ASP A CA 1
ATOM 3008 C C . ASP A 1 375 ? 13.054 -7.209 19.268 1.00 75.75 375 ASP A C 1
ATOM 3010 O O . ASP A 1 375 ? 13.326 -7.243 18.068 1.00 75.75 375 ASP A O 1
ATOM 3014 N N . VAL A 1 376 ? 12.621 -6.086 19.857 1.00 79.50 376 VAL A N 1
ATOM 3015 C CA . VAL A 1 376 ? 12.439 -4.800 19.154 1.00 79.50 376 VAL A CA 1
ATOM 3016 C C . VAL A 1 376 ? 13.651 -3.867 19.253 1.00 79.50 376 VAL A C 1
ATOM 3018 O O . VAL A 1 376 ? 13.665 -2.816 18.611 1.00 79.50 376 VAL A O 1
ATOM 3021 N N . ALA A 1 377 ? 14.669 -4.217 20.044 1.00 87.06 377 ALA A N 1
ATOM 3022 C CA . ALA A 1 377 ? 15.855 -3.385 20.213 1.00 87.06 377 ALA A CA 1
ATOM 3023 C C . ALA A 1 377 ? 16.862 -3.572 19.065 1.00 87.06 377 ALA A C 1
ATOM 3025 O O . ALA A 1 377 ? 17.054 -4.670 18.535 1.00 87.06 377 ALA A O 1
ATOM 3026 N N . TYR A 1 378 ? 17.549 -2.489 18.704 1.00 94.00 378 TYR A N 1
ATOM 3027 C CA . TYR A 1 378 ? 18.723 -2.525 17.826 1.00 94.00 378 TYR A CA 1
ATOM 3028 C C . TYR A 1 378 ? 19.969 -2.876 18.646 1.00 94.00 378 TYR A C 1
ATOM 3030 O O . TYR A 1 378 ? 19.987 -2.690 19.860 1.00 94.00 378 TYR A O 1
ATOM 3038 N N . ASP A 1 379 ? 21.003 -3.420 18.006 1.00 96.69 379 ASP A N 1
ATOM 3039 C CA . ASP A 1 379 ? 22.140 -4.010 18.726 1.00 96.69 379 ASP A CA 1
ATOM 3040 C C . ASP A 1 379 ? 23.163 -2.943 19.163 1.00 96.69 379 ASP A C 1
ATOM 3042 O O . ASP A 1 379 ? 23.809 -3.074 20.203 1.00 96.69 379 ASP A O 1
ATOM 3046 N N . MET A 1 380 ? 23.294 -1.862 18.388 1.00 97.25 380 MET A N 1
ATOM 3047 C CA . MET A 1 380 ? 24.131 -0.703 18.717 1.00 97.25 380 MET A CA 1
ATOM 3048 C C . MET A 1 380 ? 23.687 0.566 17.972 1.00 97.25 380 MET A C 1
ATOM 3050 O O . MET A 1 380 ? 22.981 0.497 16.961 1.00 97.25 380 MET A O 1
ATOM 3054 N N . ALA A 1 381 ? 24.135 1.723 18.459 1.00 97.50 381 ALA A N 1
ATOM 3055 C CA . ALA A 1 381 ? 23.875 3.045 17.904 1.00 97.50 381 ALA A CA 1
ATOM 3056 C C . ALA A 1 381 ? 25.166 3.875 17.810 1.00 97.50 381 ALA A C 1
ATOM 3058 O O . ALA A 1 381 ? 25.967 3.906 18.742 1.00 97.50 381 ALA A O 1
ATOM 3059 N N . LEU A 1 382 ? 25.335 4.577 16.693 1.00 97.44 382 LEU A N 1
ATOM 3060 C CA . LEU A 1 382 ? 26.261 5.690 16.518 1.00 97.44 382 LEU A CA 1
ATOM 3061 C C . LEU A 1 382 ? 25.479 6.995 16.662 1.00 97.44 382 LEU A C 1
ATOM 3063 O O . LEU A 1 382 ? 24.493 7.205 15.955 1.00 97.44 382 LEU A O 1
ATOM 3067 N N . THR A 1 383 ? 25.980 7.903 17.488 1.00 96.94 383 THR A N 1
ATOM 3068 C CA . THR A 1 383 ? 25.460 9.261 17.641 1.00 96.94 383 THR A CA 1
ATOM 3069 C C . THR A 1 383 ? 26.596 10.236 17.345 1.00 96.94 383 THR A C 1
ATOM 3071 O O . THR A 1 383 ? 27.604 10.239 18.042 1.00 96.94 383 THR A O 1
ATOM 3074 N N . SER A 1 384 ? 26.464 11.077 16.317 1.00 96.50 384 SER A N 1
ATOM 3075 C CA . SER A 1 384 ? 27.540 11.982 15.874 1.00 96.50 384 SER A CA 1
ATOM 3076 C C . SER A 1 384 ? 27.041 13.396 15.551 1.00 96.50 384 SER A C 1
ATOM 3078 O O . SER A 1 384 ? 25.836 13.608 15.384 1.00 96.50 384 SER A O 1
ATOM 3080 N N . SER A 1 385 ? 27.951 14.374 15.523 1.00 95.94 385 SER A N 1
ATOM 3081 C CA . SER A 1 385 ? 27.655 15.777 15.185 1.00 95.94 385 SER A CA 1
ATOM 3082 C C . SER A 1 385 ? 28.671 16.376 14.215 1.00 95.94 385 SER A C 1
ATOM 3084 O O . SER A 1 385 ? 29.871 16.127 14.343 1.00 95.94 385 SER A O 1
ATOM 3086 N N . PHE A 1 386 ? 28.185 17.246 13.331 1.00 95.44 386 PHE A N 1
ATOM 3087 C CA . PHE A 1 386 ? 28.948 17.977 12.318 1.00 95.44 386 PHE A CA 1
ATOM 3088 C C . PHE A 1 386 ? 28.553 19.460 12.322 1.00 95.44 386 PHE A C 1
ATOM 3090 O O . PHE A 1 386 ? 27.441 19.799 12.728 1.00 95.44 386 PHE A O 1
ATOM 3097 N N . ASP A 1 387 ? 29.437 20.343 11.849 1.00 93.38 387 ASP A N 1
ATOM 3098 C CA . ASP A 1 387 ? 29.117 21.776 11.729 1.00 93.38 387 ASP A CA 1
ATOM 3099 C C . ASP A 1 387 ? 27.966 22.014 10.737 1.00 93.38 387 ASP A C 1
ATOM 3101 O O . ASP A 1 387 ? 27.091 22.837 10.981 1.00 93.38 387 ASP A O 1
ATOM 3105 N N . ASP A 1 388 ? 27.963 21.280 9.620 1.00 90.75 388 ASP A N 1
ATOM 3106 C CA . ASP A 1 388 ? 26.989 21.416 8.539 1.00 90.75 388 ASP A CA 1
ATOM 3107 C C . ASP A 1 388 ? 26.873 20.140 7.675 1.00 90.75 388 ASP A C 1
ATOM 3109 O O . ASP A 1 388 ? 27.655 19.185 7.786 1.00 90.75 388 ASP A O 1
ATOM 3113 N N . GLN A 1 389 ? 25.915 20.145 6.740 1.00 88.75 389 GLN A N 1
ATOM 3114 C CA . GLN A 1 389 ? 25.724 19.070 5.759 1.00 88.75 389 GLN A CA 1
ATOM 3115 C C . GLN A 1 389 ? 26.952 18.863 4.854 1.00 88.75 389 GLN A C 1
ATOM 3117 O O . GLN A 1 389 ? 27.179 17.747 4.378 1.00 88.75 389 GLN A O 1
ATOM 3122 N N . SER A 1 390 ? 27.755 19.901 4.596 1.00 92.50 390 SER A N 1
ATOM 3123 C CA . SER A 1 390 ? 28.985 19.781 3.800 1.00 92.50 390 SER A CA 1
ATOM 3124 C C . SER A 1 390 ? 30.036 18.952 4.531 1.00 92.50 390 SER A C 1
ATOM 3126 O O . SER A 1 390 ? 30.719 18.141 3.909 1.00 92.50 390 SER A O 1
ATOM 3128 N N . SER A 1 391 ? 30.141 19.123 5.846 1.00 93.75 391 SER A N 1
ATOM 3129 C CA . SER A 1 391 ? 31.085 18.421 6.713 1.00 93.75 391 SER A CA 1
ATOM 3130 C C . SER A 1 391 ? 30.680 16.961 6.916 1.00 93.75 391 SER A C 1
ATOM 3132 O O . SER A 1 391 ? 31.515 16.075 6.731 1.00 93.75 391 SER A O 1
ATOM 3134 N N . LEU A 1 392 ? 29.382 16.676 7.099 1.00 94.50 392 LEU A N 1
ATOM 3135 C CA . LEU A 1 392 ? 28.873 15.298 7.035 1.00 94.50 392 LEU A CA 1
ATOM 3136 C C . LEU A 1 392 ? 29.181 14.641 5.672 1.00 94.50 392 LEU A C 1
ATOM 3138 O O . LEU A 1 392 ? 29.605 13.487 5.626 1.00 94.50 392 LEU A O 1
ATOM 3142 N N . ARG A 1 393 ? 29.048 15.368 4.550 1.00 92.94 393 ARG A N 1
ATOM 3143 C CA . ARG A 1 393 ? 29.393 14.859 3.204 1.00 92.94 393 ARG A CA 1
ATOM 3144 C C . ARG A 1 393 ? 30.892 14.598 3.001 1.00 92.94 393 ARG A C 1
ATOM 3146 O O . ARG A 1 393 ? 31.226 13.794 2.129 1.00 92.94 393 ARG A O 1
ATOM 3153 N N . ARG A 1 394 ? 31.787 15.257 3.750 1.00 95.19 394 ARG A N 1
ATOM 3154 C CA . ARG A 1 394 ? 33.235 14.967 3.734 1.00 95.19 394 ARG A CA 1
ATOM 3155 C C . ARG A 1 394 ? 33.547 13.731 4.578 1.00 95.19 394 ARG A C 1
ATOM 3157 O O . ARG A 1 394 ? 34.097 12.783 4.023 1.00 95.19 394 ARG A O 1
ATOM 3164 N N . TYR A 1 395 ? 33.048 13.661 5.817 1.00 95.25 395 TYR A N 1
ATOM 3165 C CA . TYR A 1 395 ? 33.094 12.452 6.658 1.00 95.25 395 TYR A CA 1
ATOM 3166 C C . TYR A 1 395 ? 32.587 11.208 5.911 1.00 95.25 395 TYR A C 1
ATOM 3168 O O . TYR A 1 395 ? 33.297 10.209 5.811 1.00 95.25 395 TYR A O 1
ATOM 3176 N N . GLN A 1 396 ? 31.411 11.292 5.276 1.00 92.25 396 GLN A N 1
ATOM 3177 C CA . GLN A 1 396 ? 30.824 10.181 4.519 1.00 92.25 396 GLN A CA 1
ATOM 3178 C C . GLN A 1 396 ? 31.737 9.669 3.391 1.00 92.25 396 GLN A C 1
ATOM 3180 O O . GLN A 1 396 ? 31.709 8.478 3.072 1.00 92.25 396 GLN A O 1
ATOM 3185 N N . LYS A 1 397 ? 32.564 10.539 2.799 1.00 93.00 397 LYS A N 1
ATOM 3186 C CA . LYS A 1 397 ? 33.518 10.205 1.729 1.00 93.00 397 LYS A CA 1
ATOM 3187 C C . LYS A 1 397 ? 34.921 9.847 2.229 1.00 93.00 397 LYS A C 1
ATOM 3189 O O . LYS A 1 397 ? 35.741 9.440 1.408 1.00 93.00 397 LYS A O 1
ATOM 3194 N N . HIS A 1 398 ? 35.212 9.986 3.522 1.00 96.31 398 HIS A N 1
ATOM 3195 C CA . HIS A 1 398 ? 36.551 9.745 4.053 1.00 96.31 398 HIS A CA 1
ATOM 3196 C C . HIS A 1 398 ? 36.978 8.276 3.841 1.00 96.31 398 HIS A C 1
ATOM 3198 O O . HIS A 1 398 ? 36.165 7.379 4.094 1.00 96.31 398 HIS A O 1
ATOM 3204 N N . PRO A 1 399 ? 38.226 7.986 3.413 1.00 95.69 399 PRO A N 1
ATOM 3205 C CA . PRO A 1 399 ? 38.669 6.617 3.135 1.00 95.69 399 PRO A CA 1
ATOM 3206 C C . PRO A 1 399 ? 38.454 5.646 4.300 1.00 95.69 399 PRO A C 1
ATOM 3208 O O . PRO A 1 399 ? 38.017 4.518 4.088 1.00 95.69 399 PRO A O 1
ATOM 3211 N N . ASP A 1 400 ? 38.698 6.078 5.537 1.00 95.06 400 ASP A N 1
ATOM 3212 C CA . ASP A 1 400 ? 38.509 5.229 6.717 1.00 95.06 400 ASP A CA 1
ATOM 3213 C C . ASP A 1 400 ? 37.037 5.013 7.076 1.00 95.06 400 ASP A C 1
ATOM 3215 O O . ASP A 1 400 ? 36.658 3.893 7.412 1.00 95.06 400 ASP A O 1
ATOM 3219 N N . HIS A 1 401 ? 36.171 6.013 6.873 1.00 95.62 401 HIS A N 1
ATOM 3220 C CA . HIS A 1 401 ? 34.725 5.803 6.967 1.00 95.62 401 HIS A CA 1
ATOM 3221 C C . HIS A 1 401 ? 34.252 4.779 5.921 1.00 95.62 401 HIS A C 1
ATOM 3223 O O . HIS A 1 401 ? 33.481 3.879 6.245 1.00 95.62 401 HIS A O 1
ATOM 3229 N N . GLN A 1 402 ? 34.774 4.828 4.689 1.00 97.06 402 GLN A N 1
ATOM 3230 C CA . GLN A 1 402 ? 34.452 3.841 3.650 1.00 97.06 402 GLN A CA 1
ATOM 3231 C C . GLN A 1 402 ? 34.889 2.409 4.029 1.00 97.06 402 GLN A C 1
ATOM 3233 O O . GLN A 1 402 ? 34.123 1.470 3.806 1.00 97.06 402 GLN A O 1
ATOM 3238 N N . LYS A 1 403 ? 36.035 2.224 4.710 1.00 96.12 403 LYS A N 1
ATOM 3239 C CA . LYS A 1 403 ? 36.444 0.918 5.288 1.00 96.12 403 LYS A CA 1
ATOM 3240 C C . LYS A 1 403 ? 35.470 0.405 6.361 1.00 96.12 403 LYS A C 1
ATOM 3242 O O . LYS A 1 403 ? 35.371 -0.807 6.573 1.00 96.12 403 LYS A O 1
ATOM 3247 N N . VAL A 1 404 ? 34.762 1.298 7.058 1.00 96.19 404 VAL A N 1
ATOM 3248 C CA . VAL A 1 404 ? 33.697 0.928 8.006 1.00 96.19 404 VAL A CA 1
ATOM 3249 C C . VAL A 1 404 ? 32.389 0.628 7.274 1.00 96.19 404 VAL A C 1
ATOM 3251 O O . VAL A 1 404 ? 31.755 -0.379 7.577 1.00 96.19 404 VAL A O 1
ATOM 3254 N N . VAL A 1 405 ? 32.014 1.418 6.262 1.00 93.88 405 VAL A N 1
ATOM 3255 C CA . VAL A 1 405 ? 30.836 1.158 5.411 1.00 93.88 405 VAL A CA 1
ATOM 3256 C C . VAL A 1 405 ? 30.922 -0.215 4.734 1.00 93.88 405 VAL A C 1
ATOM 3258 O O . VAL A 1 405 ? 29.915 -0.927 4.697 1.00 93.88 405 VAL A O 1
ATOM 3261 N N . GLU A 1 406 ? 32.107 -0.618 4.263 1.00 95.31 406 GLU A N 1
ATOM 3262 C CA . GLU A 1 406 ? 32.348 -1.952 3.696 1.00 95.31 406 GLU A CA 1
ATOM 3263 C C . GLU A 1 406 ? 32.084 -3.064 4.727 1.00 95.31 406 GLU A C 1
ATOM 3265 O O . GLU A 1 406 ? 31.350 -4.008 4.438 1.00 95.31 406 GLU A O 1
ATOM 3270 N N . LEU A 1 407 ? 32.621 -2.936 5.949 1.00 95.69 407 LEU A N 1
ATOM 3271 C CA . LEU A 1 407 ? 32.383 -3.899 7.030 1.00 95.69 407 LEU A CA 1
ATOM 3272 C C . LEU A 1 407 ? 30.892 -3.971 7.395 1.00 95.69 407 LEU A C 1
ATOM 3274 O O . LEU A 1 407 ? 30.332 -5.064 7.459 1.00 95.69 407 LEU A O 1
ATOM 3278 N N . VAL A 1 408 ? 30.240 -2.819 7.585 1.00 95.69 408 VAL A N 1
ATOM 3279 C CA . VAL A 1 408 ? 28.803 -2.708 7.891 1.00 95.69 408 VAL A CA 1
ATOM 3280 C C . VAL A 1 408 ? 27.959 -3.419 6.828 1.00 95.69 408 VAL A C 1
ATOM 3282 O O . VAL A 1 408 ? 27.007 -4.112 7.179 1.00 95.69 408 VAL A O 1
ATOM 3285 N N . GLY A 1 409 ? 28.322 -3.322 5.544 1.00 91.69 409 GLY A N 1
ATOM 3286 C CA . GLY A 1 409 ? 27.646 -4.047 4.461 1.00 91.69 409 GLY A CA 1
ATOM 3287 C C . GLY A 1 409 ? 27.707 -5.577 4.592 1.00 91.69 409 GLY A C 1
ATOM 3288 O O . GLY A 1 409 ? 26.789 -6.269 4.148 1.00 91.69 409 GLY A O 1
ATOM 3289 N N . LYS A 1 410 ? 28.745 -6.115 5.242 1.00 96.00 410 LYS A N 1
ATOM 3290 C CA . LYS A 1 410 ? 28.916 -7.559 5.466 1.00 96.00 410 LYS A CA 1
ATOM 3291 C C . LYS A 1 410 ? 28.230 -8.031 6.746 1.00 96.00 410 LYS A C 1
ATOM 3293 O O . LYS A 1 410 ? 27.491 -9.015 6.696 1.00 96.00 410 LYS A O 1
ATOM 3298 N N . ILE A 1 411 ? 28.409 -7.323 7.865 1.00 96.94 411 ILE A N 1
ATOM 3299 C CA . ILE A 1 411 ? 27.948 -7.782 9.192 1.00 96.94 411 ILE A CA 1
ATOM 3300 C C . ILE A 1 411 ? 26.528 -7.347 9.572 1.00 96.94 411 ILE A C 1
ATOM 3302 O O . ILE A 1 411 ? 25.883 -8.045 10.356 1.00 96.94 411 ILE A O 1
ATOM 3306 N N . CYS A 1 412 ? 26.002 -6.249 9.021 1.00 95.81 412 CYS A N 1
ATOM 3307 C CA . CYS A 1 412 ? 24.655 -5.795 9.367 1.00 95.81 412 CYS A CA 1
ATOM 3308 C C . CYS A 1 412 ? 23.565 -6.546 8.594 1.00 95.81 412 CYS A C 1
ATOM 3310 O O . CYS A 1 412 ? 23.729 -6.902 7.424 1.00 95.81 412 CYS A O 1
ATOM 3312 N N . GLU A 1 413 ? 22.448 -6.782 9.273 1.00 94.00 413 GLU A N 1
ATOM 3313 C CA . GLU A 1 413 ? 21.172 -7.217 8.705 1.00 94.00 413 GLU A CA 1
ATOM 3314 C C . GLU A 1 413 ? 20.380 -5.993 8.228 1.00 94.00 413 GLU A C 1
ATOM 3316 O O . GLU A 1 413 ? 19.921 -5.948 7.089 1.00 94.00 413 GLU A O 1
ATOM 3321 N N . SER A 1 414 ? 20.295 -4.962 9.074 1.00 93.06 414 SER A N 1
ATOM 3322 C CA . SER A 1 414 ? 19.674 -3.679 8.750 1.00 93.06 414 SER A CA 1
ATOM 3323 C C . SER A 1 414 ? 20.384 -2.517 9.454 1.00 93.06 414 SER A C 1
ATOM 3325 O O . SER A 1 414 ? 21.142 -2.695 10.413 1.00 93.06 414 SER A O 1
ATOM 3327 N N . ARG A 1 415 ? 20.161 -1.301 8.952 1.00 94.75 415 ARG A N 1
ATOM 3328 C CA . ARG A 1 415 ? 20.569 -0.053 9.605 1.00 94.75 415 ARG A CA 1
ATOM 3329 C C . ARG A 1 415 ? 19.588 1.059 9.251 1.00 94.75 415 ARG A C 1
ATOM 3331 O O . ARG A 1 415 ? 19.097 1.083 8.123 1.00 94.75 415 ARG A O 1
ATOM 3338 N N . TRP A 1 416 ? 19.370 1.992 10.168 1.00 94.69 416 TRP A N 1
ATOM 3339 C CA . TRP A 1 416 ? 18.594 3.212 9.919 1.00 94.69 416 TRP A CA 1
ATOM 3340 C C . TRP A 1 416 ? 19.441 4.439 10.223 1.00 94.69 416 TRP A C 1
ATOM 3342 O O . TRP A 1 416 ? 20.341 4.372 11.058 1.00 94.69 416 TRP A O 1
ATOM 3352 N N . VAL A 1 417 ? 19.157 5.541 9.532 1.00 95.50 417 VAL A N 1
ATOM 3353 C CA . VAL A 1 417 ? 19.877 6.814 9.644 1.00 95.50 417 VAL A CA 1
ATOM 3354 C C . VAL A 1 417 ? 18.866 7.928 9.897 1.00 95.50 417 VAL A C 1
ATOM 3356 O O . VAL A 1 417 ? 17.824 7.958 9.241 1.00 95.50 417 VAL A O 1
ATOM 3359 N N . VAL A 1 418 ? 19.178 8.837 10.818 1.00 93.06 418 VAL A N 1
ATOM 3360 C CA . VAL A 1 418 ? 18.404 10.057 11.076 1.00 93.06 418 VAL A CA 1
ATOM 3361 C C . VAL A 1 418 ? 19.361 11.244 11.144 1.00 93.06 418 VAL A C 1
ATOM 3363 O O . VAL A 1 418 ? 20.223 11.297 12.023 1.00 93.06 418 VAL A O 1
ATOM 3366 N N . ASP A 1 419 ? 19.168 12.198 10.234 1.00 94.88 419 ASP A N 1
ATOM 3367 C CA . ASP A 1 419 ? 19.909 13.458 10.169 1.00 94.88 419 ASP A CA 1
ATOM 3368 C C . ASP A 1 419 ? 18.966 14.610 10.560 1.00 94.88 419 ASP A C 1
ATOM 3370 O O . ASP A 1 419 ? 17.854 14.688 10.033 1.00 94.88 419 ASP A O 1
ATOM 3374 N N . TYR A 1 420 ? 19.372 15.490 11.483 1.00 92.81 420 TYR A N 1
ATOM 3375 C CA . TYR A 1 420 ? 18.567 16.655 11.885 1.00 92.81 420 TYR A CA 1
ATOM 3376 C C . TYR A 1 420 ? 19.402 17.791 12.491 1.00 92.81 420 TYR A C 1
ATOM 3378 O O . TYR A 1 420 ? 20.392 17.553 13.181 1.00 92.81 420 TYR A O 1
ATOM 3386 N N . ASP A 1 421 ? 18.973 19.034 12.278 1.00 92.81 421 ASP A N 1
ATOM 3387 C CA . ASP A 1 421 ? 19.607 20.212 12.872 1.00 92.81 421 ASP A CA 1
ATOM 3388 C C . ASP A 1 421 ? 19.278 20.341 14.368 1.00 92.81 421 ASP A C 1
ATOM 3390 O O . ASP A 1 421 ? 18.126 20.204 14.790 1.00 92.81 421 ASP A O 1
ATOM 3394 N N . TYR A 1 422 ? 20.283 20.657 15.186 1.00 88.44 422 TYR A N 1
ATOM 3395 C CA . TYR A 1 422 ? 20.131 20.882 16.623 1.00 88.44 422 TYR A CA 1
ATOM 3396 C C . TYR A 1 422 ? 20.977 22.064 17.118 1.00 88.44 422 TYR A C 1
ATOM 3398 O O . TYR A 1 422 ? 21.949 22.485 16.492 1.00 88.44 422 TYR A O 1
ATOM 3406 N N . ASN A 1 423 ? 20.621 22.616 18.281 1.00 85.88 423 ASN A N 1
ATOM 3407 C CA . ASN A 1 423 ? 21.450 23.627 18.935 1.00 85.88 423 ASN A CA 1
ATOM 3408 C C . ASN A 1 423 ? 22.700 22.957 19.525 1.00 85.88 423 ASN A C 1
ATOM 3410 O O . ASN A 1 423 ? 22.598 22.261 20.534 1.00 85.88 423 ASN A O 1
ATOM 3414 N N . GLY A 1 424 ? 23.868 23.205 18.922 1.00 65.88 424 GLY A N 1
ATOM 3415 C CA . GLY A 1 424 ? 25.146 22.562 19.266 1.00 65.88 424 GLY A CA 1
ATOM 3416 C C . GLY A 1 424 ? 25.562 22.635 20.741 1.00 65.88 424 GLY A C 1
ATOM 3417 O O . GLY A 1 424 ? 26.304 21.781 21.221 1.00 65.88 424 GLY A O 1
ATOM 3418 N N . HIS A 1 425 ? 25.053 23.626 21.475 1.00 62.62 425 HIS A N 1
ATOM 3419 C CA . HIS A 1 425 ? 25.277 23.801 22.906 1.00 62.62 425 HIS A CA 1
ATOM 3420 C C . HIS A 1 425 ? 24.070 23.308 23.714 1.00 62.62 425 HIS A C 1
ATOM 3422 O O . HIS A 1 425 ? 23.110 24.052 23.938 1.00 62.62 425 HIS A O 1
ATOM 3428 N N . GLY A 1 426 ? 24.145 22.058 24.175 1.00 50.25 426 GLY A N 1
ATOM 3429 C CA . GLY A 1 426 ? 23.305 21.571 25.269 1.00 50.25 426 GLY A CA 1
ATOM 3430 C C . GLY A 1 426 ? 23.601 22.300 26.588 1.00 50.25 426 GLY A C 1
ATOM 3431 O O . GLY A 1 426 ? 24.636 22.956 26.730 1.00 50.25 426 GLY A O 1
ATOM 3432 N N . LYS A 1 427 ? 22.670 22.186 27.538 1.00 33.06 427 LYS A N 1
ATOM 3433 C CA . LYS A 1 427 ? 22.921 22.444 28.963 1.00 33.06 427 LYS A CA 1
ATOM 3434 C C . LYS A 1 427 ? 23.390 21.165 29.644 1.00 33.06 427 LYS A C 1
ATOM 3436 O O . LYS A 1 427 ? 22.928 20.098 29.186 1.00 33.06 427 LYS A O 1
#

Radius of gyration: 29.8 Å; Cα contacts (8 Å, |Δi|>4): 668; chains: 1; bounding box: 72×76×92 Å

Solvent-accessible surface area (backbone atoms only — not comparable to full-atom values): 24589 Å² total; per-residue (Å²): 133,83,90,73,56,48,79,59,47,68,75,66,45,61,64,60,47,48,59,43,57,75,48,54,75,75,67,68,76,88,25,57,49,29,36,37,30,44,42,31,47,60,28,62,64,46,52,52,51,26,72,56,13,76,75,24,32,24,38,26,24,20,74,44,62,66,21,38,51,52,17,48,71,78,51,35,54,91,84,31,76,40,47,48,70,40,74,40,54,66,61,65,47,91,47,68,54,69,19,46,32,39,36,26,55,70,28,62,22,67,44,81,60,55,62,40,26,41,37,22,48,45,39,23,30,22,70,68,9,35,40,41,40,39,21,50,8,54,64,43,38,45,66,58,56,46,33,42,53,56,55,40,66,37,81,92,40,33,75,54,52,66,89,67,70,84,68,67,42,49,51,50,43,87,59,48,58,51,42,31,52,76,36,60,26,45,76,74,43,64,42,76,46,80,45,78,50,70,23,64,36,69,65,38,42,41,53,50,47,68,71,72,44,51,82,65,45,75,49,43,60,78,90,48,38,60,61,52,44,50,56,38,45,53,58,36,36,76,78,43,55,55,47,100,86,38,34,29,67,41,60,33,22,32,28,38,38,33,31,30,26,59,67,81,73,93,80,85,86,85,82,87,86,84,88,85,89,82,87,85,87,84,85,86,89,83,86,88,78,91,87,88,83,90,90,88,86,89,88,84,83,88,87,90,81,90,74,84,82,79,85,80,91,79,80,91,72,78,86,76,69,57,19,30,35,44,35,40,40,33,31,60,30,71,60,36,98,93,36,45,34,74,57,48,50,53,55,49,47,57,58,55,58,57,42,62,86,72,38,89,48,57,76,43,77,46,77,51,66,58,87,69,95,52,96,86,57,55,53,30,36,40,44,35,29,20,69,36,74,70,35,47,56,48,52,69,66,30,71,68,49,44,60,47,52,56,49,48,67,63,37,39,71,48,72,52,77,50,75,49,78,40,69,73,76,75,132

Sequence (427 aa):
MYDWDPRVYSKSSSEQQRWARELFSRLKLRGDESILDIGCGDGKVTAELAALVPEGRVLGIDSSLKMISYARENHPPTSHPNLEFQEGDATRLGFSACFDRVVSFACLHWVKDHPAVLRGVKNSLRPRGRLLIQCGGRGNAAQVFEAARELIALDRWSRYFRGFQEPYYFYGPEGYGRWLEEAGLRPLRVELVGKDMAQPGREGFVNWIRSTWHPYLERLPPELCQDFIDQLADRYMERHPPDERGLVHTPMFRLEVEAENPTLSGEGQRGAGQSRSFGSGAPTPGARGHHIRRLLLISSEEDKNIRRYSPQKSGSRQERGLMLKHIVIFKLKDFAEGASKAKNIEILKNRLEALQDTIEEIKYFEVGVNSIDSDVAYDMALTSSFDDQSSLRRYQKHPDHQKVVELVGKICESRWVVDYDYNGHGK